Protein AF-A0A061R8S4-F1 (afdb_monomer)

Foldseek 3Di:
DAWLAWKKKKKKKAFDDPVDLWFWWKWFADPQRDTQKIDGQQKIKWAFPPDDNDPPDDDPPDPDPDDDPPDPPDDPRIDMFGDDVVSSVVDDHGDMKMWMWTQDSPQQWIWIDIQQDITIDGHDDHTIGHRDGDDMDTPTHDMDMDPMDMGSHGDDSVRVNVCSVVCVQVVVCVVVNHPDDPVSVVPDDDDPDPPPPFDKFFLAFKKKWWFFADQDPDDQRDLDFPQSVVVVVVVVVVVVVPDDPPDDPPDDDRDPCNPPPPPVQDDPQFGWDDLDVPTTIGMDGPVVLVDQWDAHPNDIDGSVPPVDDSRTAKMKMWTWMATVVQQKTWIKIWMWGPRHNDIDIDIDILIDHQDDPVRLCVLLVVLVVLLVVLVVQLVVLVVVLVVVVVVVVVVVVVVVVVVVCVVDDDDDDDDDDDDDDDPDPPLPDNSNVSNVLSVVSNVLSVVVNVLVVVLNVQVVVLSVQSSPQPPVDPDDPVVSVVSNSVSVVSSCVSSVVVVVSVVVVVVSVVVVVVVVLSVLCPALVSCLLVQLCVVLVVVLVVLVVVLVVVLLVLLVVCLVPCLVPDVCSVDSVSSSVQLVCLLVVNDDDPCPPPVVSVCSSVVSCCCCVVPSVVVVVVSSVVSSVVSVVVVVVVQQHDDPVVVVVLVVVVVVVVVVDPLFFDPVLLVVLCCVVCVPCVDPPDNDLDAQELVNQLVSRCNSSVNSDDSVNSVVVCVSCVVRVSNDDDDDDPDDDDDDDDDDDDDD

Secondary structure (DSSP, 8-state):
--TT--EEEEEEEEE--SS--PPPEEEEE-TT--EEEEEETTEEEEEBTT-----PPPPTT--S--PPP--TT---SEEEEE--HHHHTT--TTS-EEEEEEEETTTTEEEEEETTEEEEEEPPSS-BS-S---EEEE-SSSEEEPPPEEESSPPPHHHHHHHHHHHHHHHHHHHH-----HHHHHS---------SS--EESS--EEEEEE----TTS-----SHHHHHHHHHHHHHHHTT--TT---------TTSSS---TTEETTEE-EEEETTEEEEEEEGGGGSSS-EEETTEEE-HHHHSS-TTEEEEEEEEEEEETTTTEEEEEEEEEE-SSSS-EEEEEEEEEE---HHHHHHHHHHHHHHHHHHHHHHHHHHHHHHHHHHHHHHHHHHHHHHHHTTSS----------------TT--S-HHHHHHHHHHHHHHHHHHHHHHHHHHHHHHHHHHHHHT--TTSSS-HHHHHHHHHHHHHHHHHHHHHHHHHHHHHHHHHHHHHHHHHHHGGGSHHHHHHHHHHHHHHHHHHHHHHHHHHHHHHHHHHHHHHHTTT-GGGSSHHHHHHHHHHHHHTS-----SS-HHHHHHHHHHIIIIIIIIHHHHHHHHHHHHHHHHHHHHH-TT---HHHHHHHHHHHHHHHHH-TTSPPHHHHHHHHHHH-GGGGSSS----PPPPHHHHHHHHHHHTTT-S-HHHHHHHHHHHTTSGGG---------------------

InterPro domains:
  IPR005821 Ion transport domain [PF00520] (507-630)
  IPR051223 Polycystin [PTHR10877] (431-630)

Solvent-accessible surface area (backbone atoms only — not comparable to full-atom values): 43097 Å² total; per-residue (Å²): 96,48,51,61,56,37,25,22,38,36,35,39,39,31,43,71,52,85,88,52,96,66,52,58,32,44,35,36,23,24,87,82,68,32,68,24,35,37,40,44,61,48,33,35,38,41,25,49,52,97,75,60,92,68,88,76,75,80,69,98,81,68,97,64,77,87,73,82,79,87,66,95,77,72,86,71,71,57,50,76,48,68,48,61,75,73,57,48,73,69,61,54,78,65,40,83,42,41,40,35,46,21,36,29,55,90,79,35,33,36,35,44,31,52,50,72,50,67,38,78,44,82,49,74,95,75,49,47,30,32,72,43,74,70,44,76,46,72,85,46,64,69,56,53,68,50,83,74,44,77,40,80,56,48,61,49,66,68,53,46,32,48,48,38,64,58,46,53,57,61,57,48,27,76,79,73,42,78,84,67,50,74,65,65,72,64,54,85,77,86,70,85,70,76,74,65,92,61,67,70,42,73,43,46,82,42,38,30,31,37,30,58,64,81,60,64,88,93,51,79,66,69,71,70,46,68,45,49,44,51,49,50,52,53,49,54,55,55,47,62,77,68,59,57,88,90,60,79,91,78,77,80,84,71,56,96,63,81,78,62,78,82,52,85,62,48,56,94,80,24,55,61,43,77,82,49,98,95,41,60,23,34,62,42,52,52,75,65,44,72,35,80,62,44,79,43,93,91,40,83,42,39,34,76,70,63,67,72,48,93,52,45,32,35,42,38,35,44,40,40,32,34,29,73,85,77,35,34,40,33,38,37,38,42,36,40,38,47,60,47,80,67,67,45,78,48,76,47,78,49,62,45,73,56,68,50,78,67,55,46,51,51,55,46,49,52,42,52,52,49,36,52,55,26,50,50,51,29,65,70,31,45,71,53,20,55,51,53,53,50,51,51,50,52,50,50,49,49,51,50,50,53,61,57,49,72,76,52,91,79,90,79,84,91,78,90,78,91,76,92,77,78,76,67,92,75,62,94,62,64,41,52,54,54,31,50,50,27,49,48,49,33,53,51,42,52,51,46,50,56,50,52,60,52,44,42,58,50,48,52,55,38,56,50,54,47,46,64,58,65,86,87,49,92,68,59,68,64,64,52,50,52,57,46,48,58,36,47,54,54,50,50,52,52,41,51,54,50,52,54,48,51,54,54,49,49,55,53,51,51,52,51,49,54,50,51,58,61,60,43,52,80,42,76,82,57,19,40,60,58,51,19,50,63,72,31,42,67,62,50,52,56,48,49,54,56,49,48,53,54,51,52,52,52,22,50,53,44,23,75,73,36,22,90,80,37,80,59,19,53,40,64,67,44,16,45,53,43,49,51,32,48,67,75,64,76,57,75,78,89,36,88,83,38,70,69,48,35,52,48,53,53,50,46,46,49,51,52,51,64,47,49,47,50,52,54,48,51,53,52,51,57,25,39,52,60,41,49,53,55,49,63,69,47,70,76,75,72,57,69,71,59,49,52,52,48,51,51,52,49,50,53,54,55,72,71,40,87,55,60,53,53,74,68,34,44,57,46,44,49,44,75,76,39,55,69,63,75,43,100,65,71,86,66,86,72,59,54,45,72,70,59,51,41,51,46,44,27,60,28,30,74,66,63,33,49,76,66,53,38,49,53,52,46,64,62,51,52,75,40,69,68,44,66,58,83,81,80,89,78,85,82,85,88,80,88,82,85,89,85,85,79,87,134

Mean predicted aligned error: 20.18 Å

Organism: NCBI:txid582737

Nearest PDB structures (foldseek):
  8eks-assembly1_A  TM=4.936E-01  e=4.059E-01  Rattus norvegicus
  8ijk-assembly1_A  TM=3.798E-01  e=2.255E-01  Homo sapiens
  8x43-assembly1_G  TM=3.734E-01  e=6.624E-01  Homo sapiens
  8j03-assembly1_A  TM=3.815E-01  e=1.946E+00  Homo sapiens

Radius of gyration: 49.33 Å; Cα contacts (8 Å, |Δi|>4): 855; chains: 1; bounding box: 126×76×142 Å

Structure (mmCIF, N/CA/C/O backbone):
data_AF-A0A061R8S4-F1
#
_entry.id   AF-A0A061R8S4-F1
#
loop_
_atom_site.group_PDB
_atom_site.id
_atom_site.type_symbol
_atom_site.label_atom_id
_atom_site.label_alt_id
_atom_site.label_comp_id
_atom_site.label_asym_id
_atom_site.label_entity_id
_atom_site.label_seq_id
_atom_site.pdbx_PDB_ins_code
_atom_site.Cartn_x
_atom_site.Cartn_y
_atom_site.Cartn_z
_atom_site.occupancy
_atom_site.B_iso_or_equiv
_atom_site.auth_seq_id
_atom_site.auth_comp_id
_atom_site.auth_asym_id
_atom_site.auth_atom_id
_atom_site.pdbx_PDB_model_num
ATOM 1 N N . MET A 1 1 ? 46.663 24.455 -40.176 1.00 59.50 1 MET A N 1
ATOM 2 C CA . MET A 1 1 ? 47.808 24.219 -41.078 1.00 59.50 1 MET A CA 1
ATOM 3 C C . MET A 1 1 ? 47.887 25.374 -42.055 1.00 59.50 1 MET A C 1
ATOM 5 O O . MET A 1 1 ? 47.263 25.279 -43.098 1.00 59.50 1 MET A O 1
ATOM 9 N N . PRO A 1 2 ? 48.523 26.492 -41.698 1.00 60.69 2 PRO A N 1
ATOM 10 C CA . PRO A 1 2 ? 48.803 27.538 -42.670 1.00 60.69 2 PRO A CA 1
ATOM 11 C C . PRO A 1 2 ? 49.857 27.067 -43.682 1.00 60.69 2 PRO A C 1
ATOM 13 O O . PRO A 1 2 ? 50.802 26.359 -43.330 1.00 60.69 2 PRO A O 1
ATOM 16 N N . ALA A 1 3 ? 49.705 27.448 -44.948 1.00 63.44 3 ALA A N 1
ATOM 17 C CA . ALA A 1 3 ? 50.669 27.083 -45.975 1.00 63.44 3 ALA A CA 1
ATOM 18 C C . ALA A 1 3 ? 52.056 27.649 -45.627 1.00 63.44 3 ALA A C 1
ATOM 20 O O . ALA A 1 3 ? 52.179 28.795 -45.195 1.00 63.44 3 ALA A O 1
ATOM 21 N N . GLY A 1 4 ? 53.098 26.828 -45.776 1.00 68.12 4 GLY A N 1
ATOM 22 C CA . GLY A 1 4 ? 54.462 27.215 -45.401 1.00 68.12 4 GLY A CA 1
ATOM 23 C C . GLY A 1 4 ? 54.773 27.147 -43.898 1.00 68.12 4 GLY A C 1
ATOM 24 O O . GLY A 1 4 ? 55.877 27.525 -43.506 1.00 68.12 4 GLY A O 1
ATOM 25 N N . SER A 1 5 ? 53.870 26.633 -43.054 1.00 78.56 5 SER A N 1
ATOM 26 C CA . SER A 1 5 ? 54.179 26.335 -41.652 1.00 78.56 5 SER A CA 1
ATOM 27 C C . SER A 1 5 ? 54.638 24.893 -41.456 1.00 78.56 5 SER A C 1
ATOM 29 O O . SER A 1 5 ? 54.180 23.974 -42.135 1.00 78.56 5 SER A O 1
ATOM 31 N N . SER A 1 6 ? 55.505 24.677 -40.470 1.00 86.38 6 SER A N 1
ATOM 32 C CA . SER A 1 6 ? 55.801 23.329 -39.993 1.00 86.38 6 SER A CA 1
ATOM 33 C C . SER A 1 6 ? 54.660 22.819 -39.111 1.00 86.38 6 SER A C 1
ATOM 35 O O . SER A 1 6 ? 54.082 23.594 -38.357 1.00 86.38 6 SER A O 1
ATOM 37 N N . PHE A 1 7 ? 54.313 21.538 -39.212 1.00 87.94 7 PHE A N 1
ATOM 38 C CA . PHE A 1 7 ? 53.283 20.918 -38.374 1.00 87.94 7 PHE A CA 1
ATOM 39 C C . PHE A 1 7 ? 53.450 19.400 -38.331 1.00 87.94 7 PHE A C 1
ATOM 41 O O . PHE A 1 7 ? 54.092 18.806 -39.199 1.00 87.94 7 PHE A O 1
ATOM 48 N N . THR A 1 8 ? 52.810 18.758 -37.357 1.00 90.00 8 THR A N 1
ATOM 49 C CA . THR A 1 8 ? 52.658 17.300 -37.315 1.00 90.00 8 THR A CA 1
ATOM 50 C C . THR A 1 8 ? 51.205 16.922 -37.100 1.00 90.00 8 THR A C 1
ATOM 52 O O . THR A 1 8 ? 50.572 17.423 -36.180 1.00 90.00 8 THR A O 1
ATOM 55 N N . VAL A 1 9 ? 50.676 16.004 -37.905 1.00 89.25 9 VAL A N 1
ATOM 56 C CA . VAL A 1 9 ? 49.363 15.392 -37.676 1.00 89.25 9 VAL A CA 1
ATOM 57 C C . VAL A 1 9 ? 49.487 13.920 -37.452 1.00 89.25 9 VAL A C 1
ATOM 59 O O . VAL A 1 9 ? 50.201 13.250 -38.185 1.00 89.25 9 VAL A O 1
ATOM 62 N N . TYR A 1 10 ? 48.749 13.411 -36.476 1.00 90.88 10 TYR A N 1
ATOM 63 C CA . TYR A 1 10 ? 48.654 11.982 -36.258 1.00 90.88 10 TYR A CA 1
ATOM 64 C C . TYR A 1 10 ? 47.262 11.552 -35.804 1.00 90.88 10 TYR A C 1
ATOM 66 O O . TYR A 1 10 ? 46.499 12.329 -35.225 1.00 90.88 10 TYR A O 1
ATOM 74 N N . PHE A 1 11 ? 46.933 10.296 -36.079 1.00 89.25 11 PHE A N 1
ATOM 75 C CA . PHE A 1 11 ? 45.685 9.651 -35.687 1.00 89.25 11 PHE A CA 1
ATOM 76 C C . PHE A 1 11 ? 45.850 8.129 -35.692 1.00 89.25 11 PHE A C 1
ATOM 78 O O . PHE A 1 11 ? 46.819 7.581 -36.216 1.00 89.25 11 PHE A O 1
ATOM 85 N N . TRP A 1 12 ? 44.871 7.447 -35.113 1.00 88.44 12 TRP A N 1
ATOM 86 C CA . TRP A 1 12 ? 44.735 6.000 -35.126 1.00 88.44 12 TRP A CA 1
ATOM 87 C C . TRP A 1 12 ? 43.573 5.609 -36.026 1.00 88.44 12 TRP A C 1
ATOM 89 O O . TRP A 1 12 ? 42.538 6.274 -36.008 1.00 88.44 12 TRP A O 1
ATOM 99 N N . ALA A 1 13 ? 43.714 4.529 -36.790 1.00 86.94 13 ALA A N 1
ATOM 100 C CA . ALA A 1 13 ? 42.621 4.007 -37.602 1.00 86.94 13 ALA A CA 1
ATOM 101 C C . ALA A 1 13 ? 42.528 2.478 -37.562 1.00 86.94 13 ALA A C 1
ATOM 103 O O . ALA A 1 13 ? 43.544 1.793 -37.435 1.00 86.94 13 ALA A O 1
ATOM 104 N N . LYS A 1 14 ? 41.300 1.960 -37.683 1.00 84.56 14 LYS A N 1
ATOM 105 C CA . LYS A 1 14 ? 40.962 0.528 -37.702 1.00 84.56 14 LYS A CA 1
ATOM 106 C C . LYS A 1 14 ? 39.906 0.250 -38.775 1.00 84.56 14 LYS A C 1
ATOM 108 O O . LYS A 1 14 ? 38.859 0.887 -38.768 1.00 84.56 14 LYS A O 1
ATOM 113 N N . THR A 1 15 ? 40.149 -0.706 -39.668 1.00 78.75 15 THR A N 1
ATOM 114 C CA . THR A 1 15 ? 39.215 -1.102 -40.743 1.00 78.75 15 THR A CA 1
ATOM 115 C C . THR A 1 15 ? 38.263 -2.224 -40.297 1.00 78.75 15 THR A C 1
ATOM 117 O O . THR A 1 15 ? 38.648 -3.071 -39.490 1.00 78.75 15 THR A O 1
ATOM 120 N N . PHE A 1 16 ? 37.019 -2.238 -40.803 1.00 67.19 16 PHE A N 1
ATOM 121 C CA . PHE A 1 16 ? 35.984 -3.221 -40.419 1.00 67.19 16 PHE A CA 1
ATOM 122 C C . PHE A 1 16 ? 36.041 -4.550 -41.189 1.00 67.19 16 PHE A C 1
ATOM 124 O O . PHE A 1 16 ? 35.738 -5.603 -40.631 1.00 67.19 16 PHE A O 1
ATOM 131 N N . SER A 1 17 ? 36.382 -4.516 -42.479 1.00 58.91 17 SER A N 1
ATOM 132 C CA . SER A 1 17 ? 36.256 -5.688 -43.351 1.00 58.91 17 SER A CA 1
ATOM 133 C C . SER A 1 17 ? 37.506 -6.574 -43.327 1.00 58.91 17 SER A C 1
ATOM 135 O O . SER A 1 17 ? 38.587 -6.148 -43.728 1.00 58.91 17 SER A O 1
ATOM 137 N N . LEU A 1 18 ? 37.338 -7.839 -42.925 1.00 51.88 18 LEU A N 1
ATOM 138 C CA . LEU A 1 18 ? 38.356 -8.896 -43.031 1.00 51.88 18 LEU A CA 1
ATOM 139 C C . LEU A 1 18 ? 38.639 -9.312 -44.489 1.00 51.88 18 LEU A C 1
ATOM 141 O O . LEU A 1 18 ? 39.678 -9.912 -44.757 1.00 51.88 18 LEU A O 1
ATOM 145 N N . SER A 1 19 ? 37.731 -9.017 -45.431 1.00 47.84 19 SER A N 1
ATOM 146 C CA . SER A 1 19 ? 37.830 -9.463 -46.830 1.00 47.84 19 SER A CA 1
ATOM 147 C C . SER A 1 19 ? 38.530 -8.466 -47.757 1.00 47.84 19 SER A C 1
ATOM 149 O O . SER A 1 19 ? 38.968 -8.848 -48.841 1.00 47.84 19 SER A O 1
ATOM 151 N N . ALA A 1 20 ? 38.705 -7.211 -47.334 1.00 47.50 20 ALA A N 1
ATOM 152 C CA . ALA A 1 20 ? 39.405 -6.196 -48.107 1.00 47.50 20 ALA A CA 1
ATOM 153 C C . ALA A 1 20 ? 40.691 -5.773 -47.382 1.00 47.50 20 ALA A C 1
ATOM 155 O O . ALA A 1 20 ? 40.650 -5.028 -46.407 1.00 47.50 20 ALA A O 1
ATOM 156 N N . ARG A 1 21 ? 41.861 -6.168 -47.910 1.00 53.97 21 ARG A N 1
ATOM 157 C CA . ARG A 1 21 ? 43.180 -5.583 -47.565 1.00 53.97 21 ARG A CA 1
ATOM 158 C C . ARG A 1 21 ? 43.303 -4.114 -48.024 1.00 53.97 21 ARG A C 1
ATOM 160 O O . ARG A 1 21 ? 44.363 -3.672 -48.459 1.00 53.97 21 ARG A O 1
ATOM 167 N N . SER A 1 22 ? 42.211 -3.357 -48.028 1.00 63.28 22 SER A N 1
ATOM 168 C CA . SER A 1 22 ? 42.211 -1.946 -48.391 1.00 63.28 22 SER A CA 1
ATOM 169 C C . SER A 1 22 ? 42.606 -1.127 -47.160 1.00 63.28 22 SER A C 1
ATOM 171 O O . SER A 1 22 ? 41.880 -1.166 -46.165 1.00 63.28 22 SER A O 1
ATOM 173 N N . PRO A 1 23 ? 43.735 -0.400 -47.188 1.00 70.75 23 PRO A N 1
ATOM 174 C CA . PRO A 1 23 ? 44.135 0.443 -46.070 1.00 70.75 23 PRO A CA 1
ATOM 175 C C . PRO A 1 23 ? 43.183 1.643 -45.914 1.00 70.75 23 PRO A C 1
ATOM 177 O O . PRO A 1 23 ? 42.560 2.049 -46.902 1.00 70.75 23 PRO A O 1
ATOM 180 N N . PRO A 1 24 ? 43.088 2.238 -44.708 1.00 75.56 24 PRO A N 1
ATOM 181 C CA . PRO A 1 24 ? 42.283 3.436 -44.489 1.00 75.56 24 PRO A CA 1
ATOM 182 C C . PRO A 1 24 ? 42.768 4.579 -45.389 1.00 75.56 24 PRO A C 1
ATOM 184 O O . PRO A 1 24 ? 43.968 4.715 -45.647 1.00 75.56 24 PRO A O 1
ATOM 187 N N . TYR A 1 25 ? 41.821 5.385 -45.869 1.00 83.75 25 TYR A N 1
ATOM 188 C CA . TYR A 1 25 ? 42.077 6.520 -46.748 1.00 83.75 25 TYR A CA 1
ATOM 189 C C . TYR A 1 25 ? 41.549 7.791 -46.093 1.00 83.75 25 TYR A C 1
ATOM 191 O O . TYR A 1 25 ? 40.350 7.915 -45.877 1.00 83.75 25 TYR A O 1
ATOM 199 N N . LEU A 1 26 ? 42.422 8.750 -45.801 1.00 85.19 26 LEU A N 1
ATOM 200 C CA . LEU A 1 26 ? 42.027 10.024 -45.205 1.00 85.19 26 LEU A CA 1
ATOM 201 C C . LEU A 1 26 ? 42.567 11.181 -46.041 1.00 85.19 26 LEU A C 1
ATOM 203 O O . LEU A 1 26 ? 43.775 11.272 -46.261 1.00 85.19 26 LEU A O 1
ATOM 207 N N . SER A 1 27 ? 41.680 12.073 -46.475 1.00 85.50 27 SER A N 1
ATOM 208 C CA . SER A 1 27 ? 42.037 13.301 -47.190 1.00 85.50 27 SER A CA 1
ATOM 209 C C . SER A 1 27 ? 41.640 14.538 -46.395 1.00 85.50 27 SER A C 1
ATOM 211 O O . SER A 1 27 ? 40.499 14.633 -45.941 1.00 85.50 27 SER A O 1
ATOM 213 N N . GLY A 1 28 ? 42.572 15.480 -46.257 1.00 84.56 28 GLY A N 1
ATOM 214 C CA . GLY A 1 28 ? 42.321 16.808 -45.700 1.00 84.56 28 GLY A CA 1
ATOM 215 C C . GLY A 1 28 ? 42.016 17.820 -46.794 1.00 84.56 28 GLY A C 1
ATOM 216 O O . GLY A 1 28 ? 42.724 17.853 -47.801 1.00 84.56 28 GLY A O 1
ATOM 217 N N . ILE A 1 29 ? 40.969 18.617 -46.593 1.00 82.25 29 ILE A N 1
ATOM 218 C CA . ILE A 1 29 ? 40.449 19.586 -47.561 1.00 82.25 29 ILE A CA 1
ATOM 219 C C . ILE A 1 29 ? 40.283 20.956 -46.886 1.00 82.25 29 ILE A C 1
ATOM 221 O O . ILE A 1 29 ? 39.916 21.033 -45.709 1.00 82.25 29 ILE A O 1
ATOM 225 N N . ASP A 1 30 ? 40.570 22.027 -47.623 1.00 79.19 30 ASP A N 1
ATOM 226 C CA . ASP A 1 30 ? 40.411 23.412 -47.162 1.00 79.19 30 ASP A CA 1
ATOM 227 C C . ASP A 1 30 ? 39.018 24.009 -47.449 1.00 79.19 30 ASP A C 1
ATOM 229 O O . ASP A 1 30 ? 38.145 23.369 -48.041 1.00 79.19 30 ASP A O 1
ATOM 233 N N . SER A 1 31 ? 38.813 25.260 -47.026 1.00 77.25 31 SER A N 1
ATOM 234 C CA . SER A 1 31 ? 37.600 26.056 -47.305 1.00 77.25 31 SER A CA 1
ATOM 235 C C . SER A 1 31 ? 37.309 26.242 -48.800 1.00 77.25 31 SER A C 1
ATOM 237 O O . SER A 1 31 ? 36.158 26.445 -49.185 1.00 77.25 31 SER A O 1
ATOM 239 N N . GLU A 1 32 ? 38.334 26.169 -49.648 1.00 73.38 32 GLU A N 1
ATOM 240 C CA . GLU A 1 32 ? 38.263 26.342 -51.101 1.00 73.38 32 GLU A CA 1
ATOM 241 C C . GLU A 1 32 ? 38.161 25.002 -51.857 1.00 73.38 32 GLU A C 1
ATOM 243 O O . GLU A 1 32 ? 38.218 24.980 -53.086 1.00 73.38 32 GLU A O 1
ATOM 248 N N . GLN A 1 33 ? 37.953 23.891 -51.138 1.00 71.12 33 GLN A N 1
ATOM 249 C CA . GLN A 1 33 ? 37.861 22.523 -51.663 1.00 71.12 33 GLN A CA 1
ATOM 250 C C . GLN A 1 33 ? 39.160 21.967 -52.281 1.00 71.12 33 GLN A C 1
ATOM 252 O O . GLN A 1 33 ? 39.124 20.982 -53.025 1.00 71.12 33 GLN A O 1
ATOM 257 N N . ASN A 1 34 ? 40.320 22.530 -51.943 1.00 75.56 34 ASN A N 1
ATOM 258 C CA . ASN A 1 34 ? 41.619 22.000 -52.349 1.00 75.56 34 ASN A CA 1
ATOM 259 C C . ASN A 1 34 ? 42.056 20.860 -51.419 1.00 75.56 34 ASN A C 1
ATOM 261 O O . ASN A 1 34 ? 41.900 20.932 -50.199 1.00 75.56 34 ASN A O 1
ATOM 265 N N . ILE A 1 35 ? 42.660 19.811 -51.98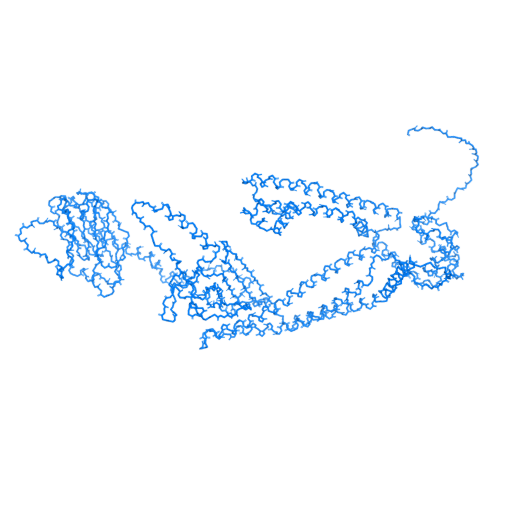4 1.00 76.25 35 ILE A N 1
ATOM 266 C CA . ILE A 1 35 ? 43.222 18.699 -51.206 1.00 76.25 35 ILE A CA 1
ATOM 267 C C . ILE A 1 35 ? 44.597 19.103 -50.661 1.00 76.25 35 ILE A C 1
ATOM 269 O O . ILE A 1 35 ? 45.529 19.354 -51.422 1.00 76.25 35 ILE A O 1
ATOM 273 N N . CYS A 1 36 ? 44.741 19.102 -49.339 1.00 78.94 36 CYS A N 1
ATOM 274 C CA . CYS A 1 36 ? 45.967 19.503 -48.647 1.00 78.94 36 CYS A CA 1
ATOM 275 C C . CYS A 1 36 ? 46.957 18.344 -48.537 1.00 78.94 36 CYS A C 1
ATOM 277 O O . CYS A 1 36 ? 48.145 18.462 -48.849 1.00 78.94 36 CYS A O 1
ATOM 279 N N . PHE A 1 37 ? 46.445 17.206 -48.081 1.00 85.75 37 PHE A N 1
ATOM 280 C CA . PHE A 1 37 ? 47.184 15.963 -47.951 1.00 85.75 37 PHE A CA 1
ATOM 281 C C . PHE A 1 37 ? 46.233 14.782 -48.101 1.00 85.75 37 PHE A C 1
ATOM 283 O O . PHE A 1 37 ? 45.033 14.877 -47.829 1.00 85.75 37 PHE A O 1
ATOM 290 N N . VAL A 1 38 ? 46.797 13.642 -48.479 1.00 86.19 38 VAL A N 1
ATOM 291 C CA . VAL A 1 38 ? 46.093 12.363 -48.503 1.00 86.19 38 VAL A CA 1
ATOM 292 C C . VAL A 1 38 ? 46.986 11.310 -47.872 1.00 86.19 38 VAL A C 1
ATOM 294 O O . VAL A 1 38 ? 48.154 11.198 -48.223 1.00 86.19 38 VAL A O 1
ATOM 297 N N . MET A 1 39 ? 46.437 10.518 -46.960 1.00 86.06 39 MET A N 1
ATOM 298 C CA . MET A 1 39 ? 47.115 9.376 -46.353 1.00 86.06 39 MET A CA 1
ATOM 299 C C . MET A 1 39 ? 46.364 8.100 -46.712 1.00 86.06 39 MET A C 1
ATOM 301 O O . MET A 1 39 ? 45.161 7.995 -46.474 1.00 86.06 39 MET A O 1
ATOM 305 N N . ARG A 1 40 ? 47.079 7.137 -47.294 1.00 84.19 40 ARG A N 1
ATOM 306 C CA . ARG A 1 40 ? 46.554 5.841 -47.721 1.00 84.19 40 ARG A CA 1
ATOM 307 C C . ARG A 1 40 ? 47.553 4.737 -47.388 1.00 84.19 40 ARG A C 1
ATOM 309 O O . ARG A 1 40 ? 48.478 4.465 -48.155 1.00 84.19 40 ARG A O 1
ATOM 316 N N . GLY A 1 41 ? 47.319 4.039 -46.281 1.00 80.19 41 GLY A N 1
ATOM 317 C CA . GLY A 1 41 ? 48.176 2.930 -45.845 1.00 80.19 41 GLY A CA 1
ATOM 318 C C . GLY A 1 41 ? 49.635 3.354 -45.694 1.00 80.19 41 GLY A C 1
ATOM 319 O O . GLY A 1 41 ? 49.916 4.338 -45.034 1.00 80.19 41 GLY A O 1
ATOM 320 N N . GLY A 1 42 ? 50.568 2.649 -46.337 1.00 81.06 42 GLY A N 1
ATOM 321 C CA . GLY A 1 42 ? 51.997 2.997 -46.321 1.00 81.06 42 GLY A CA 1
ATOM 322 C C . GLY A 1 42 ? 52.395 4.201 -47.188 1.00 81.06 42 GLY A C 1
ATOM 323 O O . GLY A 1 42 ? 53.585 4.402 -47.423 1.00 81.06 42 GLY A O 1
ATOM 324 N N . ARG A 1 43 ? 51.438 4.979 -47.711 1.00 84.69 43 ARG A N 1
ATOM 325 C CA . ARG A 1 43 ? 51.705 6.097 -48.625 1.00 84.69 43 ARG A CA 1
ATOM 326 C C . ARG A 1 43 ? 50.997 7.371 -48.192 1.00 84.69 43 ARG A C 1
ATOM 328 O O . ARG A 1 43 ? 49.812 7.343 -47.866 1.00 84.69 43 ARG A O 1
ATOM 335 N N . ALA A 1 44 ? 51.703 8.491 -48.268 1.00 86.38 44 ALA A N 1
ATOM 336 C CA . ALA A 1 44 ? 51.133 9.818 -48.086 1.00 86.38 44 ALA A CA 1
ATOM 337 C C . ALA A 1 44 ? 51.467 10.727 -49.266 1.00 86.38 44 ALA A C 1
ATOM 339 O O . ALA A 1 44 ? 52.568 10.679 -49.809 1.00 86.38 44 ALA A O 1
ATOM 340 N N . TRP A 1 45 ? 50.520 11.581 -49.636 1.00 85.94 45 TRP A N 1
ATOM 341 C CA . TRP A 1 45 ? 50.688 12.611 -50.647 1.00 85.94 45 TRP A CA 1
ATOM 342 C C . TRP A 1 45 ? 50.530 13.984 -50.011 1.00 85.94 45 TRP A C 1
ATOM 344 O O . TRP A 1 45 ? 49.546 14.236 -49.313 1.00 85.94 45 TRP A O 1
ATOM 354 N N . LEU A 1 46 ? 51.481 14.869 -50.294 1.00 84.25 46 LEU A N 1
ATOM 355 C CA . LEU A 1 46 ? 51.396 16.290 -49.977 1.00 84.25 46 LEU A CA 1
ATOM 356 C C . LEU A 1 46 ? 51.290 17.084 -51.278 1.00 84.25 46 LEU A C 1
ATOM 358 O O . LEU A 1 46 ? 52.001 16.798 -52.247 1.00 84.25 46 LEU A O 1
ATOM 362 N N . GLN A 1 47 ? 50.401 18.072 -51.304 1.00 81.06 47 GLN A N 1
ATOM 363 C CA . GLN A 1 47 ? 50.137 18.868 -52.496 1.00 81.06 47 GLN A CA 1
ATOM 364 C C . GLN A 1 47 ? 50.681 20.296 -52.359 1.00 81.06 47 GLN A C 1
ATOM 366 O O . GLN A 1 47 ? 50.703 20.865 -51.266 1.00 81.06 47 GLN A O 1
ATOM 371 N N . LYS A 1 48 ? 51.160 20.860 -53.473 1.00 76.81 48 LYS A N 1
ATOM 372 C CA . LYS A 1 48 ? 51.619 22.252 -53.558 1.00 76.81 48 LYS A CA 1
ATOM 373 C C . LYS A 1 48 ? 50.415 23.204 -53.631 1.00 76.81 48 LYS A C 1
ATOM 375 O O . LYS A 1 48 ? 49.423 22.883 -54.288 1.00 76.81 48 LYS A O 1
ATOM 380 N N . LYS A 1 49 ? 50.510 24.352 -52.958 1.00 68.06 49 LYS A N 1
ATOM 381 C CA . LYS A 1 49 ? 49.453 25.370 -52.854 1.00 68.06 49 LYS A CA 1
ATOM 382 C C . LYS A 1 49 ? 49.048 25.926 -54.238 1.00 68.06 49 LYS A C 1
ATOM 384 O O . LYS A 1 49 ? 49.896 26.035 -55.122 1.00 68.06 49 LYS A O 1
ATOM 389 N N . ASP A 1 50 ? 47.762 26.264 -54.401 1.00 60.19 50 ASP A N 1
ATOM 390 C CA . ASP A 1 50 ? 47.134 26.978 -55.539 1.00 60.19 50 ASP A CA 1
ATOM 391 C C . ASP A 1 50 ? 46.944 26.232 -56.883 1.00 60.19 50 ASP A C 1
ATOM 393 O O . ASP A 1 50 ? 46.584 26.858 -57.880 1.00 60.19 50 ASP A O 1
ATOM 397 N N . MET A 1 51 ? 47.127 24.906 -56.954 1.00 58.81 51 MET A N 1
ATOM 398 C CA . MET A 1 51 ? 47.237 24.220 -58.260 1.00 58.81 51 MET A CA 1
ATOM 399 C C . MET A 1 51 ? 46.131 23.218 -58.657 1.00 58.81 51 MET A C 1
ATOM 401 O O . MET A 1 51 ? 46.157 22.756 -59.796 1.00 58.81 51 MET A O 1
ATOM 405 N N . VAL A 1 52 ? 45.144 22.872 -57.814 1.00 52.50 52 VAL A N 1
ATOM 406 C CA . VAL A 1 52 ? 44.020 21.992 -58.231 1.00 52.50 52 VAL A CA 1
ATOM 407 C C . VAL A 1 52 ? 42.681 22.497 -57.706 1.00 52.50 52 VAL A C 1
ATOM 409 O O . VAL A 1 52 ? 42.349 22.269 -56.553 1.00 52.50 52 VAL A O 1
ATOM 412 N N . ARG A 1 53 ? 41.884 23.098 -58.598 1.00 46.34 53 ARG A N 1
ATOM 413 C CA . ARG A 1 53 ? 40.513 23.573 -58.333 1.00 46.34 53 ARG A CA 1
ATOM 414 C C . ARG A 1 53 ? 39.394 22.561 -58.626 1.00 46.34 53 ARG A C 1
ATOM 416 O O . ARG A 1 53 ? 38.232 22.949 -58.598 1.00 46.34 53 ARG A O 1
ATOM 423 N N . GLN A 1 54 ? 39.674 21.299 -58.968 1.00 41.97 54 GLN A N 1
ATOM 424 C CA . GLN A 1 54 ? 38.602 20.366 -59.354 1.00 41.97 54 GLN A CA 1
ATOM 425 C C . GLN A 1 54 ? 38.853 18.922 -58.903 1.00 41.97 54 GLN A C 1
ATOM 427 O O . GLN A 1 54 ? 39.714 18.228 -59.441 1.00 41.97 54 GLN A O 1
ATOM 432 N N . LEU A 1 55 ? 38.007 18.437 -57.990 1.00 39.66 55 LEU A N 1
ATOM 433 C CA . LEU A 1 55 ? 37.510 17.063 -58.051 1.00 39.66 55 LEU A CA 1
ATOM 434 C C . LEU A 1 55 ? 36.561 17.013 -59.264 1.00 39.66 55 LEU A C 1
ATOM 436 O O . LEU A 1 55 ? 35.394 17.382 -59.152 1.00 39.66 55 LEU A O 1
ATOM 440 N N . GLN A 1 56 ? 37.047 16.638 -60.451 1.00 33.62 56 GLN A N 1
ATOM 441 C CA . GLN A 1 56 ? 36.121 16.252 -61.519 1.00 33.62 56 GLN A CA 1
ATOM 442 C C . GLN A 1 56 ? 35.441 14.950 -61.090 1.00 33.62 56 GLN A C 1
ATOM 444 O O . GLN A 1 56 ? 36.100 13.950 -60.800 1.00 33.62 56 GLN A O 1
ATOM 449 N N . SER A 1 57 ? 34.115 15.004 -60.983 1.00 28.92 57 SER A N 1
ATOM 450 C CA . SER A 1 57 ? 33.252 13.850 -60.760 1.00 28.92 57 SER A CA 1
ATOM 451 C C . SER A 1 57 ? 33.513 12.788 -61.833 1.00 28.92 57 SER A C 1
ATOM 453 O O . SER A 1 57 ? 33.575 13.151 -63.009 1.00 28.92 57 SER A O 1
ATOM 455 N N . PRO A 1 58 ? 33.630 11.496 -61.485 1.00 32.66 58 PRO A N 1
ATOM 456 C CA . PRO A 1 58 ? 33.689 10.454 -62.496 1.00 32.66 58 PRO A CA 1
ATOM 457 C C . PRO A 1 58 ? 32.358 10.400 -63.254 1.00 32.66 58 PRO A C 1
ATOM 459 O O . PRO A 1 58 ? 31.292 10.327 -62.640 1.00 32.66 58 PRO A O 1
ATOM 462 N N . ASP A 1 59 ? 32.429 10.411 -64.586 1.00 32.72 59 ASP A N 1
ATOM 463 C CA . ASP A 1 59 ? 31.301 10.047 -65.440 1.00 32.72 59 ASP A CA 1
ATOM 464 C C . ASP A 1 59 ? 30.817 8.632 -65.061 1.00 32.72 59 ASP A C 1
ATOM 466 O O . ASP A 1 59 ? 31.636 7.711 -64.954 1.00 32.72 59 ASP A O 1
ATOM 470 N N . PRO A 1 60 ? 29.501 8.406 -64.891 1.00 33.47 60 PRO A N 1
ATOM 471 C CA . PRO A 1 60 ? 28.938 7.151 -64.380 1.00 33.47 60 PRO A CA 1
ATOM 472 C C . PRO A 1 60 ? 28.975 5.983 -65.391 1.00 33.47 60 PRO A C 1
ATOM 474 O O . PRO A 1 60 ? 28.156 5.071 -65.316 1.00 33.47 60 PRO A O 1
ATOM 477 N N . GLY A 1 61 ? 29.909 5.995 -66.350 1.00 37.25 61 GLY A N 1
ATOM 478 C CA . GLY A 1 61 ? 29.920 5.088 -67.502 1.00 37.25 61 GLY A CA 1
ATOM 479 C C . GLY A 1 61 ? 31.238 4.382 -67.832 1.00 37.25 61 GLY A C 1
ATOM 480 O O . GLY A 1 61 ? 31.239 3.588 -68.770 1.00 37.25 61 GLY A O 1
ATOM 481 N N . SER A 1 62 ? 32.348 4.604 -67.114 1.00 31.30 62 SER A N 1
ATOM 482 C CA . SER A 1 62 ? 33.618 3.913 -67.417 1.00 31.30 62 SER A CA 1
ATOM 483 C C . SER A 1 62 ? 34.075 3.008 -66.267 1.00 31.30 62 SER A C 1
ATOM 485 O O . SER A 1 62 ? 34.361 3.457 -65.161 1.00 31.30 62 SER A O 1
ATOM 487 N N . ALA A 1 63 ? 34.121 1.698 -66.525 1.00 34.84 63 ALA A N 1
ATOM 488 C CA . ALA A 1 63 ? 34.511 0.657 -65.568 1.00 34.84 63 ALA A CA 1
ATOM 489 C C . ALA A 1 63 ? 36.037 0.449 -65.477 1.00 34.84 63 ALA A C 1
ATOM 491 O O . ALA A 1 63 ? 36.512 -0.620 -65.097 1.00 34.84 63 ALA A O 1
ATOM 492 N N . THR A 1 64 ? 36.822 1.465 -65.819 1.00 32.97 64 THR A N 1
ATOM 493 C CA . THR A 1 64 ? 38.281 1.449 -65.707 1.00 32.97 64 THR A CA 1
ATOM 494 C C . THR A 1 64 ? 38.689 2.670 -64.905 1.00 32.97 64 THR A C 1
ATOM 496 O O . THR A 1 64 ? 38.615 3.793 -65.395 1.00 32.97 64 THR A O 1
ATOM 499 N N . GLY A 1 65 ? 39.062 2.447 -63.641 1.00 31.28 65 GLY A N 1
ATOM 500 C CA . GLY A 1 65 ? 39.591 3.500 -62.777 1.00 31.28 65 GLY A CA 1
ATOM 501 C C . GLY A 1 65 ? 40.803 4.189 -63.419 1.00 31.28 65 GLY A C 1
ATOM 502 O O . GLY A 1 65 ? 41.472 3.576 -64.255 1.00 31.28 65 GLY A O 1
ATOM 503 N N . PRO A 1 66 ? 41.096 5.446 -63.050 1.00 27.31 66 PRO A N 1
ATOM 504 C CA . PRO A 1 66 ? 42.146 6.217 -63.700 1.00 27.31 66 PRO A CA 1
ATOM 505 C C . PRO A 1 66 ? 43.500 5.530 -63.492 1.00 27.31 66 PRO A C 1
ATOM 507 O O . PRO A 1 66 ? 44.021 5.483 -62.374 1.00 27.31 66 PRO A O 1
ATOM 510 N N . GLN A 1 67 ? 44.064 4.980 -64.569 1.00 26.70 67 GLN A N 1
ATOM 511 C CA . GLN A 1 67 ? 45.497 4.728 -64.644 1.00 26.70 67 GLN A CA 1
ATOM 512 C C . GLN A 1 67 ? 46.195 6.088 -64.759 1.00 26.70 67 GLN A C 1
ATOM 514 O O . GLN A 1 67 ? 45.776 6.907 -65.577 1.00 26.70 67 GLN A O 1
ATOM 519 N N . PRO A 1 68 ? 47.228 6.366 -63.949 1.00 32.06 68 PRO A N 1
ATOM 520 C CA . PRO A 1 68 ? 48.061 7.533 -64.171 1.00 32.06 68 PRO A CA 1
ATOM 521 C C . PRO A 1 68 ? 48.893 7.290 -65.435 1.00 32.06 68 PRO A C 1
ATOM 523 O O . PRO A 1 68 ? 49.691 6.355 -65.474 1.00 32.06 68 PRO A O 1
ATOM 526 N N . GLU A 1 69 ? 48.680 8.105 -66.466 1.00 29.52 69 GLU A N 1
ATOM 527 C CA . GLU A 1 69 ? 49.622 8.221 -67.577 1.00 29.52 69 GLU A CA 1
ATOM 528 C C . GLU A 1 69 ? 50.970 8.712 -67.022 1.00 29.52 69 GLU A C 1
ATOM 530 O O . GLU A 1 69 ? 51.043 9.727 -66.323 1.00 29.52 69 GLU A O 1
ATOM 535 N N . GLU A 1 70 ? 52.028 7.943 -67.289 1.00 36.41 70 GLU A N 1
ATOM 536 C CA . GLU A 1 70 ? 53.418 8.389 -67.204 1.00 36.41 70 GLU A CA 1
ATOM 537 C C . GLU A 1 70 ? 53.615 9.488 -68.250 1.00 36.41 70 GLU A C 1
ATOM 539 O O . GLU A 1 70 ? 53.851 9.207 -69.423 1.00 36.41 70 GLU A O 1
ATOM 544 N N . ASP A 1 71 ? 53.476 10.743 -67.826 1.00 29.70 71 ASP A N 1
ATOM 545 C CA . ASP A 1 71 ? 53.887 11.895 -68.620 1.00 29.70 71 ASP A CA 1
ATOM 546 C C . ASP A 1 71 ? 55.260 12.367 -68.113 1.00 29.70 71 ASP A C 1
ATOM 548 O O . ASP A 1 71 ? 55.398 13.032 -67.075 1.00 29.70 71 ASP A O 1
ATOM 552 N N . ASP A 1 72 ? 56.293 11.940 -68.841 1.00 31.42 72 ASP A N 1
ATOM 553 C CA . ASP A 1 72 ? 57.693 12.341 -68.698 1.00 31.42 72 ASP A CA 1
ATOM 554 C C . ASP A 1 72 ? 57.833 13.851 -68.982 1.00 31.42 72 ASP A C 1
ATOM 556 O O . ASP A 1 72 ? 58.188 14.284 -70.079 1.00 31.42 72 ASP A O 1
ATOM 560 N N . GLY A 1 73 ? 57.538 14.692 -67.986 1.00 34.31 73 GLY A N 1
ATOM 561 C CA . GLY A 1 73 ? 57.733 16.142 -68.113 1.00 34.31 73 GLY A CA 1
ATOM 562 C C . GLY A 1 73 ? 57.198 17.035 -66.990 1.00 34.31 73 GLY A C 1
ATOM 563 O O . GLY A 1 73 ? 57.605 18.195 -66.899 1.00 34.31 73 GLY A O 1
ATOM 564 N N . ALA A 1 74 ? 56.336 16.540 -66.096 1.00 36.56 74 ALA A N 1
ATOM 565 C CA . ALA A 1 74 ? 55.795 17.342 -64.996 1.00 36.56 74 ALA A CA 1
ATOM 566 C C . ALA A 1 74 ? 56.665 17.233 -63.731 1.00 36.56 74 ALA A C 1
ATOM 568 O O . ALA A 1 74 ? 56.505 16.328 -62.911 1.00 36.56 74 ALA A O 1
ATOM 569 N N . ALA A 1 75 ? 57.578 18.184 -63.531 1.00 41.06 75 ALA A N 1
ATOM 570 C CA . ALA A 1 75 ? 58.316 18.327 -62.277 1.00 41.06 75 ALA A CA 1
ATOM 571 C C . ALA A 1 75 ? 57.355 18.534 -61.075 1.00 41.06 75 ALA A C 1
ATOM 573 O O . ALA A 1 75 ? 56.861 19.629 -60.824 1.00 41.06 75 ALA A O 1
ATOM 574 N N . SER A 1 76 ? 57.091 17.439 -60.352 1.00 54.12 76 SER A N 1
ATOM 575 C CA . SER A 1 76 ? 56.584 17.318 -58.972 1.00 54.12 76 SER A CA 1
ATOM 576 C C . SER A 1 76 ? 55.428 18.248 -58.545 1.00 54.12 76 SER A C 1
ATOM 578 O O . SER A 1 76 ? 55.609 19.146 -57.721 1.00 54.12 76 SER A O 1
ATOM 580 N N . LEU A 1 77 ? 54.212 17.981 -59.035 1.00 63.41 77 LEU A N 1
ATOM 581 C CA . LEU A 1 77 ? 52.962 18.608 -58.551 1.00 63.41 77 LEU A CA 1
ATOM 582 C C . LEU A 1 77 ? 52.454 18.013 -57.219 1.00 63.41 77 LEU A C 1
ATOM 584 O O . LEU A 1 77 ? 51.727 18.666 -56.467 1.00 63.41 77 LEU A O 1
ATOM 588 N N . ARG A 1 78 ? 52.830 16.764 -56.924 1.00 69.56 78 ARG A N 1
ATOM 589 C CA . ARG A 1 78 ? 52.517 16.032 -55.690 1.00 69.56 78 ARG A CA 1
ATOM 590 C C . ARG A 1 78 ? 53.793 15.387 -55.172 1.00 69.56 78 ARG A C 1
ATOM 592 O O . ARG A 1 78 ? 54.529 14.783 -55.948 1.00 69.56 78 ARG A O 1
ATOM 599 N N . LEU A 1 79 ? 54.032 15.491 -53.871 1.00 80.00 79 LEU A N 1
ATOM 600 C CA . LEU A 1 79 ? 55.118 14.778 -53.213 1.00 80.00 79 LEU A CA 1
ATOM 601 C C . LEU A 1 79 ? 54.550 13.506 -52.589 1.00 80.00 79 LEU A C 1
ATOM 603 O O . LEU A 1 79 ? 53.768 13.580 -51.642 1.00 80.00 79 LEU A O 1
ATOM 607 N N . ALA A 1 80 ? 54.918 12.353 -53.145 1.00 79.88 80 ALA A N 1
ATOM 608 C CA . ALA A 1 80 ? 54.584 11.054 -52.579 1.00 79.88 80 ALA A CA 1
ATOM 609 C C . ALA A 1 80 ? 55.679 10.623 -51.595 1.00 79.88 80 ALA A C 1
ATOM 611 O O . ALA A 1 80 ? 56.855 10.556 -51.950 1.00 79.88 80 ALA A O 1
ATOM 612 N N . VAL A 1 81 ? 55.283 10.319 -50.363 1.00 84.75 81 VAL A N 1
ATOM 613 C CA . VAL A 1 81 ? 56.130 9.700 -49.345 1.00 84.75 81 VAL A CA 1
ATOM 614 C C . VAL A 1 81 ? 55.656 8.268 -49.183 1.00 84.75 81 VAL A C 1
ATOM 616 O O . VAL A 1 81 ? 54.579 8.017 -48.639 1.00 84.75 81 VAL A O 1
ATOM 619 N N . GLU A 1 82 ? 56.446 7.329 -49.689 1.00 83.50 82 GLU A N 1
ATOM 620 C CA . GLU A 1 82 ? 56.138 5.902 -49.626 1.00 83.50 82 GLU A CA 1
ATOM 621 C C . GLU A 1 82 ? 57.074 5.205 -48.633 1.00 83.50 82 GLU A C 1
ATOM 623 O O . GLU A 1 82 ? 58.303 5.321 -48.706 1.00 83.50 82 GLU A O 1
ATOM 628 N N . LEU A 1 83 ? 56.484 4.487 -47.678 1.00 82.38 83 LEU A N 1
ATOM 629 C CA . LEU A 1 83 ? 57.221 3.594 -46.792 1.00 82.38 83 LEU A CA 1
ATOM 630 C C . LEU A 1 83 ? 57.647 2.322 -47.554 1.00 82.38 83 LEU A C 1
ATOM 632 O O . LEU A 1 83 ? 57.007 1.952 -48.541 1.00 82.38 83 LEU A O 1
ATOM 636 N N . PRO A 1 84 ? 58.714 1.628 -47.109 1.00 77.38 84 PRO A N 1
ATOM 637 C CA . PRO A 1 84 ? 59.116 0.350 -47.693 1.00 77.38 84 PRO A CA 1
ATOM 638 C C . PRO A 1 84 ? 57.952 -0.656 -47.689 1.00 77.38 84 PRO A C 1
ATOM 640 O O . PRO A 1 84 ? 57.140 -0.621 -46.766 1.00 77.38 84 PRO A O 1
ATOM 643 N N . PRO A 1 85 ? 57.887 -1.605 -48.641 1.00 66.25 85 PRO A N 1
ATOM 644 C CA . PRO A 1 85 ? 56.783 -2.568 -48.731 1.00 66.25 85 PRO A CA 1
ATOM 645 C C . PRO A 1 85 ? 56.580 -3.398 -47.449 1.00 66.25 85 PRO A C 1
ATOM 647 O O . PRO A 1 85 ? 55.454 -3.772 -47.146 1.00 66.25 85 PRO A O 1
ATOM 650 N N . VAL A 1 86 ? 57.629 -3.584 -46.637 1.00 62.59 86 VAL A N 1
ATOM 651 C CA . VAL A 1 86 ? 57.567 -4.233 -45.311 1.00 62.59 86 VAL A CA 1
ATOM 652 C C . VAL A 1 86 ? 56.635 -3.493 -44.333 1.00 62.59 86 VAL A C 1
ATOM 654 O O . VAL A 1 86 ? 55.988 -4.120 -43.502 1.00 62.59 86 VAL A O 1
ATOM 657 N N . ALA A 1 87 ? 56.498 -2.169 -44.457 1.00 60.41 87 ALA A N 1
ATOM 658 C CA . ALA A 1 87 ? 55.597 -1.358 -43.634 1.00 60.41 87 ALA A CA 1
ATOM 659 C C . ALA A 1 87 ? 54.114 -1.521 -44.012 1.00 60.41 87 ALA A C 1
ATOM 661 O O . ALA A 1 87 ? 53.237 -1.221 -43.205 1.00 60.41 87 ALA A O 1
ATOM 662 N N . ALA A 1 88 ? 53.812 -2.005 -45.223 1.00 58.12 88 ALA A N 1
ATOM 663 C CA . ALA A 1 88 ? 52.444 -2.338 -45.617 1.00 58.12 88 ALA A CA 1
ATOM 664 C C . ALA A 1 88 ? 51.967 -3.652 -44.969 1.00 58.12 88 ALA A C 1
ATOM 666 O O . ALA A 1 88 ? 50.783 -3.771 -44.660 1.00 58.12 88 ALA A O 1
ATOM 667 N N . ASP A 1 89 ? 52.886 -4.586 -44.690 1.00 63.00 89 ASP A N 1
ATOM 668 C CA . ASP A 1 89 ? 52.605 -5.836 -43.962 1.00 63.00 89 ASP A CA 1
ATOM 669 C C . ASP A 1 89 ? 52.345 -5.605 -42.459 1.00 63.00 89 ASP A C 1
ATOM 671 O O . ASP A 1 89 ? 51.763 -6.454 -41.789 1.00 63.00 89 ASP A O 1
ATOM 675 N N . LEU A 1 90 ? 52.730 -4.438 -41.929 1.00 63.44 90 LEU A N 1
ATOM 676 C CA . LEU A 1 90 ? 52.494 -4.011 -40.542 1.00 63.44 90 LEU A CA 1
ATOM 677 C C . LEU A 1 90 ? 51.062 -3.506 -40.280 1.00 63.44 90 LEU A C 1
ATOM 679 O O . LEU A 1 90 ? 50.715 -3.229 -39.129 1.00 63.44 90 LEU A O 1
ATOM 683 N N . ILE A 1 91 ? 50.236 -3.361 -41.320 1.00 73.56 91 ILE A N 1
ATOM 684 C CA . ILE A 1 91 ? 48.828 -2.965 -41.198 1.00 73.56 91 ILE A CA 1
ATOM 685 C C . ILE A 1 91 ? 47.977 -4.239 -41.150 1.00 73.56 91 ILE A C 1
ATOM 687 O O . ILE A 1 91 ? 47.532 -4.758 -42.174 1.00 73.56 91 ILE A O 1
ATOM 691 N N . GLU A 1 92 ? 47.746 -4.752 -39.943 1.00 71.12 92 GLU A N 1
ATOM 692 C CA . GLU A 1 92 ? 46.867 -5.905 -39.729 1.00 71.12 92 GLU A CA 1
ATOM 693 C C . GLU A 1 92 ? 45.388 -5.512 -39.896 1.00 71.12 92 GLU A C 1
ATOM 695 O O . GLU A 1 92 ? 44.905 -4.534 -39.316 1.00 71.12 92 GLU A O 1
ATOM 700 N N . ALA A 1 93 ? 44.643 -6.292 -40.686 1.00 68.50 93 ALA A N 1
ATOM 701 C CA . ALA A 1 93 ? 43.209 -6.081 -40.871 1.00 68.50 93 ALA A CA 1
ATOM 702 C C . ALA A 1 93 ? 42.467 -6.247 -39.535 1.00 68.50 93 ALA A C 1
ATOM 704 O O . ALA A 1 93 ? 42.642 -7.242 -38.834 1.00 68.50 93 ALA A O 1
ATOM 705 N N . GLY A 1 94 ? 41.631 -5.270 -39.178 1.00 71.38 94 GLY A N 1
ATOM 706 C CA . GLY A 1 94 ? 40.907 -5.288 -37.908 1.00 71.38 94 GLY A CA 1
ATOM 707 C C . GLY A 1 94 ? 41.749 -4.932 -36.675 1.00 71.38 94 GLY A C 1
ATOM 708 O O . GLY A 1 94 ? 41.237 -5.063 -35.564 1.00 71.38 94 GLY A O 1
ATOM 709 N N . ALA A 1 95 ? 42.985 -4.440 -36.828 1.00 79.69 95 ALA A N 1
ATOM 710 C CA . ALA A 1 95 ? 43.792 -3.884 -35.739 1.00 79.69 95 ALA A CA 1
ATOM 711 C C . ALA A 1 95 ? 43.888 -2.348 -35.816 1.00 79.69 95 ALA A C 1
ATOM 713 O O . ALA A 1 95 ? 43.733 -1.745 -36.879 1.00 79.69 95 ALA A O 1
ATOM 714 N N . TRP A 1 96 ? 44.142 -1.699 -34.675 1.00 84.69 96 TRP A N 1
ATOM 715 C CA . TRP A 1 96 ? 44.412 -0.259 -34.629 1.00 84.69 96 TRP A CA 1
ATOM 716 C C . TRP A 1 96 ? 45.836 0.027 -35.107 1.00 84.69 96 TRP A C 1
ATOM 718 O O . TRP A 1 96 ? 46.794 -0.467 -34.517 1.00 84.69 96 TRP A O 1
ATOM 728 N N . SER A 1 97 ? 45.966 0.859 -36.139 1.00 87.31 97 SER A N 1
ATOM 729 C CA . SER A 1 97 ? 47.252 1.320 -36.674 1.00 87.31 97 SER A CA 1
ATOM 730 C C . SER A 1 97 ? 47.418 2.825 -36.468 1.00 87.31 97 SER A C 1
ATOM 732 O O . SER A 1 97 ? 46.453 3.580 -36.604 1.00 87.31 97 SER A O 1
ATOM 734 N N . PHE A 1 98 ? 48.636 3.255 -36.148 1.00 89.94 98 PHE A N 1
ATOM 735 C CA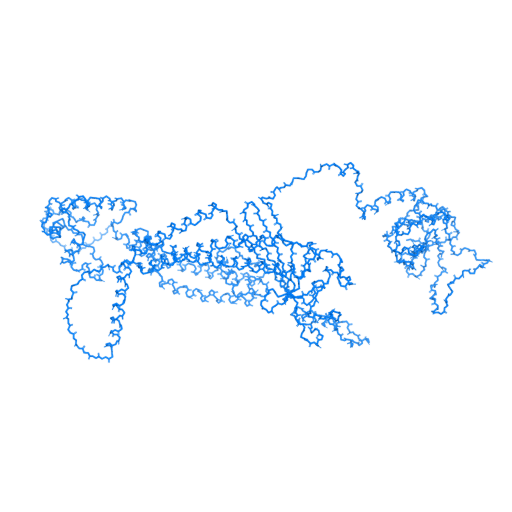 . PHE A 1 98 ? 49.003 4.662 -35.984 1.00 89.94 98 PHE A CA 1
ATOM 736 C C . PHE A 1 98 ? 49.484 5.246 -37.310 1.00 89.94 98 PHE A C 1
ATOM 738 O O . PHE A 1 98 ? 50.284 4.622 -38.002 1.00 89.94 98 PHE A O 1
ATOM 745 N N . TYR A 1 99 ? 49.043 6.459 -37.627 1.00 90.50 99 TYR A N 1
ATOM 746 C CA . TYR A 1 99 ? 49.448 7.213 -38.808 1.00 90.50 99 TYR A CA 1
ATOM 747 C C . TYR A 1 99 ? 49.913 8.600 -38.381 1.00 90.50 99 TYR A C 1
ATOM 749 O O . TYR A 1 99 ? 49.218 9.266 -37.615 1.00 90.50 99 TYR A O 1
ATOM 757 N N . GLY A 1 100 ? 51.062 9.044 -38.888 1.00 90.69 100 GLY A N 1
ATOM 758 C CA . GLY A 1 100 ? 51.638 10.352 -38.591 1.00 90.69 100 GLY A CA 1
ATOM 759 C C . GLY A 1 100 ? 52.256 11.007 -39.823 1.00 90.69 100 GLY A C 1
ATOM 760 O O . GLY A 1 100 ? 53.005 10.372 -40.552 1.00 90.69 100 GLY A O 1
ATOM 761 N N . LEU A 1 101 ? 51.976 12.284 -40.055 1.00 91.25 101 LEU A N 1
ATOM 762 C CA . LEU A 1 101 ? 52.559 13.102 -41.115 1.00 91.25 101 LEU A CA 1
ATOM 763 C C . LEU A 1 101 ? 53.155 14.362 -40.487 1.00 91.25 101 LEU A C 1
ATOM 765 O O . LEU A 1 101 ? 52.421 15.181 -39.940 1.00 91.25 101 LEU A O 1
ATOM 769 N N . ALA A 1 102 ? 54.473 14.525 -40.574 1.00 91.38 102 ALA A N 1
ATOM 770 C CA . ALA A 1 102 ? 55.174 15.717 -40.110 1.00 91.38 102 ALA A CA 1
ATOM 771 C C . ALA A 1 102 ? 55.800 16.457 -41.293 1.00 91.38 102 ALA A C 1
ATOM 773 O O . ALA A 1 102 ? 56.572 15.880 -42.057 1.00 91.38 102 ALA A O 1
ATOM 774 N N . VAL A 1 103 ? 55.487 17.740 -41.433 1.00 89.81 103 VAL A N 1
ATOM 775 C CA . VAL A 1 103 ? 56.048 18.624 -42.456 1.00 89.81 103 VAL A CA 1
ATOM 776 C C . VAL A 1 103 ? 56.953 19.628 -41.757 1.00 89.81 103 VAL A C 1
ATOM 778 O O . VAL A 1 103 ? 56.503 20.375 -40.893 1.00 89.81 103 VAL A O 1
ATOM 781 N N . ASP A 1 104 ? 58.234 19.636 -42.119 1.00 89.25 104 ASP A N 1
ATOM 782 C CA . ASP A 1 104 ? 59.240 20.557 -41.599 1.00 89.25 104 ASP A CA 1
ATOM 783 C C . ASP A 1 104 ? 59.717 21.472 -42.730 1.00 89.25 104 ASP A C 1
ATOM 785 O O . ASP A 1 104 ? 60.553 21.100 -43.559 1.00 89.25 104 ASP A O 1
ATOM 789 N N . VAL A 1 105 ? 59.162 22.682 -42.772 1.00 84.62 105 VAL A N 1
ATOM 790 C CA . VAL A 1 105 ? 59.486 23.672 -43.806 1.00 84.62 105 VAL A CA 1
ATOM 791 C C . VAL A 1 105 ? 60.889 24.242 -43.592 1.00 84.62 105 VAL A C 1
ATOM 793 O O . VAL A 1 105 ? 61.618 24.463 -44.558 1.00 84.62 105 VAL A O 1
ATOM 796 N N . GLY A 1 106 ? 61.310 24.405 -42.332 1.00 82.81 106 GLY A N 1
ATOM 797 C CA . GLY A 1 106 ? 62.625 24.946 -41.978 1.00 82.81 106 GLY A CA 1
ATOM 798 C C . GLY A 1 106 ? 63.777 24.048 -42.428 1.00 82.81 106 GLY A C 1
ATOM 799 O O . GLY A 1 106 ? 64.785 24.542 -42.930 1.00 82.81 106 GLY A O 1
ATOM 800 N N . ARG A 1 107 ? 63.617 22.724 -42.305 1.00 85.81 107 ARG A N 1
ATOM 801 C CA . ARG A 1 107 ? 64.591 21.732 -42.799 1.00 85.81 107 ARG A CA 1
ATOM 802 C C . ARG A 1 107 ? 64.296 21.214 -44.208 1.00 85.81 107 ARG A C 1
ATOM 804 O O . ARG A 1 107 ? 65.076 20.411 -44.712 1.00 85.81 107 ARG A O 1
ATOM 811 N N . ARG A 1 108 ? 63.207 21.669 -44.840 1.00 87.06 108 ARG A N 1
ATOM 812 C CA . ARG A 1 108 ? 62.720 21.210 -46.153 1.00 87.06 108 ARG A CA 1
ATOM 813 C C . ARG A 1 108 ? 62.583 19.684 -46.232 1.00 87.06 108 ARG A C 1
ATOM 815 O O . ARG A 1 108 ? 63.068 19.056 -47.171 1.00 87.06 108 ARG A O 1
ATOM 822 N N . VAL A 1 109 ? 61.914 19.077 -45.254 1.00 89.94 109 VAL A N 1
ATOM 823 C CA . VAL A 1 109 ? 61.667 17.626 -45.223 1.00 89.94 109 VAL A CA 1
ATOM 824 C C . VAL A 1 109 ? 60.235 17.309 -44.817 1.00 89.94 109 VAL A C 1
ATOM 826 O O . VAL A 1 109 ? 59.637 17.989 -43.986 1.00 89.94 109 VAL A O 1
ATOM 829 N N . VAL A 1 110 ? 59.693 16.237 -45.384 1.00 90.56 110 VAL A N 1
ATOM 830 C CA . VAL A 1 110 ? 58.429 15.633 -44.962 1.00 90.56 110 VAL A CA 1
ATOM 831 C C . VAL A 1 110 ? 58.704 14.241 -44.418 1.00 90.56 110 VAL A C 1
ATOM 833 O O . VAL A 1 110 ? 59.539 13.497 -44.940 1.00 90.56 110 VAL A O 1
ATOM 836 N N . ARG A 1 111 ? 58.013 13.891 -43.341 1.00 92.00 111 ARG A N 1
ATOM 837 C CA . ARG A 1 111 ? 58.122 12.597 -42.683 1.00 92.00 111 ARG A CA 1
ATOM 838 C C . ARG A 1 111 ? 56.759 11.952 -42.612 1.00 92.00 111 ARG A C 1
ATOM 840 O O . ARG A 1 111 ? 55.805 12.580 -42.163 1.00 92.00 111 ARG A O 1
ATOM 847 N N . TYR A 1 112 ? 56.694 10.689 -42.999 1.00 92.12 112 TYR A N 1
ATOM 848 C CA . TYR A 1 112 ? 55.492 9.886 -42.869 1.00 92.12 112 TYR A CA 1
ATOM 849 C C . TYR A 1 112 ? 55.772 8.671 -41.995 1.00 92.12 112 TYR A C 1
ATOM 851 O O . TYR A 1 112 ? 56.777 7.984 -42.188 1.00 92.12 112 TYR A O 1
ATOM 859 N N . ALA A 1 113 ? 54.907 8.450 -41.015 1.00 90.56 113 ALA A N 1
ATOM 860 C CA . ALA A 1 113 ? 55.005 7.397 -40.028 1.00 90.56 113 ALA A CA 1
ATOM 861 C C . ALA A 1 113 ? 53.776 6.495 -40.085 1.00 90.56 113 ALA A C 1
ATOM 863 O O . ALA A 1 113 ? 52.643 6.980 -40.065 1.00 90.56 113 ALA A O 1
ATOM 864 N N . VAL A 1 114 ? 54.015 5.188 -40.093 1.00 89.50 114 VAL A N 1
ATOM 865 C CA . VAL A 1 114 ? 52.987 4.176 -39.848 1.00 89.50 114 VAL A CA 1
ATOM 866 C C . VAL A 1 114 ? 53.491 3.286 -38.726 1.00 89.50 114 VAL A C 1
ATOM 868 O O . VAL A 1 114 ? 54.563 2.689 -38.823 1.00 89.50 114 VAL A O 1
ATOM 871 N N . ASN A 1 115 ? 52.732 3.219 -37.634 1.00 88.38 115 ASN A N 1
ATOM 872 C CA . ASN A 1 115 ? 53.153 2.568 -36.398 1.00 88.38 115 ASN A CA 1
ATOM 873 C C . ASN A 1 115 ? 54.514 3.110 -35.921 1.00 88.38 115 ASN A C 1
ATOM 875 O O . ASN A 1 115 ? 54.622 4.283 -35.569 1.00 88.38 115 ASN A O 1
ATOM 879 N N . GLY A 1 116 ? 55.547 2.266 -35.899 1.00 82.56 116 GLY A N 1
ATOM 880 C CA . GLY A 1 116 ? 56.894 2.637 -35.463 1.00 82.56 116 GLY A CA 1
ATOM 881 C C . GLY A 1 116 ? 57.859 3.010 -36.590 1.00 82.56 116 GLY A C 1
ATOM 882 O O . GLY A 1 116 ? 58.964 3.454 -36.281 1.00 82.56 116 GLY A O 1
ATOM 883 N N . ASP A 1 117 ? 57.469 2.835 -37.855 1.00 87.06 117 ASP A N 1
ATOM 884 C CA . ASP A 1 117 ? 58.339 3.073 -39.006 1.00 87.06 117 ASP A CA 1
ATOM 885 C C . ASP A 1 117 ? 58.131 4.474 -39.559 1.00 87.06 117 ASP A C 1
ATOM 887 O O . ASP A 1 117 ? 57.001 4.895 -39.804 1.00 87.06 117 ASP A O 1
ATOM 891 N N . VAL A 1 118 ? 59.234 5.192 -39.781 1.00 89.25 118 VAL A N 1
ATOM 892 C CA . VAL A 1 118 ? 59.224 6.575 -40.261 1.00 89.25 118 VAL A CA 1
ATOM 893 C C . VAL A 1 118 ? 60.078 6.698 -41.516 1.00 89.25 118 VAL A C 1
ATOM 895 O O . VAL A 1 118 ? 61.261 6.358 -41.513 1.00 89.25 118 VAL A O 1
ATOM 898 N N . LYS A 1 119 ? 59.497 7.245 -42.585 1.00 89.19 119 LYS A N 1
ATOM 899 C CA . LYS A 1 119 ? 60.200 7.601 -43.818 1.00 89.19 119 LYS A CA 1
ATOM 900 C C . LYS A 1 119 ? 60.355 9.111 -43.911 1.00 89.19 119 LYS A C 1
ATOM 902 O O . LYS A 1 119 ? 59.375 9.834 -43.776 1.00 89.19 119 LYS A O 1
ATOM 907 N N . GLU A 1 120 ? 61.569 9.574 -44.190 1.00 89.25 120 GLU A N 1
ATOM 908 C CA . GLU A 1 120 ? 61.858 10.974 -44.513 1.00 89.25 120 GLU A CA 1
ATOM 909 C C . GLU A 1 120 ? 62.036 11.142 -46.029 1.00 89.25 120 GLU A C 1
ATOM 911 O O . GLU A 1 120 ? 62.571 10.260 -46.709 1.00 89.25 120 GLU A O 1
ATOM 916 N N . SER A 1 121 ? 61.546 12.251 -46.579 1.00 87.50 121 SER A N 1
ATOM 917 C CA . SER A 1 121 ? 61.703 12.625 -47.987 1.00 87.50 121 SER A CA 1
ATOM 918 C C . SER A 1 121 ? 61.945 14.133 -48.121 1.00 87.50 121 SER A C 1
ATOM 920 O O . SER A 1 121 ? 61.382 14.908 -47.340 1.00 87.50 121 SER A O 1
ATOM 922 N N . PRO A 1 122 ? 62.790 14.569 -49.074 1.00 86.25 122 PRO A N 1
ATOM 923 C CA . PRO A 1 122 ? 63.082 15.985 -49.271 1.00 86.25 122 PRO A CA 1
ATOM 924 C C . PRO A 1 122 ? 61.854 16.726 -49.814 1.00 86.25 122 PRO A C 1
ATOM 926 O O . PRO A 1 122 ? 61.152 16.228 -50.694 1.00 86.25 122 PRO A O 1
ATOM 929 N N . LEU A 1 123 ? 61.609 17.927 -49.296 1.00 83.75 123 LEU A N 1
ATOM 930 C CA . LEU A 1 123 ? 60.540 18.824 -49.730 1.00 83.75 123 LEU A CA 1
ATOM 931 C C . LEU A 1 123 ? 61.089 19.799 -50.784 1.00 83.75 123 LEU A C 1
ATOM 933 O O . LEU A 1 123 ? 62.060 20.513 -50.530 1.00 83.75 123 LEU A O 1
ATOM 937 N N . GLY A 1 124 ? 60.477 19.823 -51.972 1.00 76.06 124 GLY A N 1
ATOM 938 C CA . GLY A 1 124 ? 60.864 20.722 -53.068 1.00 76.06 124 GLY A CA 1
ATOM 939 C C . GLY A 1 124 ? 60.521 22.194 -52.803 1.00 76.06 124 GLY A C 1
ATOM 940 O O . GLY A 1 124 ? 59.794 22.519 -51.865 1.00 76.06 124 GLY A O 1
ATOM 941 N N . GLU A 1 125 ? 61.012 23.107 -53.645 1.00 72.06 125 GLU A N 1
ATOM 942 C CA . GLU A 1 125 ? 60.768 24.547 -53.471 1.00 72.06 125 GLU A CA 1
ATOM 943 C C . GLU A 1 125 ? 59.303 24.948 -53.756 1.00 72.06 125 GLU A C 1
ATOM 945 O O . GLU A 1 125 ? 58.711 24.593 -54.785 1.00 72.06 125 GLU A O 1
ATOM 950 N N . GLY A 1 126 ? 58.710 25.713 -52.834 1.00 73.94 126 GLY A N 1
ATOM 951 C CA . GLY A 1 126 ? 57.343 26.237 -52.915 1.00 73.94 126 GLY A CA 1
ATOM 952 C C . GLY A 1 126 ? 56.562 26.121 -51.603 1.00 73.94 126 GLY A C 1
ATOM 953 O O . GLY A 1 126 ? 57.040 25.527 -50.639 1.00 73.94 126 GLY A O 1
ATOM 954 N N . GLU A 1 127 ? 55.354 26.689 -51.569 1.00 76.06 127 GLU A N 1
ATOM 955 C CA . GLU A 1 127 ? 54.415 26.511 -50.455 1.00 76.06 127 GLU A CA 1
ATOM 956 C C . GLU A 1 127 ? 53.651 25.189 -50.620 1.00 76.06 127 GLU A C 1
ATOM 958 O O . GLU A 1 127 ? 53.004 24.958 -51.642 1.00 76.06 127 GLU A O 1
ATOM 963 N N . TRP A 1 128 ? 53.738 24.314 -49.619 1.00 78.06 128 TRP A N 1
ATOM 964 C CA . TRP A 1 128 ? 53.057 23.017 -49.588 1.00 78.06 128 TRP A CA 1
ATOM 965 C C . TRP A 1 128 ? 51.960 23.020 -48.516 1.00 78.06 128 TRP A C 1
ATOM 967 O O . TRP A 1 128 ? 52.153 23.590 -47.439 1.00 78.06 128 TRP A O 1
ATOM 977 N N . GLY A 1 129 ? 50.826 22.377 -48.804 1.00 74.88 129 GLY A N 1
ATOM 978 C CA . GLY A 1 129 ? 49.625 22.385 -47.962 1.00 74.88 129 GLY A CA 1
ATOM 979 C C . GLY A 1 129 ? 48.608 23.473 -48.338 1.00 74.88 129 GLY A C 1
ATOM 980 O O . GLY A 1 129 ? 48.727 24.118 -49.378 1.00 74.88 129 GLY A O 1
ATOM 981 N N . CYS A 1 130 ? 47.598 23.658 -47.484 1.00 75.69 130 CYS A N 1
ATOM 982 C CA . CYS A 1 130 ? 46.518 24.639 -47.668 1.00 75.69 130 CYS A CA 1
ATOM 983 C C . CYS A 1 130 ? 46.603 25.788 -46.656 1.00 75.69 130 CYS A C 1
ATOM 985 O O . CYS A 1 130 ? 47.445 25.764 -45.767 1.00 75.69 130 CYS A O 1
ATOM 987 N N . ASN A 1 131 ? 45.722 26.788 -46.766 1.00 71.56 131 ASN A N 1
ATOM 988 C CA . ASN A 1 131 ? 45.630 27.894 -45.803 1.00 71.56 131 ASN A CA 1
ATOM 989 C C . ASN A 1 131 ? 44.824 27.527 -44.539 1.00 71.56 131 ASN A C 1
ATOM 991 O O . ASN A 1 131 ? 45.156 27.986 -43.444 1.00 71.56 131 ASN A O 1
ATOM 995 N N . SER A 1 132 ? 43.795 26.683 -44.675 1.00 75.00 132 SER A N 1
ATOM 996 C CA . SER A 1 132 ? 42.997 26.126 -43.574 1.00 75.00 132 SER A CA 1
ATOM 997 C C . SER A 1 132 ? 42.740 24.631 -43.799 1.00 75.00 132 SER A C 1
ATOM 999 O O . SER A 1 132 ? 42.848 24.144 -44.920 1.00 75.00 132 SER A O 1
ATOM 1001 N N . LEU A 1 133 ? 42.467 23.881 -42.729 1.00 78.00 133 LEU A N 1
ATOM 1002 C CA . LEU A 1 133 ? 42.003 22.493 -42.814 1.00 78.00 133 LEU A CA 1
ATOM 1003 C C . LEU A 1 133 ? 40.585 22.476 -42.246 1.00 78.00 133 LEU A C 1
ATOM 1005 O O . LEU A 1 133 ? 40.430 22.535 -41.027 1.00 78.00 133 LEU A O 1
ATOM 1009 N N . ASP A 1 134 ? 39.588 22.421 -43.124 1.00 78.94 134 ASP A N 1
ATOM 1010 C CA . ASP A 1 134 ? 38.178 22.585 -42.753 1.00 78.94 134 ASP A CA 1
ATOM 1011 C C . ASP A 1 134 ? 37.452 21.241 -42.719 1.00 78.94 134 ASP A C 1
ATOM 1013 O O . ASP A 1 134 ? 36.634 20.992 -41.833 1.00 78.94 134 ASP A O 1
ATOM 1017 N N . PHE A 1 135 ? 37.788 20.343 -43.650 1.00 80.81 135 PHE A N 1
ATOM 1018 C CA . PHE A 1 135 ? 37.145 19.041 -43.766 1.00 80.81 135 PHE A CA 1
ATOM 1019 C C . PHE A 1 135 ? 38.163 17.907 -43.806 1.00 80.81 135 PHE A C 1
ATOM 1021 O O . PHE A 1 135 ? 39.230 17.994 -44.416 1.00 80.81 135 PHE A O 1
ATOM 1028 N N . LEU A 1 136 ? 37.786 16.799 -43.178 1.00 83.38 136 LEU A N 1
ATOM 1029 C CA . LEU A 1 136 ? 38.465 15.520 -43.298 1.00 83.38 136 LEU A CA 1
ATOM 1030 C C . LEU A 1 136 ? 37.473 14.516 -43.858 1.00 83.38 136 LEU A C 1
ATOM 1032 O O . LEU A 1 136 ? 36.424 14.279 -43.264 1.00 83.38 136 LEU A O 1
ATOM 1036 N N . ILE A 1 137 ? 37.809 13.940 -45.007 1.00 82.38 137 ILE A N 1
ATOM 1037 C CA . ILE A 1 137 ? 36.940 12.998 -45.708 1.00 82.38 137 ILE A CA 1
ATOM 1038 C C . ILE A 1 137 ? 37.627 11.637 -45.756 1.00 82.38 137 ILE A C 1
ATOM 1040 O O . ILE A 1 137 ? 38.778 11.520 -46.185 1.00 82.38 137 ILE A O 1
ATOM 1044 N N . ASN A 1 138 ? 36.905 10.602 -45.326 1.00 80.69 138 ASN A N 1
ATOM 1045 C CA . ASN A 1 138 ? 37.242 9.217 -45.628 1.00 80.69 138 ASN A CA 1
ATOM 1046 C C . ASN A 1 138 ? 36.538 8.826 -46.933 1.00 80.69 138 ASN A C 1
ATOM 1048 O O . ASN A 1 138 ? 35.312 8.819 -46.986 1.00 80.69 138 ASN A O 1
ATOM 1052 N N . THR A 1 139 ? 37.304 8.514 -47.977 1.00 73.12 139 THR A N 1
ATOM 1053 C CA . THR A 1 139 ? 36.777 7.986 -49.256 1.00 73.12 139 THR A CA 1
ATOM 1054 C C . THR A 1 139 ? 37.141 6.512 -49.466 1.00 73.12 139 THR A C 1
ATOM 1056 O O . THR A 1 139 ? 36.955 5.963 -50.550 1.00 73.12 139 THR A O 1
ATOM 1059 N N . GLY A 1 140 ? 37.700 5.874 -48.434 1.00 70.44 140 GLY A N 1
ATOM 1060 C CA . GLY A 1 140 ? 38.115 4.477 -48.426 1.00 70.44 140 GLY A CA 1
ATOM 1061 C C . GLY A 1 140 ? 37.081 3.544 -47.784 1.00 70.44 140 GLY A C 1
ATOM 1062 O O . GLY A 1 140 ? 35.913 3.905 -47.661 1.00 70.44 140 GLY A O 1
ATOM 1063 N N . PRO A 1 141 ? 37.493 2.327 -47.379 1.00 70.12 141 PRO A N 1
ATOM 1064 C CA . PRO A 1 141 ? 36.606 1.369 -46.715 1.00 70.12 141 PRO A CA 1
ATOM 1065 C C . PRO A 1 141 ? 36.099 1.897 -45.364 1.00 70.12 141 PRO A C 1
ATOM 1067 O O . PRO A 1 141 ? 36.727 2.771 -44.754 1.00 70.12 141 PRO A O 1
ATOM 1070 N N . ASP A 1 142 ? 35.011 1.300 -44.865 1.00 71.06 142 ASP A N 1
ATOM 1071 C CA . ASP A 1 142 ? 34.486 1.576 -43.526 1.00 71.06 142 ASP A CA 1
ATOM 1072 C C . ASP A 1 142 ? 35.583 1.365 -42.473 1.00 71.06 142 ASP A C 1
ATOM 1074 O O . ASP A 1 142 ? 36.104 0.258 -42.264 1.00 71.06 142 ASP A O 1
ATOM 1078 N N . ALA A 1 143 ? 35.972 2.468 -41.837 1.00 77.81 143 ALA A N 1
ATOM 1079 C CA . ALA A 1 143 ? 37.060 2.525 -40.880 1.00 77.81 143 ALA A CA 1
ATOM 1080 C C . ALA A 1 143 ? 36.707 3.465 -39.727 1.00 77.81 143 ALA A C 1
ATOM 1082 O O . ALA A 1 143 ? 36.141 4.541 -39.920 1.00 77.81 143 ALA A O 1
ATOM 1083 N N . HIS A 1 144 ? 37.085 3.060 -38.519 1.00 82.62 144 HIS A N 1
ATOM 1084 C CA . HIS A 1 144 ? 37.066 3.920 -37.349 1.00 82.62 144 HIS A CA 1
ATOM 1085 C C . HIS A 1 144 ? 38.352 4.733 -37.287 1.00 82.62 144 HIS A C 1
ATOM 1087 O O . HIS A 1 144 ? 39.439 4.176 -37.432 1.00 82.62 144 HIS A O 1
ATOM 1093 N N . PHE A 1 145 ? 38.223 6.028 -37.008 1.00 82.56 145 PHE A N 1
ATOM 1094 C CA . PHE A 1 145 ? 39.339 6.947 -36.817 1.00 82.56 145 PHE A CA 1
ATOM 1095 C C . PHE A 1 145 ? 39.297 7.517 -35.401 1.00 82.56 145 PHE A C 1
ATOM 1097 O O . PHE A 1 145 ? 38.228 7.862 -34.896 1.00 82.56 145 PHE A O 1
ATOM 1104 N N . SER A 1 146 ? 40.455 7.654 -34.758 1.00 84.75 146 SER A N 1
ATOM 1105 C CA . SER A 1 146 ? 40.573 8.531 -33.598 1.00 84.75 146 SER A CA 1
ATOM 1106 C C . SER A 1 146 ? 40.494 9.990 -34.047 1.00 84.75 146 SER A C 1
ATOM 1108 O O . SER A 1 146 ? 40.903 10.296 -35.171 1.00 84.75 146 SER A O 1
ATOM 1110 N N . PRO A 1 147 ? 40.092 10.917 -33.161 1.00 83.06 147 PRO A N 1
ATOM 1111 C CA . PRO A 1 147 ? 40.229 12.339 -33.434 1.00 83.06 147 PRO A CA 1
ATOM 1112 C C . PRO A 1 147 ? 41.670 12.662 -33.866 1.00 83.06 147 PRO A C 1
ATOM 1114 O O . PRO A 1 147 ? 42.607 12.295 -33.143 1.00 83.06 147 PRO A O 1
ATOM 1117 N N . PRO A 1 148 ? 41.874 13.292 -35.034 1.00 82.38 148 PRO A N 1
ATOM 1118 C CA . PRO A 1 148 ? 43.202 13.654 -35.496 1.00 82.38 148 PRO A CA 1
ATOM 1119 C C . PRO A 1 148 ? 43.759 14.765 -34.620 1.00 82.38 148 PRO A C 1
ATOM 1121 O O . PRO A 1 148 ? 43.076 15.731 -34.279 1.00 82.38 148 PRO A O 1
ATOM 1124 N N . ARG A 1 149 ? 45.019 14.608 -34.231 1.00 86.25 149 ARG A N 1
ATOM 1125 C CA . ARG A 1 149 ? 45.743 15.567 -33.404 1.00 86.25 149 ARG A CA 1
ATOM 1126 C C . ARG A 1 149 ? 46.718 16.317 -34.289 1.00 86.25 149 ARG A C 1
ATOM 1128 O O . ARG A 1 149 ? 47.474 15.692 -35.025 1.00 86.25 149 ARG A O 1
ATOM 1135 N N . VAL A 1 150 ? 46.691 17.642 -34.199 1.00 85.38 150 VAL A N 1
ATOM 1136 C CA . VAL A 1 150 ? 47.607 18.536 -34.907 1.00 85.38 150 VAL A CA 1
ATOM 1137 C C . VAL A 1 150 ? 48.528 19.176 -33.876 1.00 85.38 150 VAL A C 1
ATOM 1139 O O . VAL A 1 150 ? 48.059 19.701 -32.870 1.00 85.38 150 VAL A O 1
ATOM 1142 N N . LEU A 1 151 ? 49.828 19.083 -34.112 1.00 86.62 151 LEU A N 1
ATOM 1143 C CA . LEU A 1 151 ? 50.880 19.751 -33.362 1.00 86.62 151 LEU A CA 1
ATOM 1144 C C . LEU A 1 151 ? 51.462 20.844 -34.254 1.00 86.62 151 LEU A C 1
ATOM 1146 O O . LEU A 1 151 ? 51.751 20.593 -35.426 1.00 86.62 151 LEU A O 1
ATOM 1150 N N . ASP A 1 152 ? 51.689 22.022 -33.684 1.00 81.69 152 ASP A N 1
ATOM 1151 C CA . ASP A 1 152 ? 52.272 23.162 -34.402 1.00 81.69 152 ASP A CA 1
ATOM 1152 C C . ASP A 1 152 ? 53.797 23.026 -34.601 1.00 81.69 152 ASP A C 1
ATOM 1154 O O . ASP A 1 152 ? 54.420 23.850 -35.264 1.00 81.69 152 ASP A O 1
ATOM 1158 N N . GLU A 1 153 ? 54.410 21.962 -34.066 1.00 85.00 153 GLU A N 1
ATOM 1159 C CA . GLU A 1 153 ? 55.836 21.664 -34.220 1.00 85.00 153 GLU A CA 1
ATOM 1160 C C . GLU A 1 153 ? 56.080 20.404 -35.076 1.00 85.00 153 GLU A C 1
ATOM 1162 O O . GLU A 1 153 ? 55.363 19.400 -34.947 1.00 85.00 153 GLU A O 1
ATOM 1167 N N . PRO A 1 154 ? 57.109 20.407 -35.949 1.00 89.00 154 PRO A N 1
ATOM 1168 C CA . PRO A 1 154 ? 57.483 19.238 -36.733 1.00 89.00 154 PRO A CA 1
ATOM 1169 C C . PRO A 1 154 ? 58.246 18.229 -35.870 1.00 89.00 154 PRO A C 1
ATOM 1171 O O . PRO A 1 154 ? 59.339 18.503 -35.371 1.00 89.00 154 PRO A O 1
ATOM 1174 N N . LEU A 1 155 ? 57.712 17.017 -35.729 1.00 91.88 155 LEU A N 1
ATOM 1175 C CA . LEU A 1 155 ? 58.387 15.963 -34.980 1.00 91.88 155 LEU A CA 1
ATOM 1176 C C . LEU A 1 155 ? 59.562 15.371 -35.773 1.00 91.88 155 LEU A C 1
ATOM 1178 O O . LEU A 1 155 ? 59.502 15.152 -36.989 1.00 91.88 155 LEU A O 1
ATOM 1182 N N . SER A 1 156 ? 60.650 15.081 -35.056 1.00 90.62 156 SER A N 1
ATOM 1183 C CA . SER A 1 156 ? 61.769 14.293 -35.582 1.00 90.62 156 SER A CA 1
ATOM 1184 C C . SER A 1 156 ? 61.373 12.813 -35.741 1.00 90.62 156 SER A C 1
ATOM 1186 O O . SER A 1 156 ? 60.408 12.378 -35.104 1.00 90.62 156 SER A O 1
ATOM 1188 N N . PRO A 1 157 ? 62.112 11.996 -36.518 1.00 89.31 157 PRO A N 1
ATOM 1189 C CA . PRO A 1 157 ? 61.793 10.575 -36.676 1.00 89.31 157 PRO A CA 1
ATOM 1190 C C . PRO A 1 157 ? 61.751 9.817 -35.339 1.00 89.31 157 PRO A C 1
ATOM 1192 O O . PRO A 1 157 ? 60.801 9.087 -35.072 1.00 89.31 157 PRO A O 1
ATOM 1195 N N . GLY A 1 158 ? 62.723 10.064 -34.452 1.00 88.50 158 GLY A N 1
ATOM 1196 C CA . GLY A 1 158 ? 62.750 9.459 -33.115 1.00 88.50 158 GLY A CA 1
ATOM 1197 C C . GLY A 1 158 ? 61.611 9.945 -32.215 1.00 88.50 158 GLY A C 1
ATOM 1198 O O . GLY A 1 158 ? 61.050 9.165 -31.449 1.00 88.50 158 GLY A O 1
ATOM 1199 N N . SER A 1 159 ? 61.213 11.215 -32.341 1.00 90.50 159 SER A N 1
ATOM 1200 C CA . SER A 1 159 ? 60.062 11.766 -31.615 1.00 90.50 159 SER A CA 1
ATOM 1201 C C . SER A 1 159 ? 58.742 11.150 -32.084 1.00 90.50 159 SER A C 1
ATOM 1203 O O . SER A 1 159 ? 57.894 10.858 -31.249 1.00 90.50 159 SER A O 1
ATOM 1205 N N . MET A 1 160 ? 58.575 10.903 -33.389 1.00 88.94 160 MET A N 1
ATOM 1206 C CA . MET A 1 160 ? 57.395 10.205 -33.918 1.00 88.94 160 MET A CA 1
ATOM 1207 C C . MET A 1 160 ? 57.344 8.743 -33.470 1.00 88.94 160 MET A C 1
ATOM 1209 O O . MET A 1 160 ? 56.288 8.266 -33.062 1.00 88.94 160 MET A O 1
ATOM 1213 N N . GLN A 1 161 ? 58.484 8.049 -33.461 1.00 89.19 161 GLN A N 1
ATOM 1214 C CA . GLN A 1 161 ? 58.550 6.675 -32.966 1.00 89.19 161 GLN A CA 1
ATOM 1215 C C . GLN A 1 161 ? 58.233 6.594 -31.465 1.00 89.19 161 GLN A C 1
ATOM 1217 O O . GLN A 1 161 ? 57.487 5.719 -31.026 1.00 89.19 161 GLN A O 1
ATOM 1222 N N . ARG A 1 162 ? 58.749 7.541 -30.673 1.00 89.06 162 ARG A N 1
ATOM 1223 C CA . ARG A 1 162 ? 58.424 7.663 -29.248 1.00 89.06 162 ARG A CA 1
ATOM 1224 C C . ARG A 1 162 ? 56.943 7.969 -29.024 1.00 89.06 162 ARG A C 1
ATOM 1226 O O . ARG A 1 162 ? 56.330 7.335 -28.171 1.00 89.06 162 ARG A O 1
ATOM 1233 N N . LEU A 1 163 ? 56.371 8.886 -29.807 1.00 89.19 163 LEU A N 1
ATOM 1234 C CA . LEU A 1 163 ? 54.950 9.226 -29.750 1.00 89.19 163 LEU A CA 1
ATOM 1235 C C . LEU A 1 163 ? 54.077 7.992 -29.993 1.00 89.19 163 LEU A C 1
ATOM 1237 O O . LEU A 1 163 ? 53.144 7.765 -29.232 1.00 89.19 163 LEU A O 1
ATOM 1241 N N . TYR A 1 164 ? 54.399 7.166 -30.991 1.00 89.00 164 TYR A N 1
ATOM 1242 C CA . TYR A 1 164 ? 53.700 5.900 -31.212 1.00 89.00 164 TYR A CA 1
ATOM 1243 C C . TYR A 1 164 ? 53.793 4.968 -29.995 1.00 89.00 164 TYR A C 1
ATOM 1245 O O . TYR A 1 164 ? 52.772 4.450 -29.546 1.00 89.00 164 TYR A O 1
ATOM 1253 N N . LEU A 1 165 ? 54.990 4.769 -29.433 1.00 86.56 165 LEU A N 1
ATOM 1254 C CA . LEU A 1 165 ? 55.194 3.860 -28.298 1.00 86.56 165 LEU A CA 1
ATOM 1255 C C . LEU A 1 165 ? 54.458 4.314 -27.028 1.00 86.56 165 LEU A C 1
ATOM 1257 O O . LEU A 1 165 ? 53.873 3.477 -26.343 1.00 86.56 165 LEU A O 1
ATOM 1261 N N . GLU A 1 166 ? 54.445 5.614 -26.728 1.00 83.75 166 GLU A N 1
ATOM 1262 C CA . GLU A 1 166 ? 53.716 6.177 -25.582 1.00 83.75 166 GLU A CA 1
ATOM 1263 C C . GLU A 1 166 ? 52.195 6.196 -25.825 1.00 83.75 166 GLU A C 1
ATOM 1265 O O . GLU A 1 166 ? 51.409 5.818 -24.951 1.00 83.75 166 GLU A O 1
ATOM 1270 N N . ALA A 1 167 ? 51.762 6.588 -27.028 1.00 80.31 167 ALA A N 1
ATOM 1271 C CA . ALA A 1 167 ? 50.346 6.679 -27.372 1.00 80.31 167 ALA A CA 1
ATOM 1272 C C . ALA A 1 167 ? 49.684 5.306 -27.541 1.00 80.31 167 ALA A C 1
ATOM 1274 O O . ALA A 1 167 ? 48.495 5.177 -27.271 1.00 80.31 167 ALA A O 1
ATOM 1275 N N . ARG A 1 168 ? 50.419 4.262 -27.947 1.00 79.88 168 ARG A N 1
ATOM 1276 C CA . ARG A 1 168 ? 49.853 2.919 -28.155 1.00 79.88 168 ARG A CA 1
ATOM 1277 C C . ARG A 1 168 ? 49.211 2.367 -26.889 1.00 79.88 168 ARG A C 1
ATOM 1279 O O . ARG A 1 168 ? 48.114 1.824 -26.957 1.00 79.88 168 ARG A O 1
ATOM 1286 N N . TYR A 1 169 ? 49.875 2.502 -25.743 1.00 71.44 169 TYR A N 1
ATOM 1287 C CA . TYR A 1 169 ? 49.360 1.963 -24.484 1.00 71.44 169 TYR A CA 1
ATOM 1288 C C . TYR A 1 169 ? 48.238 2.823 -23.898 1.00 71.44 169 TYR A C 1
ATOM 1290 O O . TYR A 1 169 ? 47.239 2.269 -23.448 1.00 71.44 169 TYR A O 1
ATOM 1298 N N . SER A 1 170 ? 48.365 4.154 -23.950 1.00 70.06 170 SER A N 1
ATOM 1299 C CA . SER A 1 170 ? 47.343 5.077 -23.433 1.00 70.06 170 SER A CA 1
ATOM 1300 C C . SER A 1 170 ? 46.077 5.124 -24.292 1.00 70.06 170 SER A C 1
ATOM 1302 O O . SER A 1 170 ? 44.979 5.272 -23.768 1.00 70.06 170 SER A O 1
ATOM 1304 N N . PHE A 1 171 ? 46.197 4.965 -25.611 1.00 70.62 171 PHE A N 1
ATOM 1305 C CA . PHE A 1 171 ? 45.045 4.898 -26.507 1.00 70.62 171 PHE A CA 1
ATOM 1306 C C . PHE A 1 171 ? 44.315 3.555 -26.387 1.00 70.62 171 PHE A C 1
ATOM 1308 O O . PHE A 1 171 ? 43.088 3.528 -26.314 1.00 70.62 171 PHE A O 1
ATOM 1315 N N . LEU A 1 172 ? 45.046 2.434 -26.323 1.00 63.00 172 LEU A N 1
ATOM 1316 C CA . LEU A 1 172 ? 44.433 1.111 -26.162 1.00 63.00 172 LEU A CA 1
ATOM 1317 C C . LEU A 1 172 ? 43.788 0.924 -24.779 1.00 63.00 172 LEU A C 1
ATOM 1319 O O . LEU A 1 172 ? 42.769 0.240 -24.691 1.00 63.00 172 LEU A O 1
ATOM 1323 N N . SER A 1 173 ? 44.312 1.550 -23.717 1.00 61.12 173 SER A N 1
ATOM 1324 C CA . SER A 1 173 ? 43.730 1.448 -22.370 1.00 61.12 173 SER A CA 1
ATOM 1325 C C . SER A 1 173 ? 42.352 2.107 -22.245 1.00 61.12 173 SER A C 1
ATOM 1327 O O . SER A 1 173 ? 41.545 1.652 -21.440 1.00 61.12 173 SER A O 1
ATOM 1329 N N . ILE A 1 174 ? 42.031 3.109 -23.074 1.00 60.25 174 ILE A N 1
ATOM 1330 C CA . ILE A 1 174 ? 40.690 3.722 -23.115 1.00 60.25 174 ILE A CA 1
ATOM 1331 C C . ILE A 1 174 ? 39.627 2.707 -23.571 1.00 60.25 174 ILE A C 1
ATOM 1333 O O . ILE A 1 174 ? 38.499 2.747 -23.090 1.00 60.25 174 ILE A O 1
ATOM 1337 N N . TYR A 1 175 ? 39.978 1.781 -24.470 1.00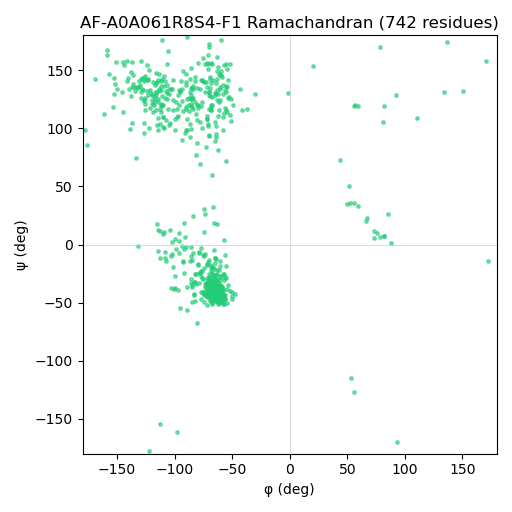 53.50 175 TYR A N 1
ATOM 1338 C CA . TYR A 1 175 ? 39.031 0.815 -25.045 1.00 53.50 175 TYR A CA 1
ATOM 1339 C C . TYR A 1 175 ? 39.078 -0.571 -24.392 1.00 53.50 175 TYR A C 1
ATOM 1341 O O . TYR A 1 175 ? 38.086 -1.293 -24.430 1.00 53.50 175 TYR A O 1
ATOM 1349 N N . VAL A 1 176 ? 40.221 -0.964 -23.822 1.00 50.69 176 VAL A N 1
ATOM 1350 C CA . VAL A 1 176 ? 40.439 -2.304 -23.238 1.00 50.69 176 VAL A CA 1
ATOM 1351 C C . VAL A 1 176 ? 40.493 -2.256 -21.700 1.00 50.69 176 VAL A C 1
ATOM 1353 O O . VAL A 1 176 ? 40.499 -3.297 -21.044 1.00 50.69 176 VAL A O 1
ATOM 1356 N N . GLY A 1 177 ? 40.483 -1.056 -21.111 1.00 49.56 177 GLY A N 1
ATOM 1357 C CA . GLY A 1 177 ? 40.737 -0.830 -19.689 1.00 49.56 177 GLY A CA 1
ATOM 1358 C C . GLY A 1 177 ? 42.232 -0.869 -19.350 1.00 49.56 177 GLY A C 1
ATOM 1359 O O . GLY A 1 177 ? 43.077 -1.240 -20.169 1.00 49.56 177 GLY A O 1
ATOM 1360 N N . GLU A 1 178 ? 42.584 -0.475 -18.124 1.00 52.59 178 GLU A N 1
ATOM 1361 C CA . GLU A 1 178 ? 43.959 -0.597 -17.632 1.00 52.59 178 GLU A CA 1
ATOM 1362 C C . GLU A 1 178 ? 44.373 -2.072 -17.562 1.00 52.59 178 GLU A C 1
ATOM 1364 O O . GLU A 1 178 ? 43.735 -2.894 -16.897 1.00 52.59 178 GLU A O 1
ATOM 1369 N N . ILE A 1 179 ? 45.478 -2.416 -18.227 1.00 53.06 179 ILE A N 1
ATOM 1370 C CA . ILE A 1 179 ? 46.066 -3.753 -18.151 1.00 53.06 179 ILE A CA 1
ATOM 1371 C C . ILE A 1 179 ? 46.725 -3.890 -16.775 1.00 53.06 179 ILE A C 1
ATOM 1373 O O . ILE A 1 179 ? 47.927 -3.687 -16.621 1.00 53.06 179 ILE A O 1
ATOM 1377 N N . LYS A 1 180 ? 45.929 -4.239 -15.761 1.00 55.75 180 LYS A N 1
ATOM 1378 C CA . LYS A 1 180 ? 46.446 -4.547 -14.426 1.00 55.75 180 LYS A CA 1
ATOM 1379 C C . LYS A 1 180 ? 47.392 -5.740 -14.505 1.00 55.75 180 LYS A C 1
ATOM 1381 O O . LYS A 1 180 ? 47.093 -6.774 -15.135 1.00 55.75 180 LYS A O 1
ATOM 1386 N N . SER A 1 181 ? 48.538 -5.610 -13.845 1.00 65.50 181 SER A N 1
ATOM 1387 C CA . SER A 1 181 ? 49.510 -6.693 -13.740 1.00 65.50 181 SER A CA 1
ATOM 1388 C C . SER A 1 181 ? 48.854 -7.931 -13.111 1.00 65.50 181 SER A C 1
ATOM 1390 O O . SER A 1 181 ? 47.865 -7.839 -12.380 1.00 65.50 181 SER A O 1
ATOM 1392 N N . ARG A 1 182 ? 49.377 -9.133 -13.391 1.00 58.94 182 ARG A N 1
ATOM 1393 C CA . ARG A 1 182 ? 48.860 -10.362 -12.757 1.00 58.94 182 ARG A CA 1
ATOM 1394 C C . ARG A 1 182 ? 48.927 -10.270 -11.225 1.00 58.94 182 ARG A C 1
ATOM 1396 O O . ARG A 1 182 ? 48.070 -10.835 -10.567 1.00 58.94 182 ARG A O 1
ATOM 1403 N N . LEU A 1 183 ? 49.904 -9.539 -10.685 1.00 69.25 183 LEU A N 1
ATOM 1404 C CA . LEU A 1 183 ? 50.059 -9.285 -9.251 1.00 69.25 183 LEU A CA 1
ATOM 1405 C C . LEU A 1 183 ? 48.955 -8.378 -8.695 1.00 69.25 183 LEU A C 1
ATOM 1407 O O . LEU A 1 183 ? 48.362 -8.733 -7.687 1.00 69.25 183 LEU A O 1
ATOM 1411 N N . GLU A 1 184 ? 48.607 -7.281 -9.371 1.00 65.56 184 GLU A N 1
ATOM 1412 C CA . GLU A 1 184 ? 47.478 -6.424 -8.962 1.00 65.56 184 GLU A CA 1
ATOM 1413 C C . GLU A 1 184 ? 46.129 -7.128 -9.098 1.00 65.56 184 GLU A C 1
ATOM 1415 O O . GLU A 1 184 ? 45.238 -6.910 -8.288 1.00 65.56 184 GLU A O 1
ATOM 1420 N N . ARG A 1 185 ? 45.976 -8.012 -10.092 1.00 60.38 185 ARG A N 1
ATOM 1421 C CA . ARG A 1 185 ? 44.784 -8.870 -10.214 1.00 60.38 185 ARG A CA 1
ATOM 1422 C C . ARG A 1 185 ? 44.678 -9.923 -9.112 1.00 60.38 185 ARG A C 1
ATOM 1424 O O . ARG A 1 185 ? 43.590 -10.433 -8.876 1.00 60.38 185 ARG A O 1
ATOM 1431 N N . LEU A 1 186 ? 45.799 -10.280 -8.491 1.00 65.88 186 LEU A N 1
ATOM 1432 C CA . LEU A 1 186 ? 45.867 -11.254 -7.403 1.00 65.88 186 LEU A CA 1
ATOM 1433 C C . LEU A 1 186 ? 45.920 -10.589 -6.023 1.00 65.88 186 LEU A C 1
ATOM 1435 O O . LEU A 1 186 ? 45.912 -11.306 -5.025 1.00 65.88 186 LEU A O 1
ATOM 1439 N N . ALA A 1 187 ? 45.978 -9.256 -5.955 1.00 74.75 187 ALA A N 1
ATOM 1440 C CA . ALA A 1 187 ? 45.921 -8.535 -4.697 1.00 74.75 187 ALA A CA 1
ATOM 1441 C C . ALA A 1 187 ? 44.507 -8.697 -4.105 1.00 74.75 187 ALA A C 1
ATOM 1443 O O . ALA A 1 187 ? 43.534 -8.301 -4.751 1.00 74.75 187 ALA A O 1
ATOM 1444 N N . PRO A 1 188 ? 44.362 -9.311 -2.918 1.00 58.19 188 PRO A N 1
ATOM 1445 C CA . PRO A 1 188 ? 43.065 -9.436 -2.275 1.00 58.19 188 PRO A CA 1
ATOM 1446 C C . PRO A 1 188 ? 42.603 -8.047 -1.833 1.00 58.19 188 PRO A C 1
ATOM 1448 O O . PRO A 1 188 ? 43.231 -7.404 -0.996 1.00 58.19 188 PRO A O 1
ATOM 1451 N N . GLU A 1 189 ? 41.513 -7.575 -2.425 1.00 63.28 189 GLU A N 1
ATOM 1452 C CA . GLU A 1 189 ? 40.853 -6.340 -2.022 1.00 63.28 189 GLU A CA 1
ATOM 1453 C C . GLU A 1 189 ? 39.821 -6.689 -0.943 1.00 63.28 189 GLU A C 1
ATOM 1455 O O . GLU A 1 189 ? 38.810 -7.340 -1.223 1.00 63.28 189 GLU A O 1
ATOM 1460 N N . GLU A 1 190 ? 40.093 -6.311 0.309 1.00 58.44 190 GLU A N 1
ATOM 1461 C CA . GLU A 1 190 ? 39.121 -6.436 1.397 1.00 58.44 190 GLU A CA 1
ATOM 1462 C C . GLU A 1 190 ? 38.002 -5.419 1.176 1.00 58.44 190 GLU A C 1
ATOM 1464 O O . GLU A 1 190 ? 38.086 -4.251 1.547 1.00 58.44 190 GLU A O 1
ATOM 1469 N N . ARG A 1 191 ? 36.934 -5.872 0.522 1.00 51.97 191 ARG A N 1
ATOM 1470 C CA . ARG A 1 191 ? 35.671 -5.143 0.496 1.00 51.97 191 ARG A CA 1
ATOM 1471 C C . ARG A 1 191 ? 34.945 -5.425 1.800 1.00 51.97 191 ARG A C 1
ATOM 1473 O O . ARG A 1 191 ? 34.564 -6.570 2.050 1.00 51.97 191 ARG A O 1
ATOM 1480 N N . GLU A 1 192 ? 34.713 -4.393 2.605 1.00 50.22 192 GLU A N 1
ATOM 1481 C CA . GLU A 1 192 ? 33.739 -4.467 3.692 1.00 50.22 192 GLU A CA 1
ATOM 1482 C C . GLU A 1 192 ? 32.349 -4.667 3.082 1.00 50.22 192 GLU A C 1
ATOM 1484 O O . GLU A 1 192 ? 31.651 -3.729 2.700 1.00 50.22 192 GLU A O 1
ATOM 1489 N N . PHE A 1 193 ? 31.943 -5.927 2.948 1.00 50.25 193 PHE A N 1
ATOM 1490 C CA . PHE A 1 193 ? 30.546 -6.249 2.741 1.00 50.25 193 PHE A CA 1
ATOM 1491 C C . PHE A 1 193 ? 29.837 -5.988 4.065 1.00 50.25 193 PHE A C 1
ATOM 1493 O O . PHE A 1 193 ? 29.991 -6.755 5.018 1.00 50.25 193 PHE A O 1
ATOM 1500 N N . SER A 1 194 ? 29.030 -4.928 4.127 1.00 54.06 194 SER A N 1
ATOM 1501 C CA . SER A 1 194 ? 27.956 -4.896 5.110 1.00 54.06 194 SER A CA 1
ATOM 1502 C C . SER A 1 194 ? 27.126 -6.156 4.867 1.00 54.06 194 SER A C 1
ATOM 1504 O O . SER A 1 194 ? 26.607 -6.390 3.773 1.00 54.06 194 SER A O 1
ATOM 1506 N N . GLY A 1 195 ? 27.100 -7.057 5.847 1.00 50.31 195 GLY A N 1
ATOM 1507 C CA . GLY A 1 195 ? 26.271 -8.247 5.750 1.00 50.31 195 GLY A CA 1
ATOM 1508 C C . GLY A 1 195 ? 24.834 -7.785 5.562 1.00 50.31 195 GLY A C 1
ATOM 1509 O O . GLY A 1 195 ? 24.260 -7.214 6.487 1.00 50.31 195 GLY A O 1
ATOM 1510 N N . TYR A 1 196 ? 24.265 -7.992 4.371 1.00 52.94 196 TYR A N 1
ATOM 1511 C CA . TYR A 1 196 ? 22.830 -7.833 4.162 1.00 52.94 196 TYR A CA 1
ATOM 1512 C C . TYR A 1 196 ? 22.130 -8.608 5.279 1.00 52.94 196 TYR A C 1
ATOM 1514 O O . TYR A 1 196 ? 22.363 -9.809 5.444 1.00 52.94 196 TYR A O 1
ATOM 1522 N N . SER A 1 197 ? 21.330 -7.905 6.082 1.00 55.19 197 SER A N 1
ATOM 1523 C CA . SER A 1 197 ? 20.763 -8.413 7.337 1.00 55.19 197 SER A CA 1
ATOM 1524 C C . SER A 1 197 ? 19.877 -9.650 7.149 1.00 55.19 197 SER A C 1
ATOM 1526 O O . SER A 1 197 ? 19.631 -10.378 8.108 1.00 55.19 197 SER A O 1
ATOM 1528 N N . ALA A 1 198 ? 19.482 -9.961 5.912 1.00 60.19 198 ALA A N 1
ATOM 1529 C CA . ALA A 1 198 ? 19.013 -11.277 5.517 1.00 60.19 198 ALA A CA 1
ATOM 1530 C C . ALA A 1 198 ? 19.431 -11.585 4.069 1.00 60.19 198 ALA A C 1
ATOM 1532 O O . ALA A 1 198 ? 19.224 -10.777 3.164 1.00 60.19 198 ALA A O 1
ATOM 1533 N N . ARG A 1 199 ? 20.004 -12.771 3.831 1.00 74.06 199 ARG A N 1
ATOM 1534 C CA . ARG A 1 199 ? 20.235 -13.275 2.468 1.00 74.06 199 ARG A CA 1
ATOM 1535 C C . ARG A 1 199 ? 18.873 -13.580 1.842 1.00 74.06 199 ARG A C 1
ATOM 1537 O O . ARG A 1 199 ? 18.141 -14.398 2.386 1.00 74.06 199 ARG A O 1
ATOM 1544 N N . MET A 1 200 ? 18.538 -12.932 0.732 1.00 83.81 200 MET A N 1
ATOM 1545 C CA . MET A 1 200 ? 17.341 -13.237 -0.057 1.00 83.81 200 MET A CA 1
ATOM 1546 C C . MET A 1 200 ? 17.720 -14.202 -1.181 1.00 83.81 200 MET A C 1
ATOM 1548 O O . MET A 1 200 ? 18.797 -14.076 -1.764 1.00 83.81 200 MET A O 1
ATOM 1552 N N . VAL A 1 201 ? 16.858 -15.171 -1.473 1.00 88.31 201 VAL A N 1
ATOM 1553 C CA . VAL A 1 201 ? 17.063 -16.169 -2.528 1.00 88.31 201 VAL A CA 1
ATOM 1554 C C . VAL A 1 201 ? 15.954 -16.004 -3.558 1.00 88.31 201 VAL A C 1
ATOM 1556 O O . VAL A 1 201 ? 14.783 -16.126 -3.213 1.00 88.31 201 VAL A O 1
ATOM 1559 N N . ALA A 1 202 ? 16.303 -15.724 -4.813 1.00 87.81 202 ALA A N 1
ATOM 1560 C CA . ALA A 1 202 ? 15.330 -15.741 -5.902 1.00 87.81 202 ALA A CA 1
ATOM 1561 C C . ALA A 1 202 ? 14.855 -17.184 -6.134 1.00 87.81 202 ALA A C 1
ATOM 1563 O O . ALA A 1 202 ? 15.683 -18.082 -6.290 1.00 87.81 202 ALA A O 1
ATOM 1564 N N . LEU A 1 203 ? 13.539 -17.408 -6.129 1.00 89.69 203 LEU A N 1
ATOM 1565 C CA . LEU A 1 203 ? 12.954 -18.738 -6.349 1.00 89.69 203 LEU A CA 1
ATOM 1566 C C . LEU A 1 203 ? 12.847 -19.067 -7.843 1.00 89.69 203 LEU A C 1
ATOM 1568 O O . LEU A 1 203 ? 12.979 -20.219 -8.239 1.00 89.69 203 LEU A O 1
ATOM 1572 N N . ALA A 1 204 ? 12.634 -18.043 -8.666 1.00 90.38 204 ALA A N 1
ATOM 1573 C CA . ALA A 1 204 ? 12.569 -18.127 -10.118 1.00 90.38 204 ALA A CA 1
ATOM 1574 C C . ALA A 1 204 ? 13.168 -16.842 -10.730 1.00 90.38 204 ALA A C 1
ATOM 1576 O O . ALA A 1 204 ? 13.238 -15.816 -10.044 1.00 90.38 204 ALA A O 1
ATOM 1577 N N . PRO A 1 205 ? 13.635 -16.873 -11.993 1.00 91.00 205 PRO A N 1
ATOM 1578 C CA . PRO A 1 205 ? 14.054 -15.671 -12.693 1.00 91.00 205 PRO A CA 1
ATOM 1579 C C . PRO A 1 205 ? 12.873 -14.695 -12.825 1.00 91.00 205 PRO A C 1
ATOM 1581 O O . PRO A 1 205 ? 11.731 -15.130 -12.978 1.00 91.00 205 PRO A O 1
ATOM 1584 N N . PRO A 1 206 ? 13.134 -13.380 -12.793 1.00 91.81 206 PRO A N 1
ATOM 1585 C CA . PRO A 1 206 ? 12.095 -12.374 -12.958 1.00 91.81 206 PRO A CA 1
ATOM 1586 C C . PRO A 1 206 ? 11.489 -12.440 -14.365 1.00 91.81 206 PRO A C 1
ATOM 1588 O O . PRO A 1 206 ? 12.209 -12.407 -15.372 1.00 91.81 206 PRO A O 1
ATOM 1591 N N . ILE A 1 207 ? 10.160 -12.503 -14.426 1.00 91.88 207 ILE A N 1
ATOM 1592 C CA . ILE A 1 207 ? 9.398 -12.531 -15.679 1.00 91.88 207 ILE A CA 1
ATOM 1593 C C . ILE A 1 207 ? 8.627 -11.223 -15.817 1.00 91.88 207 ILE A C 1
ATOM 1595 O O . ILE A 1 207 ? 7.989 -10.747 -14.879 1.00 91.88 207 ILE A O 1
ATOM 1599 N N . VAL A 1 208 ? 8.726 -10.644 -17.006 1.00 92.56 208 VAL A N 1
ATOM 1600 C CA . VAL A 1 208 ? 8.027 -9.447 -17.451 1.00 92.56 208 VAL A CA 1
ATOM 1601 C C . VAL A 1 208 ? 6.872 -9.874 -18.345 1.00 92.56 208 VAL A C 1
ATOM 1603 O O . VAL A 1 208 ? 7.049 -10.686 -19.247 1.00 92.56 208 VAL A O 1
ATOM 1606 N N . PHE A 1 209 ? 5.707 -9.299 -18.105 1.00 92.00 209 PHE A N 1
ATOM 1607 C CA . PHE A 1 209 ? 4.484 -9.470 -18.866 1.00 92.00 209 PHE A CA 1
ATOM 1608 C C . PHE A 1 209 ? 4.103 -8.120 -19.449 1.00 92.00 209 PHE A C 1
ATOM 1610 O O . PHE A 1 209 ? 3.931 -7.144 -18.718 1.00 92.00 209 PHE A O 1
ATOM 1617 N N . GLN A 1 210 ? 3.978 -8.052 -20.766 1.00 89.94 210 GLN A N 1
ATOM 1618 C CA . GLN A 1 210 ? 3.637 -6.823 -21.468 1.00 89.94 210 GLN A CA 1
ATOM 1619 C C . GLN A 1 210 ? 2.249 -6.941 -22.085 1.00 89.94 210 GLN A C 1
ATOM 1621 O O . GLN A 1 210 ? 2.016 -7.806 -22.928 1.00 89.94 210 GLN A O 1
ATOM 1626 N N . LYS A 1 211 ? 1.344 -6.048 -21.696 1.00 88.00 211 LYS A N 1
ATOM 1627 C CA . LYS A 1 211 ? 0.065 -5.836 -22.369 1.00 88.00 211 LYS A CA 1
ATOM 1628 C C . LYS A 1 211 ? 0.262 -4.855 -23.511 1.00 88.00 211 LYS A C 1
ATOM 1630 O O . LYS A 1 211 ? 0.916 -3.818 -23.353 1.00 88.00 211 LYS A O 1
ATOM 1635 N N . ARG A 1 212 ? -0.312 -5.185 -24.662 1.00 80.62 212 ARG A N 1
ATOM 1636 C CA . ARG A 1 212 ? -0.257 -4.358 -25.867 1.00 80.62 212 ARG A CA 1
ATOM 1637 C C . ARG A 1 212 ? -1.674 -4.034 -26.323 1.00 80.62 212 ARG A C 1
ATOM 1639 O O . ARG A 1 212 ? -2.544 -4.898 -26.249 1.00 80.62 212 ARG A O 1
ATOM 1646 N N . GLY A 1 213 ? -1.886 -2.822 -26.824 1.00 69.31 213 GLY A N 1
ATOM 1647 C CA . GLY A 1 213 ? -3.179 -2.396 -27.349 1.00 69.31 213 GLY A CA 1
ATOM 1648 C C . GLY A 1 213 ? -3.588 -3.221 -28.571 1.00 69.31 213 GLY A C 1
ATOM 1649 O O . GLY A 1 213 ? -2.796 -3.444 -29.493 1.00 69.31 213 GLY A O 1
ATOM 1650 N N . THR A 1 214 ? -4.833 -3.694 -28.599 1.00 63.03 214 THR A N 1
ATOM 1651 C CA . THR A 1 214 ? -5.370 -4.439 -29.741 1.00 63.03 214 THR A CA 1
ATOM 1652 C C . THR A 1 214 ? -5.732 -3.466 -30.859 1.00 63.03 214 THR A C 1
ATOM 1654 O O . THR A 1 214 ? -6.755 -2.784 -30.791 1.00 63.03 214 THR A O 1
ATOM 1657 N N . GLY A 1 215 ? -4.919 -3.409 -31.916 1.00 50.91 215 GLY A N 1
ATOM 1658 C CA . GLY A 1 215 ? -5.346 -2.790 -33.168 1.00 50.91 215 GLY A CA 1
ATOM 1659 C C . GLY A 1 215 ? -6.543 -3.566 -33.715 1.00 50.91 215 GLY A C 1
ATOM 1660 O O . GLY A 1 215 ? -6.424 -4.752 -34.019 1.00 50.91 215 GLY A O 1
ATOM 1661 N N . SER A 1 216 ? -7.710 -2.928 -33.807 1.00 39.31 216 SER A N 1
ATOM 1662 C CA . SER A 1 216 ? -8.897 -3.524 -34.421 1.00 39.31 216 SER A CA 1
ATOM 1663 C C . SER A 1 216 ? -8.555 -4.043 -35.820 1.00 39.31 216 SER A C 1
ATOM 1665 O O . SER A 1 216 ? -8.018 -3.307 -36.650 1.00 39.31 216 SER A O 1
ATOM 1667 N N . SER A 1 217 ? -8.875 -5.311 -36.063 1.00 38.50 217 SER A N 1
ATOM 1668 C CA . SER A 1 217 ? -8.578 -6.078 -37.272 1.00 38.50 217 SER A CA 1
ATOM 1669 C C . SER A 1 217 ? -8.663 -5.273 -38.579 1.00 38.50 217 SER A C 1
ATOM 1671 O O . SER A 1 217 ? -9.745 -4.848 -38.986 1.00 38.50 217 SER A O 1
ATOM 1673 N N . GLY A 1 218 ? -7.534 -5.137 -39.279 1.00 42.44 218 GLY A N 1
ATOM 1674 C CA . GLY A 1 218 ? -7.496 -4.747 -40.694 1.00 42.44 218 GLY A CA 1
ATOM 1675 C C . GLY A 1 218 ? -7.451 -3.248 -41.008 1.00 42.44 218 GLY A C 1
ATOM 1676 O O . GLY A 1 218 ? -7.384 -2.895 -42.183 1.00 42.44 218 GLY A O 1
ATOM 1677 N N . GLN A 1 219 ? -7.424 -2.365 -40.010 1.00 40.12 219 GLN A N 1
ATOM 1678 C CA . GLN A 1 219 ? -6.982 -0.982 -40.203 1.00 40.12 219 GLN A CA 1
ATOM 1679 C C . GLN A 1 219 ? -5.571 -0.837 -39.640 1.00 40.12 219 GLN A C 1
ATOM 1681 O O . GLN A 1 219 ? -5.293 -1.329 -38.547 1.00 40.12 219 GLN A O 1
ATOM 1686 N N . ALA A 1 220 ? -4.679 -0.189 -40.404 1.00 44.31 220 ALA A N 1
ATOM 1687 C CA . ALA A 1 220 ? -3.380 0.254 -39.900 1.00 44.31 220 ALA A CA 1
ATOM 1688 C C . ALA A 1 220 ? -3.597 0.869 -38.511 1.00 44.31 220 ALA A C 1
ATOM 1690 O O . ALA A 1 220 ? -4.583 1.606 -38.377 1.00 44.31 220 ALA A O 1
ATOM 1691 N N . PRO A 1 221 ? -2.770 0.531 -37.501 1.00 49.03 221 PRO A N 1
ATOM 1692 C CA . PRO A 1 221 ? -2.990 0.964 -36.130 1.00 49.03 221 PRO A CA 1
ATOM 1693 C C . PRO A 1 221 ? -3.189 2.471 -36.162 1.00 49.03 221 PRO A C 1
ATOM 1695 O O . PRO A 1 221 ? -2.259 3.231 -36.437 1.00 49.03 221 PRO A O 1
ATOM 1698 N N . GLN A 1 222 ? -4.439 2.907 -35.983 1.00 49.47 222 GLN A N 1
ATOM 1699 C CA . GLN A 1 222 ? -4.695 4.316 -35.791 1.00 49.47 222 GLN A CA 1
ATOM 1700 C C . GLN A 1 222 ? -3.870 4.666 -34.565 1.00 49.47 222 GLN A C 1
ATOM 1702 O O . GLN A 1 222 ? -3.917 3.930 -33.583 1.00 49.47 222 GLN A O 1
ATOM 1707 N N . CYS A 1 223 ? -3.065 5.716 -34.669 1.00 53.22 223 CYS A N 1
ATOM 1708 C CA . CYS A 1 223 ? -2.303 6.314 -33.585 1.00 53.22 223 CYS A CA 1
ATOM 1709 C C . CYS A 1 223 ? -3.250 6.695 -32.418 1.00 53.22 223 CYS A C 1
ATOM 1711 O O . CYS A 1 223 ? -3.573 7.864 -32.226 1.00 53.22 223 CYS A O 1
ATOM 1713 N N . GLN A 1 224 ? -3.756 5.700 -31.694 1.00 51.41 224 GLN A N 1
ATOM 1714 C CA . GLN A 1 224 ? -4.750 5.798 -30.640 1.00 51.41 224 GLN A CA 1
ATOM 1715 C C . GLN A 1 224 ? -4.037 5.620 -29.305 1.00 51.41 224 GLN A C 1
ATOM 1717 O O . GLN A 1 224 ? -3.176 4.759 -29.146 1.00 51.41 224 GLN A O 1
ATOM 1722 N N . GLY A 1 225 ? -4.375 6.506 -28.378 1.00 54.81 225 GLY A N 1
ATOM 1723 C CA . GLY A 1 225 ? -3.679 6.721 -27.116 1.00 54.81 225 GLY A CA 1
ATOM 1724 C C . GLY A 1 225 ? -3.500 8.221 -26.909 1.00 54.81 225 GLY A C 1
ATOM 1725 O O . GLY A 1 225 ? -3.052 8.920 -27.820 1.00 54.81 225 GLY A O 1
ATOM 1726 N N . LYS A 1 226 ? -3.852 8.733 -25.723 1.00 53.44 226 LYS A N 1
ATOM 1727 C CA . LYS A 1 226 ? -3.818 10.179 -25.423 1.00 53.44 226 LYS A CA 1
ATOM 1728 C C . LYS A 1 226 ? -2.441 10.791 -25.701 1.00 53.44 226 LYS A C 1
ATOM 1730 O O . LYS A 1 226 ? -2.336 11.897 -26.228 1.00 53.44 226 LYS A O 1
ATOM 1735 N N . THR A 1 227 ? -1.385 10.043 -25.392 1.00 53.88 227 THR A N 1
ATOM 1736 C CA . THR A 1 227 ? 0.013 10.434 -25.599 1.00 53.88 227 THR A CA 1
ATOM 1737 C C . THR A 1 227 ? 0.363 10.541 -27.082 1.00 53.88 227 THR A C 1
ATOM 1739 O O . THR A 1 227 ? 0.962 11.528 -27.506 1.00 53.88 227 THR A O 1
ATOM 1742 N N . MET A 1 228 ? -0.056 9.565 -27.893 1.00 60.28 228 MET A N 1
ATOM 1743 C CA . MET A 1 228 ? 0.206 9.559 -29.333 1.00 60.28 228 MET A CA 1
ATOM 1744 C C . MET A 1 228 ? -0.635 10.613 -30.066 1.00 60.28 228 MET A C 1
ATOM 1746 O O . MET A 1 228 ? -0.141 11.259 -30.987 1.00 60.28 228 MET A O 1
ATOM 1750 N N . GLU A 1 229 ? -1.871 10.854 -29.626 1.00 60.62 229 GLU A N 1
ATOM 1751 C CA . GLU A 1 229 ? -2.730 11.914 -30.159 1.00 60.62 229 GLU A CA 1
ATOM 1752 C C . GLU A 1 229 ? -2.114 13.303 -29.926 1.00 60.62 229 GLU A C 1
ATOM 1754 O O . GLU A 1 229 ? -2.015 14.104 -30.858 1.00 60.62 229 GLU A O 1
ATOM 1759 N N . GLN A 1 230 ? -1.601 13.573 -28.719 1.00 59.62 230 GLN A N 1
ATOM 1760 C CA . GLN A 1 230 ? -0.900 14.826 -28.422 1.00 59.62 230 GLN A CA 1
ATOM 1761 C C . GLN A 1 230 ? 0.441 14.947 -29.151 1.00 59.62 230 GLN A C 1
ATOM 1763 O O . GLN A 1 230 ? 0.788 16.034 -29.625 1.00 59.62 230 GLN A O 1
ATOM 1768 N N . PHE A 1 231 ? 1.197 13.851 -29.265 1.00 61.62 231 PHE A N 1
ATOM 1769 C CA . PHE A 1 231 ? 2.453 13.842 -30.009 1.00 61.62 231 PHE A CA 1
ATOM 1770 C C . PHE A 1 231 ? 2.211 14.139 -31.491 1.00 61.62 231 PHE A C 1
ATOM 1772 O O . PHE A 1 231 ? 2.866 15.016 -32.055 1.00 61.62 231 PHE A O 1
ATOM 1779 N N . ASN A 1 232 ? 1.205 13.502 -32.096 1.00 63.53 232 ASN A N 1
ATOM 1780 C CA . ASN A 1 232 ? 0.771 13.790 -33.458 1.00 63.53 232 ASN A CA 1
ATOM 1781 C C . ASN A 1 232 ? 0.280 15.227 -33.613 1.00 63.53 232 ASN A C 1
ATOM 1783 O O . ASN A 1 232 ? 0.656 15.881 -34.583 1.00 63.53 232 ASN A O 1
ATOM 1787 N N . ALA A 1 233 ? -0.494 15.756 -32.663 1.00 64.50 233 ALA A N 1
ATOM 1788 C CA . ALA A 1 233 ? -0.945 17.145 -32.701 1.00 64.50 233 ALA A CA 1
ATOM 1789 C C . ALA A 1 233 ? 0.240 18.128 -32.708 1.00 64.50 233 ALA A C 1
ATOM 1791 O O . ALA A 1 233 ? 0.310 19.008 -33.566 1.00 64.50 233 ALA A O 1
ATOM 1792 N N . ARG A 1 234 ? 1.229 17.929 -31.826 1.00 65.06 234 ARG A N 1
ATOM 1793 C CA . ARG A 1 234 ? 2.465 18.732 -31.781 1.00 65.06 234 ARG A CA 1
ATOM 1794 C C . ARG A 1 234 ? 3.340 18.560 -33.019 1.00 65.06 234 ARG A C 1
ATOM 1796 O O . ARG A 1 234 ? 3.998 19.506 -33.453 1.00 65.06 234 ARG A O 1
ATOM 1803 N N . PHE A 1 235 ? 3.387 17.358 -33.582 1.00 63.84 235 PHE A N 1
ATOM 1804 C CA . PHE A 1 235 ? 4.167 17.079 -34.781 1.00 63.84 235 PHE A CA 1
ATOM 1805 C C . PHE A 1 235 ? 3.529 17.718 -36.022 1.00 63.84 235 PHE A C 1
ATOM 1807 O O . PHE A 1 235 ? 4.231 18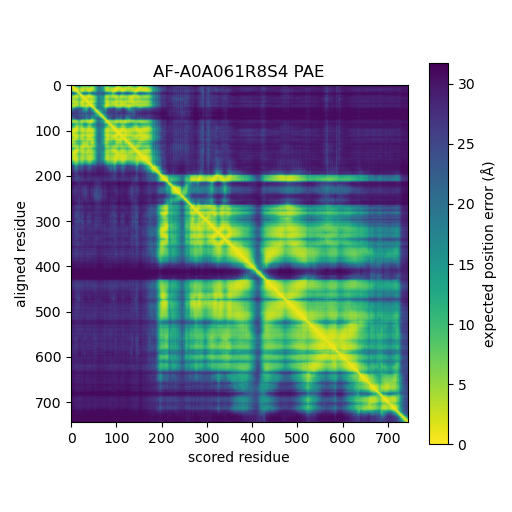.343 -36.817 1.00 63.84 235 PHE A O 1
ATOM 1814 N N . LEU A 1 236 ? 2.200 17.645 -36.151 1.00 64.62 236 LEU A N 1
ATOM 1815 C CA . LEU A 1 236 ? 1.423 18.346 -37.176 1.00 64.62 236 LEU A CA 1
ATOM 1816 C C . LEU A 1 236 ? 1.564 19.869 -37.045 1.00 64.62 236 LEU A C 1
ATOM 1818 O O . LEU A 1 236 ? 1.742 20.550 -38.056 1.00 64.62 236 LEU A O 1
ATOM 1822 N N . GLU A 1 237 ? 1.570 20.392 -35.816 1.00 65.00 237 GLU A N 1
ATOM 1823 C CA . GLU A 1 237 ? 1.845 21.802 -35.531 1.00 65.00 237 GLU A CA 1
ATOM 1824 C C . GLU A 1 237 ? 3.263 22.200 -35.972 1.00 65.00 237 GLU A C 1
ATOM 1826 O O . GLU A 1 237 ? 3.432 23.184 -36.678 1.00 65.00 237 GLU A O 1
ATOM 1831 N N . ARG A 1 238 ? 4.304 21.416 -35.664 1.00 63.53 238 ARG A N 1
ATOM 1832 C CA . ARG A 1 238 ? 5.669 21.729 -36.132 1.00 63.53 238 ARG A CA 1
ATOM 1833 C C . ARG A 1 238 ? 5.867 21.539 -37.635 1.00 63.53 238 ARG A C 1
ATOM 1835 O O . ARG A 1 238 ? 6.721 22.210 -38.216 1.00 63.53 238 ARG A O 1
ATOM 1842 N N . ARG A 1 239 ? 5.111 20.641 -38.274 1.00 60.25 239 ARG A N 1
ATOM 1843 C CA . ARG A 1 239 ? 5.140 20.446 -39.731 1.00 60.25 239 ARG A CA 1
ATOM 1844 C C . ARG A 1 239 ? 4.666 21.699 -40.457 1.00 60.25 239 ARG A C 1
ATOM 1846 O O . ARG A 1 239 ? 5.314 22.110 -41.415 1.00 60.25 239 ARG A O 1
ATOM 1853 N N . SER A 1 240 ? 3.584 22.327 -39.990 1.00 58.78 240 SER A N 1
ATOM 1854 C CA . SER A 1 240 ? 3.060 23.544 -40.623 1.00 58.78 240 SER A CA 1
ATOM 1855 C C . SER A 1 240 ? 4.042 24.718 -40.562 1.00 58.78 240 SER A C 1
ATOM 1857 O O . SER A 1 240 ? 4.028 25.550 -41.457 1.00 58.78 240 SER A O 1
ATOM 1859 N N . TRP A 1 241 ? 4.955 24.739 -39.585 1.00 58.59 241 TRP A N 1
ATOM 1860 C CA . TRP A 1 241 ? 5.995 25.769 -39.454 1.00 58.59 241 TRP A CA 1
ATOM 1861 C C . TRP A 1 241 ? 7.198 25.557 -40.387 1.00 58.59 241 TRP A C 1
ATOM 1863 O O . TRP A 1 241 ? 7.989 26.475 -40.581 1.00 58.59 241 TRP A O 1
ATOM 1873 N N . LYS A 1 242 ? 7.382 24.346 -40.933 1.00 57.12 242 LYS A N 1
ATOM 1874 C CA . LYS A 1 242 ? 8.498 24.007 -41.838 1.00 57.12 242 LYS A CA 1
ATOM 1875 C C . LYS A 1 242 ? 8.108 23.984 -43.315 1.00 57.12 242 LYS A C 1
ATOM 1877 O O . LYS A 1 242 ? 8.992 24.027 -44.167 1.00 57.12 242 LYS A O 1
ATOM 1882 N N . CYS A 1 243 ? 6.819 23.873 -43.619 1.00 58.88 243 CYS A N 1
ATOM 1883 C CA . CYS A 1 243 ? 6.324 23.872 -44.989 1.00 58.88 243 CYS A CA 1
ATOM 1884 C C . CYS A 1 243 ? 6.120 25.321 -45.451 1.00 58.88 243 CYS A C 1
ATOM 1886 O O . CYS A 1 243 ? 5.094 25.918 -45.144 1.00 58.88 243 CYS A O 1
ATOM 1888 N N . ASP A 1 244 ? 7.078 25.859 -46.206 1.00 53.81 244 ASP A N 1
ATOM 1889 C CA . ASP A 1 244 ? 6.921 27.107 -46.960 1.00 53.81 244 ASP A CA 1
ATOM 1890 C C . ASP A 1 244 ? 7.233 26.868 -48.447 1.00 53.81 244 ASP A C 1
ATOM 1892 O O . ASP A 1 244 ? 7.947 25.926 -48.817 1.00 53.81 244 ASP A O 1
ATOM 1896 N N . THR A 1 245 ? 6.662 27.696 -49.326 1.00 46.25 245 THR A N 1
ATOM 1897 C CA . THR A 1 245 ? 6.788 27.523 -50.785 1.00 46.25 245 THR A CA 1
ATOM 1898 C C . THR A 1 245 ? 8.258 27.540 -51.230 1.00 46.25 245 THR A C 1
ATOM 1900 O O . THR A 1 245 ? 9.001 28.409 -50.774 1.00 46.25 245 THR A O 1
ATOM 1903 N N . PRO A 1 246 ? 8.694 26.643 -52.143 1.00 46.22 246 PRO A N 1
ATOM 1904 C CA . PRO A 1 246 ? 7.879 25.939 -53.140 1.00 46.22 246 PRO A CA 1
ATOM 1905 C C . PRO A 1 246 ? 7.568 24.457 -52.841 1.00 46.22 246 PRO A C 1
ATOM 1907 O O . PRO A 1 246 ? 7.090 23.757 -53.732 1.00 46.22 246 PRO A O 1
ATOM 1910 N N . TYR A 1 247 ? 7.813 23.943 -51.633 1.00 51.25 247 TYR A N 1
ATOM 1911 C CA . TYR A 1 247 ? 7.622 22.512 -51.354 1.00 51.25 247 TYR A CA 1
ATOM 1912 C C . TYR A 1 247 ? 6.181 22.191 -50.923 1.00 51.25 247 TYR A C 1
ATOM 1914 O O . TYR A 1 247 ? 5.655 22.779 -49.981 1.00 51.25 247 TYR A O 1
ATOM 1922 N N . THR A 1 248 ? 5.529 21.242 -51.608 1.00 51.44 248 THR A N 1
ATOM 1923 C CA . THR A 1 248 ? 4.181 20.762 -51.255 1.00 51.44 248 THR A CA 1
ATOM 1924 C C . THR A 1 248 ? 4.270 19.538 -50.345 1.00 51.44 248 THR A C 1
ATOM 1926 O O . THR A 1 248 ? 4.738 18.472 -50.735 1.00 51.44 248 THR A O 1
ATOM 1929 N N . CYS A 1 249 ? 3.802 19.686 -49.107 1.00 59.19 249 CYS A N 1
ATOM 1930 C CA . CYS A 1 249 ? 3.813 18.632 -48.093 1.00 59.19 249 CYS A CA 1
ATOM 1931 C C . CYS A 1 249 ? 2.616 17.679 -48.289 1.00 59.19 249 CYS A C 1
ATOM 1933 O O . CYS A 1 249 ? 1.609 17.792 -47.590 1.00 59.19 249 CYS A O 1
ATOM 1935 N N . THR A 1 250 ? 2.704 16.783 -49.278 1.00 55.12 250 THR A N 1
ATOM 1936 C CA . THR A 1 250 ? 1.609 15.872 -49.684 1.00 55.12 250 THR A CA 1
ATOM 1937 C C . THR A 1 250 ? 1.745 14.428 -49.191 1.00 55.12 250 THR A C 1
ATOM 1939 O O . THR A 1 250 ? 0.863 13.619 -49.460 1.00 55.12 250 THR A O 1
ATOM 1942 N N . GLU A 1 251 ? 2.773 14.093 -48.409 1.00 54.69 251 GLU A N 1
ATOM 1943 C CA . GLU A 1 251 ? 2.904 12.748 -47.835 1.00 54.69 251 GLU A CA 1
ATOM 1944 C C . GLU A 1 251 ? 2.088 12.594 -46.537 1.00 54.69 251 GLU A C 1
ATOM 1946 O O . GLU A 1 251 ? 2.095 13.460 -45.645 1.00 54.69 251 GLU A O 1
ATOM 1951 N N . SER A 1 252 ? 1.350 11.483 -46.445 1.00 52.00 252 SER A N 1
ATOM 1952 C CA . SER A 1 252 ? 0.689 11.034 -45.221 1.00 52.00 252 SER A CA 1
ATOM 1953 C C . SER A 1 252 ? 1.747 10.583 -44.222 1.00 52.00 252 SER A C 1
ATOM 1955 O O . SER A 1 252 ? 2.588 9.751 -44.549 1.00 52.00 252 SER A O 1
ATOM 1957 N N . ILE A 1 253 ? 1.696 11.115 -43.001 1.00 50.97 253 ILE A N 1
ATOM 1958 C CA . ILE A 1 253 ? 2.530 10.616 -41.907 1.00 50.97 253 ILE A CA 1
ATOM 1959 C C . ILE A 1 253 ? 1.959 9.256 -41.527 1.00 50.97 253 ILE A C 1
ATOM 1961 O O . ILE A 1 253 ? 0.865 9.189 -40.964 1.00 50.97 253 ILE A O 1
ATOM 1965 N N . SER A 1 254 ? 2.668 8.183 -41.857 1.00 49.38 254 SER A N 1
ATOM 1966 C CA . SER A 1 254 ? 2.380 6.900 -41.248 1.00 49.38 254 SER A CA 1
ATOM 1967 C C . SER A 1 254 ? 2.892 6.894 -39.813 1.00 49.38 254 SER A C 1
ATOM 1969 O O . SER A 1 254 ? 3.943 7.459 -39.496 1.00 49.38 254 SER A O 1
ATOM 1971 N N . CYS A 1 255 ? 2.106 6.309 -38.907 1.00 49.59 255 CYS A N 1
ATOM 1972 C CA . CYS A 1 255 ? 2.570 6.036 -37.552 1.00 49.59 255 CYS A CA 1
ATOM 1973 C C . CYS A 1 255 ? 3.881 5.231 -37.666 1.00 49.59 255 CYS A C 1
ATOM 1975 O O . CYS A 1 255 ? 3.981 4.345 -38.514 1.00 49.59 255 CYS A O 1
ATOM 1977 N N . TYR A 1 256 ? 4.870 5.493 -36.802 1.00 48.62 256 TYR A N 1
ATOM 1978 C CA . TYR A 1 256 ? 6.183 4.812 -36.822 1.00 48.62 256 TYR A CA 1
ATOM 1979 C C . TYR A 1 256 ? 6.081 3.267 -36.718 1.00 48.62 256 TYR A C 1
ATOM 1981 O O . TYR A 1 256 ? 7.061 2.558 -36.912 1.00 48.62 256 TYR A O 1
ATOM 1989 N N . ALA A 1 257 ? 4.881 2.746 -36.441 1.00 49.78 257 ALA A N 1
ATOM 1990 C CA . ALA A 1 257 ? 4.526 1.337 -36.341 1.00 49.78 257 ALA A CA 1
ATOM 1991 C C . ALA A 1 257 ? 4.023 0.693 -37.657 1.00 49.78 257 ALA A C 1
ATOM 1993 O O . ALA A 1 257 ? 3.384 -0.353 -37.608 1.00 49.78 257 ALA A O 1
ATOM 1994 N N . GLU A 1 258 ? 4.267 1.273 -38.838 1.00 42.19 258 GLU A N 1
ATOM 1995 C CA . GLU A 1 258 ? 3.749 0.716 -40.106 1.00 42.19 258 GLU A CA 1
ATOM 1996 C C . GLU A 1 258 ? 4.417 -0.613 -40.534 1.00 42.19 258 GLU A C 1
ATOM 1998 O O . GLU A 1 258 ? 3.895 -1.324 -41.390 1.00 42.19 258 GLU A O 1
ATOM 2003 N N . SER A 1 259 ? 5.547 -0.991 -39.922 1.00 43.75 259 SER A N 1
ATOM 2004 C CA . SER A 1 259 ? 6.314 -2.197 -40.284 1.00 43.75 259 SER A CA 1
ATOM 2005 C C . SER A 1 259 ? 6.237 -3.348 -39.276 1.00 43.75 259 SER A C 1
ATOM 2007 O O . SER A 1 259 ? 6.622 -4.473 -39.608 1.00 43.75 259 SER A O 1
ATOM 2009 N N . ALA A 1 260 ? 5.714 -3.119 -38.069 1.00 47.41 260 ALA A N 1
ATOM 2010 C CA . ALA A 1 260 ? 5.449 -4.193 -37.125 1.00 47.41 260 ALA A CA 1
ATOM 2011 C C . ALA A 1 260 ? 4.060 -4.741 -37.441 1.00 47.41 260 ALA A C 1
ATOM 2013 O O . ALA A 1 260 ? 3.052 -4.214 -36.975 1.00 47.41 260 ALA A O 1
ATOM 2014 N N . SER A 1 261 ? 4.002 -5.780 -38.278 1.00 47.06 261 SER A N 1
ATOM 2015 C CA . SER A 1 261 ? 2.796 -6.590 -38.431 1.00 47.06 261 SER A CA 1
ATOM 2016 C C . SER A 1 261 ? 2.201 -6.816 -37.045 1.00 47.06 261 SER A C 1
ATOM 2018 O O . SER A 1 261 ? 2.852 -7.434 -36.201 1.00 47.06 261 SER A O 1
ATOM 2020 N N . ALA A 1 262 ? 1.000 -6.289 -36.812 1.00 49.66 262 ALA A N 1
ATOM 2021 C CA . ALA A 1 262 ? 0.192 -6.555 -35.634 1.00 49.66 262 ALA A CA 1
ATOM 2022 C C . ALA A 1 262 ? -0.270 -8.021 -35.675 1.00 49.66 262 ALA A C 1
ATOM 2024 O O . ALA A 1 262 ? -1.460 -8.310 -35.771 1.00 49.66 262 ALA A O 1
ATOM 2025 N N . SER A 1 263 ? 0.681 -8.960 -35.694 1.00 51.38 263 SER A N 1
ATOM 2026 C CA . SER A 1 263 ? 0.409 -10.358 -35.428 1.00 51.38 263 SER A CA 1
ATOM 2027 C C . SER A 1 263 ? -0.069 -10.397 -33.992 1.00 51.38 263 SER A C 1
ATOM 2029 O O . SER A 1 263 ? 0.709 -10.264 -33.051 1.00 51.38 263 SER A O 1
ATOM 2031 N N . THR A 1 264 ? -1.380 -10.509 -33.854 1.00 56.69 264 THR A N 1
ATOM 2032 C CA . THR A 1 264 ? -2.101 -10.582 -32.586 1.00 56.69 264 THR A CA 1
ATOM 2033 C C . THR A 1 264 ? -1.657 -11.802 -31.771 1.00 56.69 264 THR A C 1
ATOM 2035 O O . THR A 1 264 ? -1.811 -11.811 -30.555 1.00 56.69 264 THR A O 1
ATOM 2038 N N . ASP A 1 265 ? -1.024 -12.774 -32.434 1.00 63.84 265 ASP A N 1
ATOM 2039 C CA . ASP A 1 265 ? -0.683 -14.080 -31.877 1.00 63.84 265 ASP A CA 1
ATOM 2040 C C . ASP A 1 265 ? 0.714 -14.146 -31.236 1.00 63.84 265 ASP A C 1
ATOM 2042 O O . ASP A 1 265 ? 0.941 -14.985 -30.365 1.00 63.84 265 ASP A O 1
ATOM 2046 N N . SER A 1 266 ? 1.668 -13.287 -31.634 1.00 75.00 266 SER A N 1
ATOM 2047 C CA . SER A 1 266 ? 3.035 -13.337 -31.091 1.00 75.00 266 SER A CA 1
ATOM 2048 C C . SER A 1 266 ? 3.767 -11.996 -31.097 1.00 75.00 266 SER A C 1
ATOM 2050 O O . SER A 1 266 ? 3.762 -11.290 -32.108 1.00 75.00 266 SER A O 1
ATOM 2052 N N . PHE A 1 267 ? 4.491 -11.699 -30.017 1.00 80.88 267 PHE A N 1
ATOM 2053 C CA . PHE A 1 267 ? 5.379 -10.544 -29.876 1.00 80.88 267 PHE A CA 1
ATOM 2054 C C . PHE A 1 267 ? 6.761 -11.003 -29.403 1.00 80.88 267 PHE A C 1
ATOM 2056 O O . PHE A 1 267 ? 6.869 -11.822 -28.494 1.00 80.88 267 PHE A O 1
ATOM 2063 N N . PHE A 1 268 ? 7.836 -10.502 -30.023 1.00 78.62 268 PHE A N 1
ATOM 2064 C CA . PHE A 1 268 ? 9.213 -10.891 -29.675 1.00 78.62 268 PHE A CA 1
ATOM 2065 C C . PHE A 1 268 ? 9.450 -12.418 -29.676 1.00 78.62 268 PHE A C 1
ATOM 2067 O O . PHE A 1 268 ? 10.202 -12.944 -28.851 1.00 78.62 268 PHE A O 1
ATOM 2074 N N . GLY A 1 269 ? 8.795 -13.136 -30.595 1.00 75.62 269 GLY A N 1
ATOM 2075 C CA . GLY A 1 269 ? 8.852 -14.600 -30.697 1.00 75.62 269 GLY A CA 1
ATOM 2076 C C . GLY A 1 269 ? 8.199 -15.342 -29.528 1.00 75.62 269 GLY A C 1
ATOM 2077 O O . GLY A 1 269 ? 8.574 -16.472 -29.235 1.00 75.62 269 GLY A O 1
ATOM 2078 N N . GLN A 1 270 ? 7.279 -14.690 -28.810 1.00 84.00 270 GLN A N 1
ATOM 2079 C CA . GLN A 1 270 ? 6.516 -15.266 -27.703 1.00 84.00 270 GLN A CA 1
ATOM 2080 C C . GLN A 1 270 ? 5.024 -15.145 -27.968 1.00 84.00 270 GLN A C 1
ATOM 2082 O O . GLN A 1 270 ? 4.576 -14.127 -28.495 1.00 84.00 270 GLN A O 1
ATOM 2087 N N . GLN A 1 271 ? 4.269 -16.177 -27.600 1.00 85.94 271 GLN A N 1
ATOM 2088 C CA . GLN A 1 271 ? 2.813 -16.183 -27.706 1.00 85.94 271 GLN A CA 1
ATOM 2089 C C . GLN A 1 271 ? 2.182 -15.417 -26.541 1.00 85.94 271 GLN A C 1
ATOM 2091 O O . GLN A 1 271 ? 2.807 -15.228 -25.495 1.00 85.94 271 GLN A O 1
ATOM 2096 N N . ALA A 1 272 ? 0.961 -14.934 -26.756 1.00 85.69 272 ALA A N 1
ATOM 2097 C CA . ALA A 1 272 ? 0.180 -14.281 -25.717 1.00 85.69 272 ALA A CA 1
ATOM 2098 C C . ALA A 1 272 ? -0.334 -15.298 -24.686 1.00 85.69 272 ALA A C 1
ATOM 2100 O O . ALA A 1 272 ? -0.802 -16.372 -25.056 1.00 85.69 272 ALA A O 1
ATOM 2101 N N . VAL A 1 273 ? -0.298 -14.919 -23.411 1.00 86.50 273 VAL A N 1
ATOM 2102 C CA . VAL A 1 273 ? -0.814 -15.697 -22.281 1.00 86.50 273 VAL A CA 1
ATOM 2103 C C . VAL A 1 273 ? -1.807 -14.847 -21.491 1.00 86.50 273 VAL A C 1
ATOM 2105 O O . VAL A 1 273 ? -1.613 -13.641 -21.327 1.00 86.50 273 VAL A O 1
ATOM 2108 N N . GLU A 1 274 ? -2.881 -15.464 -21.011 1.00 86.06 274 GLU A N 1
ATOM 2109 C CA . GLU A 1 274 ? -3.904 -14.795 -20.207 1.00 86.06 274 GLU A CA 1
ATOM 2110 C C . GLU A 1 274 ? -3.439 -14.704 -18.743 1.00 86.06 274 GLU A C 1
ATOM 2112 O O . GLU A 1 274 ? -3.290 -15.719 -18.063 1.00 86.06 274 GLU A O 1
ATOM 2117 N N . LEU A 1 275 ? -3.172 -13.484 -18.266 1.00 83.00 275 LEU A N 1
ATOM 2118 C CA . LEU A 1 275 ? -2.805 -13.217 -16.864 1.00 83.00 275 LEU A CA 1
ATOM 2119 C C . LEU A 1 275 ? -4.023 -12.770 -16.048 1.00 83.00 275 LEU A C 1
ATOM 2121 O O . LEU A 1 275 ? -4.171 -13.146 -14.889 1.00 83.00 275 LEU A O 1
ATOM 2125 N N . GLU A 1 276 ? -4.883 -11.955 -16.658 1.00 80.94 276 GLU A N 1
ATOM 2126 C CA . GLU A 1 276 ? -6.120 -11.450 -16.065 1.00 80.94 276 GLU A CA 1
ATOM 2127 C C . GLU A 1 276 ? -7.302 -11.853 -16.951 1.00 80.94 276 GLU A C 1
ATOM 2129 O O . GLU A 1 276 ? -7.121 -11.978 -18.163 1.00 80.94 276 GLU A O 1
ATOM 2134 N N . PRO A 1 277 ? -8.507 -12.053 -16.385 1.00 78.50 277 PRO A N 1
ATOM 2135 C CA . PRO A 1 277 ? -9.646 -12.555 -17.146 1.00 78.50 277 PRO A CA 1
ATOM 2136 C C . PRO A 1 277 ? -9.967 -11.658 -18.349 1.00 78.50 277 PRO A C 1
ATOM 2138 O O . PRO A 1 277 ? -10.415 -10.523 -18.184 1.00 78.50 277 PRO A O 1
ATOM 2141 N N . GLY A 1 278 ? -9.771 -12.179 -19.559 1.00 76.38 278 GLY A N 1
ATOM 2142 C CA . GLY A 1 278 ? -9.990 -11.458 -20.814 1.00 76.38 278 GLY A CA 1
ATOM 2143 C C . GLY A 1 278 ? -8.851 -10.531 -21.257 1.00 76.38 278 GLY A C 1
ATOM 2144 O O . GLY A 1 278 ? -9.032 -9.813 -22.242 1.00 76.38 278 GLY A O 1
ATOM 2145 N N . GLU A 1 279 ? -7.694 -10.541 -20.585 1.00 82.69 279 GLU A N 1
ATOM 2146 C CA . GLU A 1 279 ? -6.530 -9.727 -20.949 1.00 82.69 279 GLU A CA 1
ATOM 2147 C C . GLU A 1 279 ? -5.288 -10.568 -21.274 1.00 82.69 279 GLU A C 1
ATOM 2149 O O . GLU A 1 279 ? -4.778 -11.341 -20.459 1.00 82.69 279 GLU A O 1
ATOM 2154 N N . ASN A 1 280 ? -4.748 -10.338 -22.471 1.00 85.94 280 ASN A N 1
ATOM 2155 C CA . ASN A 1 280 ? -3.597 -11.054 -23.005 1.00 85.94 280 ASN A CA 1
ATOM 2156 C C . ASN A 1 280 ? -2.287 -10.294 -22.759 1.00 85.94 280 ASN A C 1
ATOM 2158 O O . ASN A 1 280 ? -2.169 -9.105 -23.068 1.00 85.94 280 ASN A O 1
ATOM 2162 N N . TYR A 1 281 ? -1.279 -11.015 -22.277 1.00 88.94 281 TYR A N 1
ATOM 2163 C CA . TYR A 1 281 ? 0.053 -10.505 -21.976 1.00 88.94 281 TYR A CA 1
ATOM 2164 C C . TYR A 1 281 ? 1.134 -11.315 -22.691 1.00 88.94 281 TYR A C 1
ATOM 2166 O O . TYR A 1 281 ? 1.042 -12.531 -22.818 1.00 88.94 281 TYR A O 1
ATOM 2174 N N . PHE A 1 282 ? 2.206 -10.650 -23.113 1.00 89.69 282 PHE A N 1
ATOM 2175 C CA . PHE A 1 282 ? 3.367 -11.300 -23.719 1.00 89.69 282 PHE A CA 1
ATOM 2176 C C . PHE A 1 282 ? 4.466 -11.505 -22.666 1.00 89.69 282 PHE A C 1
ATOM 2178 O O . PHE A 1 282 ? 4.965 -10.510 -22.126 1.00 89.69 282 PHE A O 1
ATOM 2185 N N . PRO A 1 283 ? 4.841 -12.759 -22.346 1.00 91.25 283 PRO A N 1
ATOM 2186 C CA . PRO A 1 283 ? 5.854 -13.055 -21.343 1.00 91.25 283 PRO A CA 1
ATOM 2187 C C . PRO A 1 283 ? 7.278 -12.939 -21.902 1.00 91.25 283 PRO A C 1
ATOM 2189 O O . PRO A 1 283 ? 7.579 -13.353 -23.022 1.00 91.25 283 PRO A O 1
ATOM 2192 N N . GLY A 1 284 ? 8.205 -12.456 -21.081 1.00 88.38 284 GLY A N 1
ATOM 2193 C CA . GLY A 1 284 ? 9.630 -12.408 -21.389 1.00 88.38 284 GLY A CA 1
ATOM 2194 C C . GLY A 1 284 ? 10.476 -12.355 -20.124 1.00 88.38 284 GLY A C 1
ATOM 2195 O O . GLY A 1 284 ? 10.086 -11.770 -19.122 1.00 88.38 284 GLY A O 1
ATOM 2196 N N . PHE A 1 285 ? 11.660 -12.962 -20.134 1.00 88.75 285 PHE A N 1
ATOM 2197 C CA . PHE A 1 285 ? 12.554 -12.840 -18.984 1.00 88.75 285 PHE A CA 1
ATOM 2198 C C . PHE A 1 285 ? 13.168 -11.441 -18.892 1.00 88.75 285 PHE A C 1
ATOM 2200 O O . PHE A 1 285 ? 13.712 -10.953 -19.884 1.00 88.75 285 PHE A O 1
ATOM 2207 N N . ALA A 1 286 ? 13.211 -10.853 -17.693 1.00 86.50 286 ALA A N 1
ATOM 2208 C CA . ALA A 1 286 ? 13.762 -9.509 -17.507 1.00 86.50 286 ALA A CA 1
ATOM 2209 C C . ALA A 1 286 ? 15.240 -9.409 -17.935 1.00 86.50 286 ALA A C 1
ATOM 2211 O O . ALA A 1 286 ? 15.630 -8.448 -18.588 1.00 86.50 286 ALA A O 1
ATOM 2212 N N . TRP A 1 287 ? 16.052 -10.440 -17.667 1.00 82.62 287 TRP A N 1
ATOM 2213 C CA . TRP A 1 287 ? 17.471 -10.466 -18.061 1.00 82.62 287 TRP A CA 1
ATOM 2214 C C . TRP A 1 287 ? 17.702 -10.489 -19.579 1.00 82.62 287 TRP A C 1
ATOM 2216 O O . TRP A 1 287 ? 18.762 -10.102 -20.058 1.00 82.62 287 TRP A O 1
ATOM 2226 N N . ALA A 1 288 ? 16.708 -10.913 -20.364 1.00 80.00 288 ALA A N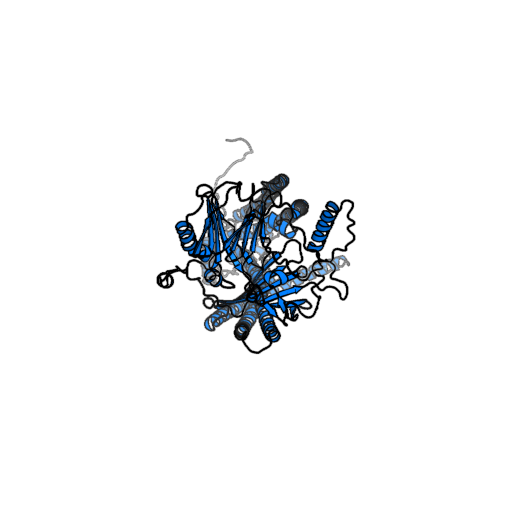 1
ATOM 2227 C CA . ALA A 1 288 ? 16.817 -10.986 -21.814 1.00 80.00 288 ALA A CA 1
ATOM 2228 C C . ALA A 1 288 ? 16.620 -9.596 -22.424 1.00 80.00 288 ALA A C 1
ATOM 2230 O O . ALA A 1 288 ? 16.994 -9.378 -23.571 1.00 80.00 288 ALA A O 1
ATOM 2231 N N . LEU A 1 289 ? 16.053 -8.671 -21.643 1.00 76.88 289 LEU A N 1
ATOM 2232 C CA . LEU A 1 289 ? 15.819 -7.285 -22.017 1.00 76.88 289 LEU A CA 1
ATOM 2233 C C . LEU A 1 289 ? 17.032 -6.386 -21.739 1.00 76.88 289 LEU A C 1
ATOM 2235 O O . LEU A 1 289 ? 17.098 -5.277 -22.257 1.00 76.88 289 LEU A O 1
ATOM 2239 N N . GLU A 1 290 ? 18.007 -6.861 -20.959 1.00 79.19 290 GLU A N 1
ATOM 2240 C CA . GLU A 1 290 ? 19.250 -6.126 -20.687 1.00 79.19 290 GLU A CA 1
ATOM 2241 C C . GLU A 1 290 ? 20.257 -6.219 -21.852 1.00 79.19 290 GLU A C 1
ATOM 2243 O O . GLU A 1 290 ? 21.105 -5.339 -22.022 1.00 79.19 290 GLU A O 1
ATOM 2248 N N . GLY A 1 291 ? 20.158 -7.266 -22.678 1.00 75.31 291 GLY A N 1
ATOM 2249 C CA . GLY A 1 291 ? 21.052 -7.493 -23.815 1.00 75.31 291 GLY A CA 1
ATOM 2250 C C . GLY A 1 291 ? 20.834 -6.517 -24.976 1.00 75.31 291 GLY A C 1
ATOM 2251 O O . GLY A 1 291 ? 19.722 -6.058 -25.222 1.00 75.31 291 GLY A O 1
ATOM 2252 N N . ASP A 1 292 ? 21.899 -6.238 -25.734 1.00 76.12 292 ASP A N 1
ATOM 2253 C CA . ASP A 1 292 ? 21.840 -5.348 -26.909 1.00 76.12 292 ASP A CA 1
ATOM 2254 C C . ASP A 1 292 ? 21.195 -6.014 -28.136 1.00 76.12 292 ASP A C 1
ATOM 2256 O O . ASP A 1 292 ? 20.715 -5.338 -29.043 1.00 76.12 292 ASP A O 1
ATOM 2260 N N . SER A 1 293 ? 21.194 -7.349 -28.192 1.00 80.50 293 SER A N 1
ATOM 2261 C CA . SER A 1 293 ? 20.535 -8.105 -29.256 1.00 80.50 293 SER A CA 1
ATOM 2262 C C . SER A 1 293 ? 20.099 -9.482 -28.772 1.00 80.50 293 SER A C 1
ATOM 2264 O O . SER A 1 293 ? 20.795 -10.132 -27.990 1.00 80.50 293 SER A O 1
ATOM 2266 N N . ILE A 1 294 ? 18.947 -9.937 -29.258 1.00 81.69 294 ILE A N 1
ATOM 2267 C CA . ILE A 1 294 ? 18.445 -11.298 -29.063 1.00 81.69 294 ILE A CA 1
ATOM 2268 C C . ILE A 1 294 ? 18.010 -11.867 -30.409 1.00 81.69 294 ILE A C 1
ATOM 2270 O O . ILE A 1 294 ? 17.435 -11.161 -31.234 1.00 81.69 294 ILE A O 1
ATOM 2274 N N . VAL A 1 295 ? 18.283 -13.149 -30.643 1.00 78.44 295 VAL A N 1
ATOM 2275 C CA . VAL A 1 295 ? 17.858 -13.833 -31.870 1.00 78.44 295 VAL A CA 1
ATOM 2276 C C . VAL A 1 295 ? 16.700 -14.760 -31.534 1.00 78.44 295 VAL A C 1
ATOM 2278 O O . VAL A 1 295 ? 16.867 -15.690 -30.747 1.00 78.44 295 VAL A O 1
ATOM 2281 N N . ARG A 1 296 ? 15.527 -14.501 -32.114 1.00 76.94 296 ARG A N 1
ATOM 2282 C CA . ARG A 1 296 ? 14.318 -15.327 -31.965 1.00 76.94 296 ARG A CA 1
ATOM 2283 C C . ARG A 1 296 ? 13.656 -15.495 -33.325 1.00 76.94 296 ARG A C 1
ATOM 2285 O O . ARG A 1 296 ? 13.652 -14.558 -34.118 1.00 76.94 296 ARG A O 1
ATOM 2292 N N . ASP A 1 297 ? 13.184 -16.703 -33.626 1.00 69.69 297 ASP A N 1
ATOM 2293 C CA . ASP A 1 297 ? 12.572 -17.058 -34.919 1.00 69.69 297 ASP A CA 1
ATOM 2294 C C . ASP A 1 297 ? 13.407 -16.641 -36.146 1.00 69.69 297 ASP A C 1
ATOM 2296 O O . ASP A 1 297 ? 12.889 -16.213 -37.177 1.00 69.69 297 ASP A O 1
ATOM 2300 N N . GLY A 1 298 ? 14.738 -16.710 -36.019 1.00 69.31 298 GLY A N 1
ATOM 2301 C CA . GLY A 1 298 ? 15.678 -16.318 -37.074 1.00 69.31 298 GLY A CA 1
ATOM 2302 C C . GLY A 1 298 ? 15.818 -14.807 -37.305 1.00 69.31 298 GLY A C 1
ATOM 2303 O O . GLY A 1 298 ? 16.531 -14.410 -38.225 1.00 69.31 298 GLY A O 1
ATOM 2304 N N . LYS A 1 299 ? 15.189 -13.957 -36.481 1.00 71.06 299 LYS A N 1
ATOM 2305 C CA . LYS A 1 299 ? 15.308 -12.491 -36.527 1.00 71.06 299 LYS A CA 1
ATOM 2306 C C . LYS A 1 299 ? 16.158 -11.975 -35.367 1.00 71.06 299 LYS A C 1
ATOM 2308 O O . LYS A 1 299 ? 16.002 -12.421 -34.233 1.00 71.06 299 LYS A O 1
ATOM 2313 N N . VAL A 1 300 ? 17.041 -11.019 -35.657 1.00 76.31 300 VAL A N 1
ATOM 2314 C CA . VAL A 1 300 ? 17.791 -10.262 -34.643 1.00 76.31 300 VAL A CA 1
ATOM 2315 C C . VAL A 1 300 ? 16.909 -9.102 -34.183 1.00 76.31 300 VAL A C 1
ATOM 2317 O O . VAL A 1 300 ? 16.532 -8.266 -34.999 1.00 76.31 300 VAL A O 1
ATOM 2320 N N . LEU A 1 301 ? 16.563 -9.074 -32.901 1.00 78.00 301 LEU A N 1
ATOM 2321 C CA . LEU A 1 301 ? 15.740 -8.046 -32.261 1.00 78.00 301 LEU A CA 1
ATOM 2322 C C . LEU A 1 301 ? 16.596 -7.271 -31.256 1.00 78.00 301 LEU A C 1
ATOM 2324 O O . LEU A 1 301 ? 17.475 -7.867 -30.627 1.00 78.00 301 LEU A O 1
ATOM 2328 N N . ASN A 1 302 ? 16.332 -5.975 -31.077 1.00 81.75 302 ASN A N 1
ATOM 2329 C CA . ASN A 1 302 ? 16.999 -5.149 -30.072 1.00 81.75 302 ASN A CA 1
ATOM 2330 C C . ASN A 1 302 ? 16.046 -4.883 -28.891 1.00 81.75 302 ASN A C 1
ATOM 2332 O O . ASN A 1 302 ? 15.174 -4.022 -28.994 1.00 81.75 302 ASN A O 1
ATOM 2336 N N . PRO A 1 303 ? 16.198 -5.576 -27.748 1.00 81.50 303 PRO A N 1
ATOM 2337 C CA . PRO A 1 303 ? 15.289 -5.411 -26.616 1.00 81.50 303 PRO A CA 1
ATOM 2338 C C . PRO A 1 303 ? 15.258 -3.991 -26.047 1.00 81.50 303 PRO A C 1
ATOM 2340 O O . PRO A 1 303 ? 14.196 -3.519 -25.655 1.00 81.50 303 PRO A O 1
ATOM 2343 N N . LYS A 1 304 ? 16.400 -3.290 -26.024 1.00 77.56 304 LYS A N 1
ATOM 2344 C CA . LYS A 1 304 ? 16.492 -1.940 -25.445 1.00 77.56 304 LYS A CA 1
ATOM 2345 C C . LYS A 1 304 ? 15.697 -0.900 -26.226 1.00 77.56 304 LYS A C 1
ATOM 2347 O O . LYS A 1 304 ? 15.233 0.066 -25.629 1.00 77.56 304 LYS A O 1
ATOM 2352 N N . ALA A 1 305 ? 15.594 -1.072 -27.541 1.00 74.25 305 ALA A N 1
ATOM 2353 C CA . ALA A 1 305 ? 14.924 -0.121 -28.421 1.00 74.25 305 ALA A CA 1
ATOM 2354 C C . ALA A 1 305 ? 13.500 -0.556 -28.787 1.00 74.25 305 ALA A C 1
ATOM 2356 O O . ALA A 1 305 ? 12.615 0.289 -28.862 1.00 74.25 305 ALA A O 1
ATOM 2357 N N . ASP A 1 306 ? 13.281 -1.859 -28.985 1.00 77.56 306 ASP A N 1
ATOM 2358 C CA . ASP A 1 306 ? 12.083 -2.353 -29.669 1.00 77.56 306 ASP A CA 1
ATOM 2359 C C . ASP A 1 306 ? 11.078 -3.039 -28.722 1.00 77.56 306 ASP A C 1
ATOM 2361 O O . ASP A 1 306 ? 9.941 -3.283 -29.119 1.00 77.56 306 ASP A O 1
ATOM 2365 N N . TYR A 1 307 ? 11.466 -3.392 -27.483 1.00 81.88 307 TYR A N 1
ATOM 2366 C CA . TYR A 1 307 ? 10.583 -4.145 -26.574 1.00 81.88 307 TYR A CA 1
ATOM 2367 C C . TYR A 1 307 ? 9.433 -3.289 -26.032 1.00 81.88 307 TYR A C 1
ATOM 2369 O O . TYR A 1 307 ? 8.284 -3.725 -26.033 1.00 81.88 307 TYR A O 1
ATOM 2377 N N . ILE A 1 308 ? 9.732 -2.061 -25.598 1.00 82.12 308 ILE A N 1
ATOM 2378 C CA . ILE A 1 308 ? 8.725 -1.075 -25.195 1.00 82.12 308 ILE A CA 1
ATOM 2379 C C . ILE A 1 308 ? 8.528 -0.117 -26.363 1.00 82.12 308 ILE A C 1
ATOM 2381 O O . ILE A 1 308 ? 9.388 0.711 -26.652 1.00 82.12 308 ILE A O 1
ATOM 2385 N N . ASP A 1 309 ? 7.383 -0.231 -27.021 1.00 75.00 309 ASP A N 1
ATOM 2386 C CA . ASP A 1 309 ? 6.999 0.597 -28.160 1.00 75.00 309 ASP A CA 1
ATOM 2387 C C . ASP A 1 309 ? 5.678 1.339 -27.901 1.00 75.00 309 ASP A C 1
ATOM 2389 O O . ASP A 1 309 ? 5.059 1.216 -26.843 1.00 75.00 309 ASP A O 1
ATOM 2393 N N . SER A 1 310 ? 5.208 2.097 -28.893 1.00 70.19 310 SER A N 1
ATOM 2394 C CA . SER A 1 310 ? 3.973 2.883 -28.792 1.00 70.19 310 SER A CA 1
ATOM 2395 C C . SER A 1 310 ? 2.694 2.066 -28.604 1.00 70.19 310 SER A C 1
ATOM 2397 O O . SER A 1 310 ? 1.653 2.651 -28.332 1.00 70.19 310 SER A O 1
ATOM 2399 N N . MET A 1 311 ? 2.741 0.747 -28.804 1.00 73.19 311 MET A N 1
ATOM 2400 C CA . MET A 1 311 ? 1.593 -0.144 -28.610 1.00 73.19 311 MET A CA 1
ATOM 2401 C C . MET A 1 311 ? 1.548 -0.710 -27.187 1.00 73.19 311 MET A C 1
ATOM 2403 O O . MET A 1 311 ? 0.630 -1.455 -26.859 1.00 73.19 311 MET A O 1
ATOM 2407 N N . THR A 1 312 ? 2.550 -0.413 -26.360 1.00 81.38 312 THR A N 1
ATOM 2408 C CA . THR A 1 312 ? 2.667 -0.927 -24.997 1.00 81.38 312 THR A CA 1
ATOM 2409 C C . THR A 1 312 ? 1.771 -0.138 -24.054 1.00 81.38 312 THR A C 1
ATOM 2411 O O . THR A 1 312 ? 1.957 1.063 -23.896 1.00 81.38 312 THR A O 1
ATOM 2414 N N . GLU A 1 313 ? 0.827 -0.818 -23.406 1.00 82.56 313 GLU A N 1
ATOM 2415 C CA . GLU A 1 313 ? -0.073 -0.200 -22.425 1.00 82.56 313 GLU A CA 1
ATOM 2416 C C . GLU A 1 313 ? 0.465 -0.392 -21.009 1.00 82.56 313 GLU A C 1
ATOM 2418 O O . GLU A 1 313 ? 0.694 0.570 -20.282 1.00 82.56 313 GLU A O 1
ATOM 2423 N N . VAL A 1 314 ? 0.722 -1.646 -20.624 1.00 89.06 314 VAL A N 1
ATOM 2424 C CA . VAL A 1 314 ? 1.105 -2.002 -19.253 1.00 89.06 314 VAL A CA 1
ATOM 2425 C C . VAL A 1 314 ? 2.240 -3.015 -19.272 1.00 89.06 314 VAL A C 1
ATOM 2427 O O . VAL A 1 314 ? 2.198 -3.998 -20.010 1.00 89.06 314 VAL A O 1
ATOM 2430 N N . VAL A 1 315 ? 3.241 -2.811 -18.423 1.00 91.94 315 VAL A N 1
ATOM 2431 C CA . VAL A 1 315 ? 4.348 -3.746 -18.202 1.00 91.94 315 VAL A CA 1
ATOM 2432 C C . VAL A 1 315 ? 4.325 -4.174 -16.737 1.00 91.94 315 VAL A C 1
ATOM 2434 O O . VAL A 1 315 ? 4.548 -3.356 -15.848 1.00 91.94 315 VAL A O 1
ATOM 2437 N N . LYS A 1 316 ? 4.057 -5.455 -16.473 1.00 93.31 316 LYS A N 1
ATOM 2438 C CA . LYS A 1 316 ? 4.060 -6.060 -15.132 1.00 93.31 316 LYS A CA 1
ATOM 2439 C C . LYS A 1 316 ? 5.275 -6.966 -14.978 1.00 93.31 316 LYS A C 1
ATOM 2441 O O . LYS A 1 316 ? 5.536 -7.797 -15.835 1.00 93.31 316 LYS A O 1
ATOM 2446 N N . MET A 1 317 ? 6.019 -6.841 -13.890 1.00 92.75 317 MET A N 1
ATOM 2447 C CA . MET A 1 317 ? 7.158 -7.699 -13.571 1.00 92.75 317 MET A CA 1
ATOM 2448 C C . MET A 1 317 ? 6.882 -8.453 -12.277 1.00 92.75 317 MET A C 1
ATOM 2450 O O . MET A 1 317 ? 6.588 -7.828 -11.261 1.00 92.75 317 MET A O 1
ATOM 2454 N N . TYR A 1 318 ? 7.025 -9.778 -12.311 1.00 92.81 318 TYR A N 1
ATOM 2455 C CA . TYR A 1 318 ? 6.900 -10.647 -11.142 1.00 92.81 318 TYR A CA 1
ATOM 2456 C C . TYR A 1 318 ? 8.273 -11.150 -10.713 1.00 92.81 318 TYR A C 1
ATOM 2458 O O . TYR A 1 318 ? 9.009 -11.752 -11.501 1.00 92.81 318 TYR A O 1
ATOM 2466 N N . ILE A 1 319 ? 8.607 -10.919 -9.445 1.00 92.19 319 ILE A N 1
ATOM 2467 C CA . ILE A 1 319 ? 9.880 -11.309 -8.842 1.00 92.19 319 ILE A CA 1
ATOM 2468 C C . ILE A 1 319 ? 9.591 -12.132 -7.580 1.00 92.19 319 ILE A C 1
ATOM 2470 O O . ILE A 1 319 ? 9.358 -11.558 -6.512 1.00 92.19 319 ILE A O 1
ATOM 2474 N N . PRO A 1 320 ? 9.588 -13.473 -7.671 1.00 92.38 320 PRO A N 1
ATOM 2475 C CA . PRO A 1 320 ? 9.425 -14.335 -6.510 1.00 92.38 320 PRO A CA 1
ATOM 2476 C C . PRO A 1 320 ? 10.768 -14.569 -5.809 1.00 92.38 320 PRO A C 1
ATOM 2478 O O . PRO A 1 320 ? 11.741 -15.051 -6.398 1.00 92.38 320 PRO A O 1
ATOM 2481 N N . PHE A 1 321 ? 10.820 -14.276 -4.516 1.00 91.25 321 PHE A N 1
ATOM 2482 C CA . PHE A 1 321 ? 11.989 -14.515 -3.679 1.00 91.25 321 PHE A CA 1
ATOM 2483 C C . PHE A 1 321 ? 11.593 -15.002 -2.287 1.00 91.25 321 PHE A C 1
ATOM 2485 O O . PHE A 1 321 ? 10.481 -14.799 -1.810 1.00 91.25 321 PHE A O 1
ATOM 2492 N N . PHE A 1 322 ? 12.532 -15.659 -1.622 1.00 90.69 322 PHE A N 1
ATOM 2493 C CA . PHE A 1 322 ? 12.366 -16.214 -0.290 1.00 90.69 322 PHE A CA 1
ATOM 2494 C C . PHE A 1 322 ? 13.470 -15.718 0.633 1.00 90.69 322 PHE A C 1
ATOM 2496 O O . PHE A 1 322 ? 14.636 -15.621 0.242 1.00 90.69 322 PHE A O 1
ATOM 2503 N N . VAL A 1 323 ? 13.104 -15.421 1.876 1.00 90.88 323 VAL A N 1
ATOM 2504 C CA . VAL A 1 323 ? 14.022 -14.971 2.921 1.00 90.88 323 VAL A CA 1
ATOM 2505 C C . VAL A 1 323 ? 14.172 -16.090 3.958 1.00 90.88 323 VAL A C 1
ATOM 2507 O O . VAL A 1 323 ? 13.320 -16.218 4.839 1.00 90.88 323 VAL A O 1
ATOM 2510 N N . PRO A 1 324 ? 15.254 -16.897 3.924 1.00 87.12 324 PRO A N 1
ATOM 2511 C CA . PRO A 1 324 ? 15.399 -18.057 4.807 1.00 87.12 324 PRO A CA 1
ATOM 2512 C C . PRO A 1 324 ? 15.465 -17.707 6.296 1.00 87.12 324 PRO A C 1
ATOM 2514 O O . PRO A 1 324 ? 15.036 -18.500 7.128 1.00 87.12 324 PRO A O 1
ATOM 2517 N N . ALA A 1 325 ? 15.986 -16.524 6.640 1.00 86.38 325 ALA A N 1
ATOM 2518 C CA . ALA A 1 325 ? 16.121 -16.088 8.031 1.00 86.38 325 ALA A CA 1
ATOM 2519 C C . ALA A 1 325 ? 14.761 -15.875 8.717 1.00 86.38 325 ALA A C 1
ATOM 2521 O O . ALA A 1 325 ? 14.586 -16.252 9.873 1.00 86.38 325 ALA A O 1
ATOM 2522 N N . THR A 1 326 ? 13.799 -15.287 8.003 1.00 87.25 326 THR A N 1
ATOM 2523 C CA . THR A 1 326 ? 12.454 -14.982 8.516 1.00 87.25 326 THR A CA 1
ATOM 2524 C C . THR A 1 326 ? 11.394 -15.979 8.046 1.00 87.25 326 THR A C 1
ATOM 2526 O O . THR A 1 326 ? 10.271 -15.938 8.547 1.00 87.25 326 THR A O 1
ATOM 2529 N N . LYS A 1 327 ? 11.749 -16.879 7.115 1.00 89.12 327 LYS A N 1
ATOM 2530 C CA . LYS A 1 327 ? 10.850 -17.823 6.428 1.00 89.12 327 LYS A CA 1
ATOM 2531 C C . LYS A 1 327 ? 9.682 -17.123 5.729 1.00 89.12 327 LYS A C 1
ATOM 2533 O O . LYS A 1 327 ? 8.563 -17.630 5.702 1.00 89.12 327 LYS A O 1
ATOM 2538 N N . VAL A 1 328 ? 9.945 -15.937 5.187 1.00 89.69 328 VAL A N 1
ATOM 2539 C CA . VAL A 1 328 ? 8.955 -15.160 4.436 1.00 89.69 328 VAL A CA 1
ATOM 2540 C C . VAL A 1 328 ? 9.188 -15.389 2.952 1.00 89.69 328 VAL A C 1
ATOM 2542 O O . VAL A 1 328 ? 10.291 -15.166 2.447 1.00 89.69 328 VAL A O 1
ATOM 2545 N N . ALA A 1 329 ? 8.149 -15.858 2.275 1.00 89.88 329 ALA A N 1
ATOM 2546 C CA . ALA A 1 329 ? 8.089 -15.939 0.830 1.00 89.88 329 ALA A CA 1
ATOM 2547 C C . ALA A 1 329 ? 7.383 -14.692 0.297 1.00 89.88 329 ALA A C 1
ATOM 2549 O O . ALA A 1 329 ? 6.338 -14.297 0.814 1.00 89.88 329 ALA A O 1
ATOM 2550 N N . THR A 1 330 ? 7.970 -14.064 -0.717 1.00 91.12 330 THR A N 1
ATOM 2551 C CA . THR A 1 330 ? 7.500 -12.790 -1.251 1.00 91.12 330 THR A CA 1
ATOM 2552 C C . THR A 1 330 ? 7.425 -12.850 -2.765 1.00 91.12 330 THR A C 1
ATOM 2554 O O . THR A 1 330 ? 8.368 -13.280 -3.428 1.00 91.12 330 THR A O 1
ATOM 2557 N N . ILE A 1 331 ? 6.326 -12.352 -3.316 1.00 91.75 331 ILE A N 1
ATOM 2558 C CA . ILE A 1 331 ? 6.188 -12.038 -4.733 1.00 91.75 331 ILE A CA 1
ATOM 2559 C C . ILE A 1 331 ? 6.131 -10.518 -4.832 1.00 91.75 331 ILE A C 1
ATOM 2561 O O . ILE A 1 331 ? 5.170 -9.896 -4.383 1.00 91.75 331 ILE A O 1
ATOM 2565 N N . ALA A 1 332 ? 7.186 -9.914 -5.373 1.00 92.94 332 ALA A N 1
ATOM 2566 C CA . ALA A 1 332 ? 7.151 -8.501 -5.722 1.00 92.94 332 ALA A CA 1
ATOM 2567 C C . ALA A 1 332 ? 6.558 -8.350 -7.121 1.00 92.94 332 ALA A C 1
ATOM 2569 O O . ALA A 1 332 ? 7.047 -8.960 -8.075 1.00 92.94 332 ALA A O 1
ATOM 2570 N N . VAL A 1 333 ? 5.518 -7.531 -7.218 1.00 93.19 333 VAL A N 1
ATOM 2571 C CA . VAL A 1 333 ? 4.873 -7.147 -8.466 1.00 93.19 333 VAL A CA 1
ATOM 2572 C C . VAL A 1 333 ? 5.197 -5.685 -8.712 1.00 93.19 333 VAL A C 1
ATOM 2574 O O . VAL A 1 333 ? 4.892 -4.828 -7.888 1.00 93.19 333 VAL A O 1
ATOM 2577 N N . VAL A 1 334 ? 5.844 -5.390 -9.834 1.00 93.94 334 VAL A N 1
ATOM 2578 C CA . VAL A 1 334 ? 6.086 -4.016 -10.282 1.00 93.94 334 VAL A CA 1
ATOM 2579 C C . VAL A 1 334 ? 5.275 -3.805 -11.544 1.00 93.94 334 VAL A C 1
ATOM 2581 O O . VAL A 1 334 ? 5.520 -4.478 -12.542 1.00 93.94 334 VAL A O 1
ATOM 2584 N N . ALA A 1 335 ? 4.308 -2.898 -11.504 1.00 93.56 335 ALA A N 1
ATOM 2585 C CA . ALA A 1 335 ? 3.459 -2.582 -12.640 1.00 93.56 335 ALA A CA 1
ATOM 2586 C C . ALA A 1 335 ? 3.717 -1.144 -13.093 1.00 93.56 335 ALA A C 1
ATOM 2588 O O . ALA A 1 335 ? 3.591 -0.193 -12.322 1.00 93.56 335 ALA A O 1
ATOM 2589 N N . VAL A 1 336 ? 4.093 -1.004 -14.358 1.00 92.44 336 VAL A N 1
ATOM 2590 C CA . VAL A 1 336 ? 4.288 0.273 -15.036 1.00 92.44 336 VAL A CA 1
ATOM 2591 C C . VAL A 1 336 ? 3.172 0.420 -16.059 1.00 92.44 336 VAL A C 1
ATOM 2593 O O . VAL A 1 336 ? 3.142 -0.310 -17.049 1.00 92.44 336 VAL A O 1
ATOM 2596 N N . ASP A 1 337 ? 2.249 1.339 -15.805 1.00 89.50 337 ASP A N 1
ATOM 2597 C CA . ASP A 1 337 ? 1.183 1.701 -16.737 1.00 89.50 337 ASP A CA 1
ATOM 2598 C C . ASP A 1 337 ? 1.611 2.937 -17.537 1.00 89.50 337 ASP A C 1
ATOM 2600 O O . ASP A 1 337 ? 1.906 3.991 -16.970 1.00 89.50 337 ASP A O 1
ATOM 2604 N N . ILE A 1 338 ? 1.679 2.777 -18.857 1.00 85.06 338 ILE A N 1
ATOM 2605 C CA . ILE A 1 338 ? 2.117 3.769 -19.849 1.00 85.06 338 ILE A CA 1
ATOM 2606 C C . ILE A 1 338 ? 0.924 4.194 -20.735 1.00 85.06 338 ILE A C 1
ATOM 2608 O O . ILE A 1 338 ? 1.089 4.874 -21.745 1.00 85.06 338 ILE A O 1
ATOM 2612 N N . SER A 1 339 ? -0.305 3.827 -20.357 1.00 76.00 339 SER A N 1
ATOM 2613 C CA . SER A 1 339 ? -1.522 4.179 -21.101 1.00 76.00 339 SER A CA 1
ATOM 2614 C C . SER A 1 339 ? -1.826 5.683 -21.064 1.00 76.00 339 SER A C 1
ATOM 2616 O O . SER A 1 339 ? -2.499 6.207 -21.958 1.00 76.00 339 SER A O 1
ATOM 2618 N N . ASP A 1 340 ? -1.338 6.390 -20.037 1.00 68.50 340 ASP A N 1
ATOM 2619 C CA . ASP A 1 340 ? -1.467 7.843 -19.893 1.00 68.50 340 ASP A CA 1
ATOM 2620 C C . ASP A 1 340 ? -0.147 8.583 -20.184 1.00 68.50 340 ASP A C 1
ATOM 2622 O O . ASP A 1 340 ? 0.932 7.996 -20.256 1.00 68.50 340 ASP A O 1
ATOM 2626 N N . VAL A 1 341 ? -0.222 9.906 -20.351 1.00 65.75 341 VAL A N 1
ATOM 2627 C CA . VAL A 1 341 ? 0.926 10.770 -20.695 1.00 65.75 341 VAL A CA 1
ATOM 2628 C C . VAL A 1 341 ? 2.016 10.727 -19.619 1.00 65.75 341 VAL A C 1
ATOM 2630 O O . VAL A 1 341 ? 3.205 10.835 -19.926 1.00 65.75 341 VAL A O 1
ATOM 2633 N N . LYS A 1 342 ? 1.613 10.573 -18.354 1.00 71.00 342 LYS A N 1
ATOM 2634 C CA . LYS A 1 342 ? 2.512 10.358 -17.221 1.00 71.00 342 LYS A CA 1
ATOM 2635 C C . LYS A 1 342 ? 2.476 8.865 -16.880 1.00 71.00 342 LYS A C 1
ATOM 2637 O O . LYS A 1 342 ? 1.416 8.396 -16.466 1.00 71.00 342 LYS A O 1
ATOM 2642 N N . PRO A 1 343 ? 3.592 8.127 -17.021 1.00 81.06 343 PRO A N 1
ATOM 2643 C CA . PRO A 1 343 ? 3.612 6.725 -16.645 1.00 81.06 343 PRO A CA 1
ATOM 2644 C C . PRO A 1 343 ? 3.375 6.613 -15.140 1.00 81.06 343 PRO A C 1
ATOM 2646 O O . PRO A 1 343 ? 4.019 7.308 -14.347 1.00 81.06 343 PRO A O 1
ATOM 2649 N N . SER A 1 344 ? 2.447 5.748 -14.751 1.00 85.62 344 SER A N 1
ATOM 2650 C CA . SER A 1 344 ? 2.199 5.442 -13.348 1.00 85.62 344 SER A CA 1
ATOM 2651 C C . SER A 1 344 ? 2.952 4.168 -12.981 1.00 85.62 344 SER A C 1
ATOM 2653 O O . SER A 1 344 ? 2.895 3.163 -13.689 1.00 85.62 344 SER A O 1
ATOM 2655 N N . VAL A 1 345 ? 3.725 4.229 -11.898 1.00 90.88 345 VAL A N 1
ATOM 2656 C CA . VAL A 1 345 ? 4.481 3.083 -11.391 1.00 90.88 345 VAL A CA 1
ATOM 2657 C C . VAL A 1 345 ? 3.866 2.677 -10.068 1.00 90.88 345 VAL A C 1
ATOM 2659 O O . VAL A 1 345 ? 3.856 3.455 -9.116 1.00 90.88 345 VAL A O 1
ATOM 2662 N N . SER A 1 346 ? 3.378 1.447 -10.006 1.00 92.00 346 SER A N 1
ATOM 2663 C CA . SER A 1 346 ? 2.901 0.824 -8.780 1.00 92.00 346 SER A CA 1
ATOM 2664 C C . SER A 1 346 ? 3.774 -0.378 -8.442 1.00 92.00 346 SER A C 1
ATOM 2666 O O . SER A 1 346 ? 4.349 -1.036 -9.312 1.00 92.00 346 SER A O 1
ATOM 2668 N N . HIS A 1 347 ? 3.926 -0.623 -7.149 1.00 92.25 347 HIS A N 1
ATOM 2669 C CA . HIS A 1 347 ? 4.659 -1.764 -6.636 1.00 92.25 347 HIS A CA 1
ATOM 2670 C C . HIS A 1 347 ? 3.854 -2.390 -5.508 1.00 92.25 347 HIS A C 1
ATOM 2672 O O . HIS A 1 347 ? 3.339 -1.693 -4.636 1.00 92.25 347 HIS A O 1
ATOM 2678 N N . GLU A 1 348 ? 3.762 -3.709 -5.527 1.00 91.56 348 GLU A N 1
ATOM 2679 C CA . GLU A 1 348 ? 3.052 -4.488 -4.530 1.00 91.56 348 GLU A CA 1
ATOM 2680 C C . GLU A 1 348 ? 3.957 -5.618 -4.046 1.00 91.56 348 GLU A C 1
ATOM 2682 O O . GLU A 1 348 ? 4.635 -6.285 -4.830 1.00 91.56 348 GLU A O 1
ATOM 2687 N N . PHE A 1 349 ? 3.987 -5.824 -2.731 1.00 91.31 349 PHE A N 1
ATOM 2688 C CA . PHE A 1 349 ? 4.713 -6.925 -2.116 1.00 91.31 349 PHE A CA 1
ATOM 2689 C C . PHE A 1 349 ? 3.712 -7.897 -1.510 1.00 91.31 349 PHE A C 1
ATOM 2691 O O . PHE A 1 349 ? 3.178 -7.658 -0.428 1.00 91.31 349 PHE A O 1
ATOM 2698 N N . LEU A 1 350 ? 3.501 -9.016 -2.190 1.00 90.00 350 LEU A N 1
ATOM 2699 C CA . LEU A 1 350 ? 2.663 -10.101 -1.703 1.00 90.00 350 LEU A CA 1
ATOM 2700 C C . LEU A 1 350 ? 3.523 -11.016 -0.836 1.00 90.00 350 LEU A C 1
ATOM 2702 O O . LEU A 1 350 ? 4.359 -11.758 -1.350 1.00 90.00 350 LEU A O 1
ATOM 2706 N N . GLN A 1 351 ? 3.372 -10.910 0.482 1.00 89.31 351 GLN A N 1
ATOM 2707 C CA . GLN A 1 351 ? 4.224 -11.596 1.453 1.00 89.31 351 GLN A CA 1
ATOM 2708 C C . GLN A 1 351 ? 3.427 -12.642 2.226 1.00 89.31 351 GLN A C 1
ATOM 2710 O O . GLN A 1 351 ? 2.360 -12.342 2.750 1.00 89.31 351 GLN A O 1
ATOM 2715 N N . GLN A 1 352 ? 3.995 -13.839 2.357 1.00 87.62 352 GLN A N 1
ATOM 2716 C CA . GLN A 1 352 ? 3.455 -14.927 3.163 1.00 87.62 352 GLN A CA 1
ATOM 2717 C C . GLN A 1 352 ? 4.543 -15.469 4.090 1.00 87.62 352 GLN A C 1
ATOM 2719 O O . GLN A 1 352 ? 5.621 -15.868 3.638 1.00 87.62 352 GLN A O 1
ATOM 2724 N N . LYS A 1 353 ? 4.272 -15.525 5.399 1.00 88.62 353 LYS A N 1
ATOM 2725 C CA . LYS A 1 353 ? 5.161 -16.215 6.344 1.00 88.62 353 LYS A CA 1
ATOM 2726 C C . LYS A 1 353 ? 4.832 -17.708 6.361 1.00 88.62 353 LYS A C 1
ATOM 2728 O O . LYS A 1 353 ? 3.697 -18.082 6.640 1.00 88.62 353 LYS A O 1
ATOM 2733 N N . ILE A 1 354 ? 5.840 -18.547 6.135 1.00 87.56 354 ILE A N 1
ATOM 2734 C CA . ILE A 1 354 ? 5.741 -20.000 6.300 1.00 87.56 354 ILE A CA 1
ATOM 2735 C C . ILE A 1 354 ? 6.075 -20.329 7.761 1.00 87.56 354 ILE A C 1
ATOM 2737 O O . ILE A 1 354 ? 7.186 -20.075 8.240 1.00 87.56 354 ILE A O 1
ATOM 2741 N N . LEU A 1 355 ? 5.088 -20.838 8.495 1.00 86.38 355 LEU A N 1
ATOM 2742 C CA . LEU A 1 355 ? 5.181 -21.160 9.917 1.00 86.38 355 LEU A CA 1
ATOM 2743 C C . LEU A 1 355 ? 5.797 -22.547 10.103 1.00 86.38 355 LEU A C 1
ATOM 2745 O O . LEU A 1 355 ? 5.415 -23.508 9.439 1.00 86.38 355 LEU A O 1
ATOM 2749 N N . SER A 1 356 ? 6.718 -22.668 11.058 1.00 86.44 356 SER A N 1
ATOM 2750 C CA . SER A 1 356 ? 7.209 -23.981 11.491 1.00 86.44 356 SER A CA 1
ATOM 2751 C C . SER A 1 356 ? 6.202 -24.728 12.368 1.00 86.44 356 SER A C 1
ATOM 2753 O O . SER A 1 356 ? 5.347 -24.111 13.004 1.00 86.44 356 SER A O 1
ATOM 2755 N N . ASP A 1 357 ? 6.356 -26.050 12.478 1.00 85.62 357 ASP A N 1
ATOM 2756 C CA . ASP A 1 357 ? 5.479 -26.917 13.282 1.00 85.62 357 ASP A CA 1
ATOM 2757 C C . ASP A 1 357 ? 5.326 -26.459 14.744 1.00 85.62 357 ASP A C 1
ATOM 2759 O O . ASP A 1 357 ? 4.255 -26.570 15.348 1.00 85.62 357 ASP A O 1
ATOM 2763 N N . SER A 1 358 ? 6.385 -25.901 15.336 1.00 88.94 358 SER A N 1
ATOM 2764 C CA . SER A 1 358 ? 6.318 -25.354 16.692 1.00 88.94 358 SER A CA 1
ATOM 2765 C C . SER A 1 358 ? 5.539 -24.037 16.740 1.00 88.94 358 SER A C 1
ATOM 2767 O O . SER A 1 358 ? 4.692 -23.864 17.615 1.00 88.94 358 SER A O 1
ATOM 2769 N N . GLU A 1 359 ? 5.774 -23.122 15.796 1.00 88.75 359 GLU A N 1
ATOM 2770 C CA . GLU A 1 359 ? 5.079 -21.833 15.712 1.00 88.75 359 GLU A CA 1
ATOM 2771 C C . GLU A 1 359 ? 3.582 -22.013 15.449 1.00 88.75 359 GLU A C 1
ATOM 2773 O O . GLU A 1 359 ? 2.771 -21.388 16.133 1.00 88.75 359 GLU A O 1
ATOM 2778 N N . ILE A 1 360 ? 3.197 -22.895 14.519 1.00 88.62 360 ILE A N 1
ATOM 2779 C CA . ILE A 1 360 ? 1.781 -23.143 14.219 1.00 88.62 360 ILE A CA 1
ATOM 2780 C C . ILE A 1 360 ? 1.054 -23.737 15.430 1.00 88.62 360 ILE A C 1
ATOM 2782 O O . ILE A 1 360 ? -0.073 -23.342 15.722 1.00 88.62 360 ILE A O 1
ATOM 2786 N N . THR A 1 361 ? 1.720 -24.600 16.206 1.00 90.12 361 THR A N 1
ATOM 2787 C CA . THR A 1 361 ? 1.162 -25.155 17.448 1.00 90.12 361 THR A CA 1
ATOM 2788 C C . THR A 1 361 ? 0.864 -24.053 18.467 1.00 90.12 361 THR A C 1
ATOM 2790 O O . THR A 1 361 ? -0.204 -24.053 19.081 1.00 90.12 361 THR A O 1
ATOM 2793 N N . TRP A 1 362 ? 1.763 -23.074 18.621 1.00 92.44 362 TRP A N 1
ATOM 2794 C CA . TRP A 1 362 ? 1.529 -21.920 19.495 1.00 92.44 362 TRP A CA 1
ATOM 2795 C C . TRP A 1 362 ? 0.396 -21.026 18.988 1.00 92.44 362 TRP A C 1
ATOM 2797 O O . TRP A 1 362 ? -0.481 -20.660 19.770 1.00 92.44 362 TRP A O 1
ATOM 2807 N N . VAL A 1 363 ? 0.377 -20.706 17.691 1.00 89.75 363 VAL A N 1
ATOM 2808 C CA . VAL A 1 363 ? -0.667 -19.866 17.078 1.00 89.75 363 VAL A CA 1
ATOM 2809 C C . VAL A 1 363 ? -2.046 -20.506 17.242 1.00 89.75 363 VAL A C 1
ATOM 2811 O O . VAL A 1 363 ? -2.979 -19.856 17.718 1.00 89.75 363 VAL A O 1
ATOM 2814 N N . VAL A 1 364 ? -2.170 -21.798 16.928 1.00 91.00 364 VAL A N 1
ATOM 2815 C CA . VAL A 1 364 ? -3.415 -22.556 17.109 1.00 91.00 364 VAL A CA 1
ATOM 2816 C C . VAL A 1 364 ? -3.781 -22.649 18.591 1.00 91.00 364 VAL A C 1
ATOM 2818 O O . VAL A 1 364 ? -4.940 -22.441 18.942 1.00 91.00 364 VAL A O 1
ATOM 2821 N N . GLY A 1 365 ? -2.812 -22.883 19.482 1.00 93.00 365 GLY A N 1
ATOM 2822 C CA . GLY A 1 365 ? -3.038 -22.930 20.928 1.00 93.00 365 GLY A CA 1
ATOM 2823 C C . GLY A 1 365 ? -3.634 -21.634 21.488 1.00 93.00 365 GLY A C 1
ATOM 2824 O O . GLY A 1 365 ? -4.642 -21.672 22.198 1.00 93.00 365 GLY A O 1
ATOM 2825 N N . PHE A 1 366 ? -3.069 -20.477 21.125 1.00 93.62 366 PHE A N 1
ATOM 2826 C CA . PHE A 1 366 ? -3.601 -19.173 21.534 1.00 93.62 366 PHE A CA 1
ATOM 2827 C C . PHE A 1 366 ? -4.970 -18.878 20.914 1.00 93.62 366 PHE A C 1
ATOM 2829 O O . PHE A 1 366 ? -5.847 -18.358 21.607 1.00 93.62 366 PHE A O 1
ATOM 2836 N N . ALA A 1 367 ? -5.192 -19.248 19.651 1.00 92.19 367 ALA A N 1
ATOM 2837 C CA . ALA A 1 367 ? -6.490 -19.080 19.004 1.00 92.19 367 ALA A CA 1
ATOM 2838 C C . ALA A 1 367 ? -7.581 -19.928 19.683 1.00 92.19 367 ALA A C 1
ATOM 2840 O O . ALA A 1 367 ? -8.667 -19.421 19.964 1.00 92.19 367 ALA A O 1
ATOM 2841 N N . VAL A 1 368 ? -7.283 -21.185 20.033 1.00 93.38 368 VAL A N 1
ATOM 2842 C CA . VAL A 1 368 ? -8.204 -22.070 20.766 1.00 93.38 368 VAL A CA 1
ATOM 2843 C C . VAL A 1 368 ? -8.502 -21.524 22.163 1.00 93.38 368 VAL A C 1
ATOM 2845 O O . VAL A 1 368 ? -9.666 -21.478 22.560 1.00 93.38 368 VAL A O 1
ATOM 2848 N N . ALA A 1 369 ? -7.490 -21.047 22.895 1.00 94.19 369 ALA A N 1
ATOM 2849 C CA . ALA A 1 369 ? -7.709 -20.384 24.180 1.00 94.19 369 ALA A CA 1
ATOM 2850 C C . ALA A 1 369 ? -8.618 -19.148 24.030 1.00 94.19 369 ALA A C 1
ATOM 2852 O O . ALA A 1 369 ? -9.563 -18.977 24.802 1.00 94.19 369 ALA A O 1
ATOM 2853 N N . GLY A 1 370 ? -8.393 -18.332 22.994 1.00 92.38 370 GLY A N 1
ATOM 2854 C CA . GLY A 1 370 ? -9.240 -17.188 22.651 1.00 92.38 370 GLY A CA 1
ATOM 2855 C C . GLY A 1 370 ? -10.694 -17.577 22.367 1.00 92.38 370 GLY A C 1
ATOM 2856 O O . GLY A 1 370 ? -11.608 -16.937 22.887 1.00 92.38 370 GLY A O 1
ATOM 2857 N N . ILE A 1 371 ? -10.923 -18.668 21.625 1.00 93.81 371 ILE A N 1
ATOM 2858 C CA . ILE A 1 371 ? -12.266 -19.214 21.366 1.00 93.81 371 ILE A CA 1
ATOM 2859 C C . ILE A 1 371 ? -12.953 -19.602 22.678 1.00 93.81 371 ILE A C 1
ATOM 2861 O O . ILE A 1 371 ? -14.118 -19.258 22.880 1.00 93.81 371 ILE A O 1
ATOM 2865 N N . VAL A 1 372 ? -12.243 -20.274 23.591 1.00 94.25 372 VAL A N 1
ATOM 2866 C CA . VAL A 1 372 ? -12.788 -20.666 24.900 1.00 94.25 372 VAL A CA 1
ATOM 2867 C C . VAL A 1 372 ? -13.191 -19.435 25.714 1.00 94.25 372 VAL A C 1
ATOM 2869 O O . VAL A 1 372 ? -14.317 -19.381 26.212 1.00 94.25 372 VAL A O 1
ATOM 2872 N N . PHE A 1 373 ? -12.331 -18.417 25.806 1.00 92.75 373 PHE A N 1
ATOM 2873 C CA . PHE A 1 373 ? -12.653 -17.179 26.522 1.00 92.75 373 PHE A CA 1
ATOM 2874 C C . PHE A 1 373 ? -13.836 -16.429 25.903 1.00 92.75 373 PHE A C 1
ATOM 2876 O O . PHE A 1 373 ? -14.715 -15.960 26.630 1.00 92.75 373 PHE A O 1
ATOM 2883 N N . ALA A 1 374 ? -13.911 -16.359 24.575 1.00 90.25 374 ALA A N 1
ATOM 2884 C CA . ALA A 1 374 ? -15.023 -15.721 23.885 1.00 90.25 374 ALA A CA 1
ATOM 2885 C C . ALA A 1 374 ? -16.343 -16.485 24.090 1.00 90.25 374 ALA A C 1
ATOM 2887 O O . ALA A 1 374 ? -17.375 -15.864 24.342 1.00 90.25 374 ALA A O 1
ATOM 2888 N N . CYS A 1 375 ? -16.311 -17.824 24.090 1.00 92.38 375 CYS A N 1
ATOM 2889 C CA . CYS A 1 375 ? -17.470 -18.659 24.417 1.00 92.38 375 CYS A CA 1
ATOM 2890 C C . CYS A 1 375 ? -17.950 -18.433 25.855 1.00 92.38 375 CYS A C 1
ATOM 2892 O O . CYS A 1 375 ? -19.150 -18.275 26.079 1.00 92.38 375 CYS A O 1
ATOM 2894 N N . ILE A 1 376 ? -17.032 -18.360 26.827 1.00 92.31 376 ILE A N 1
ATOM 2895 C CA . ILE A 1 376 ? -17.368 -18.004 28.215 1.00 92.31 376 ILE A CA 1
ATOM 2896 C C . ILE A 1 376 ? -18.033 -16.619 28.253 1.00 92.31 376 ILE A C 1
ATOM 2898 O O . ILE A 1 376 ? -19.066 -16.455 28.902 1.00 92.31 376 ILE A O 1
ATOM 2902 N N . GLY A 1 377 ? -17.503 -15.648 27.501 1.00 86.88 377 GLY A N 1
ATOM 2903 C CA . GLY A 1 377 ? -18.097 -14.318 27.352 1.00 86.88 377 GLY A CA 1
ATOM 2904 C C . GLY A 1 377 ? -19.534 -14.350 26.820 1.00 86.88 377 GLY A C 1
ATOM 2905 O O . GLY A 1 377 ? -20.411 -13.703 27.391 1.00 86.88 377 GLY A O 1
ATOM 2906 N N . VAL A 1 378 ? -19.808 -15.152 25.782 1.00 88.81 378 VAL A N 1
ATOM 2907 C CA . VAL A 1 378 ? -21.172 -15.359 25.261 1.00 88.81 378 VAL A CA 1
ATOM 2908 C C . VAL A 1 378 ? -22.078 -15.957 26.335 1.00 88.81 378 VAL A C 1
ATOM 2910 O O . VAL A 1 378 ? -23.164 -15.433 26.566 1.00 88.81 378 VAL A O 1
ATOM 2913 N N . VAL A 1 379 ? -21.640 -17.016 27.024 1.00 89.62 379 VAL A N 1
ATOM 2914 C CA . VAL A 1 379 ? -22.441 -17.695 28.058 1.00 89.62 379 VAL A CA 1
ATOM 2915 C C . VAL A 1 379 ? -22.806 -16.749 29.206 1.00 89.62 379 VAL A C 1
ATOM 2917 O O . VAL A 1 379 ? -23.940 -16.788 29.685 1.00 89.62 379 VAL A O 1
ATOM 2920 N N . LEU A 1 380 ? -21.884 -15.877 29.623 1.00 85.75 380 LEU A N 1
ATOM 2921 C CA . LEU A 1 380 ? -22.128 -14.899 30.686 1.00 85.75 380 LEU A CA 1
ATOM 2922 C C . LEU A 1 380 ? -23.076 -13.770 30.249 1.00 85.75 380 LEU A C 1
ATOM 2924 O O . LEU A 1 380 ? -23.936 -13.370 31.033 1.00 85.75 380 LEU A O 1
ATOM 2928 N N . ALA A 1 381 ? -22.958 -13.281 29.010 1.00 82.25 381 ALA A N 1
ATOM 2929 C CA . ALA A 1 381 ? -23.767 -12.169 28.498 1.00 82.25 381 ALA A CA 1
ATOM 2930 C C . ALA A 1 381 ? -25.166 -12.598 27.998 1.00 82.25 381 ALA A C 1
ATOM 2932 O O . ALA A 1 381 ? -26.117 -11.813 28.017 1.00 82.25 381 ALA A O 1
ATOM 2933 N N . PHE A 1 382 ? -25.337 -13.860 27.594 1.00 83.56 382 PHE A N 1
ATOM 2934 C CA . PHE A 1 382 ? -26.569 -14.372 26.981 1.00 83.56 382 PHE A CA 1
ATOM 2935 C C . PHE A 1 382 ? -27.853 -14.178 27.821 1.00 83.56 382 PHE A C 1
ATOM 2937 O O . PHE A 1 382 ? -28.872 -13.753 27.263 1.00 83.56 382 PHE A O 1
ATOM 2944 N N . PRO A 1 383 ? -27.867 -14.419 29.152 1.00 82.12 383 PRO A N 1
ATOM 2945 C CA . PRO A 1 383 ? -29.064 -14.214 29.969 1.00 82.12 383 PRO A CA 1
ATOM 2946 C C . PRO A 1 383 ? -29.500 -12.748 30.060 1.00 82.12 383 PRO A C 1
ATOM 2948 O O . PRO A 1 383 ? -30.695 -12.483 30.231 1.00 82.12 383 PRO A O 1
ATOM 2951 N N . ALA A 1 384 ? -28.548 -11.815 29.990 1.00 76.81 384 ALA A N 1
ATOM 2952 C CA . ALA A 1 384 ? -28.796 -10.379 30.025 1.00 76.81 384 ALA A CA 1
ATOM 2953 C C . ALA A 1 384 ? -29.322 -9.893 28.664 1.00 76.81 384 ALA A C 1
ATOM 2955 O O . ALA A 1 384 ? -30.409 -9.317 28.596 1.00 76.81 384 ALA A O 1
ATOM 2956 N N . ALA A 1 385 ? -28.678 -10.309 27.570 1.00 80.00 385 ALA A N 1
ATOM 2957 C CA . ALA A 1 385 ? -29.115 -10.005 26.208 1.00 80.00 385 ALA A CA 1
ATOM 2958 C C . ALA A 1 385 ? -30.549 -10.484 25.909 1.00 80.00 385 ALA A C 1
ATOM 2960 O O . ALA A 1 385 ? -31.331 -9.773 25.280 1.00 80.00 385 ALA A O 1
ATOM 2961 N N . ILE A 1 386 ? -30.956 -11.668 26.392 1.00 81.31 386 ILE A N 1
ATOM 2962 C CA . ILE A 1 386 ? -32.342 -12.152 26.233 1.00 81.31 386 ILE A CA 1
ATOM 2963 C C . ILE A 1 386 ? -33.353 -11.236 26.935 1.00 81.31 386 ILE A C 1
ATOM 2965 O O . ILE A 1 386 ? -34.478 -11.073 26.446 1.00 81.31 386 ILE A O 1
ATOM 2969 N N . GLN A 1 387 ? -32.996 -10.687 28.098 1.00 78.12 387 GLN A N 1
ATOM 2970 C CA . GLN A 1 387 ? -33.869 -9.771 28.835 1.00 78.12 387 GLN A CA 1
ATOM 2971 C C . GLN A 1 387 ? -34.024 -8.463 28.060 1.00 78.12 387 GLN A C 1
ATOM 2973 O O . GLN A 1 387 ? -35.155 -8.057 27.795 1.00 78.12 387 GLN A O 1
ATOM 2978 N N . GLU A 1 388 ? -32.916 -7.898 27.586 1.00 73.00 388 GLU A N 1
ATOM 2979 C CA . GLU A 1 388 ? -32.909 -6.687 26.765 1.00 73.00 388 GLU A CA 1
ATOM 2980 C C . GLU A 1 388 ? -33.725 -6.865 25.472 1.00 73.00 388 GLU A C 1
ATOM 2982 O O . GLU A 1 388 ? -34.597 -6.055 25.152 1.00 73.00 388 GLU A O 1
ATOM 2987 N N . LEU A 1 389 ? -33.541 -7.982 24.759 1.00 74.06 389 LEU A N 1
ATOM 2988 C CA . LEU A 1 389 ? -34.272 -8.274 23.522 1.00 74.06 389 LEU A CA 1
ATOM 2989 C C . LEU A 1 389 ? -35.784 -8.415 23.764 1.00 74.06 389 LEU A C 1
ATOM 2991 O O . LEU A 1 389 ? -36.611 -8.027 22.929 1.00 74.06 389 LEU A O 1
ATOM 2995 N N . ARG A 1 390 ? -36.168 -8.978 24.916 1.00 78.94 390 ARG A N 1
ATOM 2996 C CA . ARG A 1 390 ? -37.570 -9.120 25.324 1.00 78.94 390 ARG A CA 1
ATOM 2997 C C . ARG A 1 390 ? -38.190 -7.766 25.651 1.00 78.94 390 ARG A C 1
ATOM 2999 O O . ARG A 1 390 ? -39.323 -7.522 25.231 1.00 78.94 390 ARG A O 1
ATOM 3006 N N . ASP A 1 391 ? -37.456 -6.898 26.335 1.00 69.88 391 ASP A N 1
ATOM 3007 C CA . ASP A 1 391 ? -37.895 -5.546 26.675 1.00 69.88 391 ASP A CA 1
ATOM 3008 C C . ASP A 1 391 ? -37.999 -4.667 25.426 1.00 69.88 391 ASP A C 1
ATOM 3010 O O . ASP A 1 391 ? -39.011 -3.986 25.228 1.00 69.88 391 ASP A O 1
ATOM 3014 N N . PHE A 1 392 ? -37.039 -4.778 24.504 1.00 67.25 392 PHE A N 1
ATOM 3015 C CA . PHE A 1 392 ? -37.101 -4.129 23.198 1.00 67.25 392 PHE A CA 1
ATOM 3016 C C . PHE A 1 392 ? -38.318 -4.600 22.398 1.00 67.25 392 PHE A C 1
ATOM 3018 O O . PHE A 1 392 ? -39.097 -3.780 21.905 1.00 67.25 392 PHE A O 1
ATOM 3025 N N . LYS A 1 393 ? -38.557 -5.919 22.321 1.00 71.69 393 LYS A N 1
ATOM 3026 C CA . LYS A 1 393 ? -39.737 -6.482 21.649 1.00 71.69 393 LYS A CA 1
ATOM 3027 C C . LYS A 1 393 ? -41.030 -5.995 22.297 1.00 71.69 393 LYS A C 1
ATOM 3029 O O . LYS A 1 393 ? -41.952 -5.630 21.571 1.00 71.69 393 LYS A O 1
ATOM 3034 N N . HIS A 1 394 ? -41.105 -5.950 23.629 1.00 73.12 394 HIS A N 1
ATOM 3035 C CA . HIS A 1 394 ? -42.284 -5.469 24.347 1.00 73.12 394 HIS A CA 1
ATOM 3036 C C . HIS A 1 394 ? -42.536 -3.979 24.087 1.00 73.12 394 HIS A C 1
ATOM 3038 O O . HIS A 1 394 ? -43.668 -3.606 23.780 1.00 73.12 394 HIS A O 1
ATOM 3044 N N . ASN A 1 395 ? -41.496 -3.141 24.114 1.00 65.00 395 ASN A N 1
ATOM 3045 C CA . ASN A 1 395 ? -41.589 -1.710 23.828 1.00 65.00 395 ASN A CA 1
ATOM 3046 C C . ASN A 1 395 ? -41.953 -1.428 22.366 1.00 65.00 395 ASN A C 1
ATOM 3048 O O . ASN A 1 395 ? -42.823 -0.591 22.114 1.00 65.00 395 ASN A O 1
ATOM 3052 N N . LYS A 1 396 ? -41.390 -2.169 21.401 1.00 63.31 396 LYS A N 1
ATOM 3053 C CA . LYS A 1 396 ? -41.758 -2.065 19.980 1.00 63.31 396 LYS A CA 1
ATOM 3054 C C . LYS A 1 396 ? -43.190 -2.543 19.734 1.00 63.31 396 LYS A C 1
ATOM 3056 O O . LYS A 1 396 ? -43.921 -1.871 19.014 1.00 63.31 396 LYS A O 1
ATOM 3061 N N . LEU A 1 397 ? -43.638 -3.632 20.376 1.00 63.94 397 LEU A N 1
ATOM 3062 C CA . LEU A 1 397 ? -45.040 -4.078 20.326 1.00 63.94 397 LEU A CA 1
ATOM 3063 C C . LEU A 1 397 ? -45.978 -3.028 20.930 1.00 63.94 397 LEU A C 1
ATOM 3065 O O . LEU A 1 397 ? -47.036 -2.757 20.369 1.00 63.94 397 LEU A O 1
ATOM 3069 N N . LYS A 1 398 ? -45.592 -2.405 22.050 1.00 66.88 398 LYS A N 1
ATOM 3070 C CA . LYS A 1 398 ? -46.356 -1.322 22.680 1.00 66.88 398 LYS A CA 1
ATOM 3071 C C . LYS A 1 398 ? -46.428 -0.112 21.761 1.00 66.88 398 LYS A C 1
ATOM 3073 O O . LYS A 1 398 ? -47.524 0.388 21.549 1.00 66.88 398 LYS A O 1
ATOM 3078 N N . TRP A 1 399 ? -45.314 0.314 21.169 1.00 62.38 399 TRP A N 1
ATOM 3079 C CA . TRP A 1 399 ? -45.255 1.421 20.212 1.00 62.38 399 TRP A CA 1
ATOM 3080 C C . TRP A 1 399 ? -46.078 1.139 18.950 1.00 62.38 399 TRP A C 1
ATOM 3082 O O . TRP A 1 399 ? -46.899 1.971 18.572 1.00 62.38 399 TRP A O 1
ATOM 3092 N N . MET A 1 400 ? -45.964 -0.062 18.372 1.00 56.44 400 MET A N 1
ATOM 3093 C CA . MET A 1 400 ? -46.782 -0.526 17.244 1.00 56.44 400 MET A CA 1
ATOM 3094 C C . MET A 1 400 ? -48.264 -0.560 17.615 1.00 56.44 400 MET A C 1
ATOM 3096 O O . MET A 1 400 ? -49.085 -0.021 16.885 1.00 56.44 400 MET A O 1
ATOM 3100 N N . SER A 1 401 ? -48.617 -1.089 18.789 1.00 59.06 401 SER A N 1
ATOM 3101 C CA . SER A 1 401 ? -49.997 -1.089 19.283 1.00 59.06 401 SER A CA 1
ATOM 3102 C C . SER A 1 401 ? -50.512 0.320 19.588 1.00 59.06 401 SER A C 1
ATOM 3104 O O . SER A 1 401 ? -51.701 0.564 19.454 1.00 59.06 401 SER A O 1
ATOM 3106 N N . LYS A 1 402 ? -49.644 1.270 19.961 1.00 58.81 402 LYS A N 1
ATOM 3107 C CA . LYS A 1 402 ? -49.987 2.676 20.232 1.00 58.81 402 LYS A CA 1
ATOM 3108 C C . LYS A 1 402 ? -50.157 3.466 18.928 1.00 58.81 402 LYS A C 1
ATOM 3110 O O . LYS A 1 402 ? -51.027 4.327 18.866 1.00 58.81 402 LYS A O 1
ATOM 3115 N N . LYS A 1 403 ? -49.390 3.134 17.879 1.00 55.47 403 LYS A N 1
ATOM 3116 C CA . LYS A 1 403 ? -49.603 3.607 16.499 1.00 55.47 403 LYS A CA 1
ATOM 3117 C C . LYS A 1 403 ? -50.878 3.011 15.894 1.00 55.47 403 LYS A C 1
ATOM 3119 O O . LYS A 1 403 ? -51.650 3.745 15.295 1.00 55.47 403 LYS A O 1
ATOM 3124 N N . LEU A 1 404 ? -51.143 1.726 16.132 1.00 50.16 404 LEU A N 1
ATOM 3125 C CA . LEU A 1 404 ? -52.349 1.032 15.671 1.00 50.16 404 LEU A CA 1
ATOM 3126 C C . LEU A 1 404 ? -53.608 1.519 16.420 1.00 50.16 404 LEU A C 1
ATOM 3128 O O . LEU A 1 404 ? -54.654 1.717 15.816 1.00 50.16 404 LEU A O 1
ATOM 3132 N N . LYS A 1 405 ? -53.491 1.836 17.717 1.00 48.03 405 LYS A N 1
ATOM 3133 C CA . LYS A 1 405 ? -54.554 2.452 18.535 1.00 48.03 405 LYS A CA 1
ATOM 3134 C C . LYS A 1 405 ? -54.778 3.945 18.270 1.00 48.03 405 LYS A C 1
ATOM 3136 O O . LYS A 1 405 ? -55.767 4.480 18.755 1.00 48.03 405 LYS A O 1
ATOM 3141 N N . ARG A 1 406 ? -53.922 4.632 17.498 1.00 53.00 406 ARG A N 1
ATOM 3142 C CA . ARG A 1 406 ? -54.235 5.987 16.995 1.00 53.00 406 ARG A CA 1
ATOM 3143 C C . ARG A 1 406 ? -55.274 5.977 15.866 1.00 53.00 406 ARG A C 1
ATOM 3145 O O . ARG A 1 406 ? -55.743 7.047 15.506 1.00 53.00 406 ARG A O 1
ATOM 3152 N N . VAL A 1 407 ? -55.651 4.804 15.343 1.00 50.66 407 VAL A N 1
ATOM 3153 C CA . VAL A 1 407 ? -56.613 4.661 14.233 1.00 50.66 407 VAL A CA 1
ATOM 3154 C C . VAL A 1 407 ? -58.009 4.208 14.701 1.00 50.66 407 VAL A C 1
ATOM 3156 O O . VAL A 1 407 ? -58.966 4.310 13.945 1.00 50.66 407 VAL A O 1
ATOM 3159 N N . THR A 1 408 ? -58.195 3.797 15.962 1.00 41.53 408 THR A N 1
ATOM 3160 C CA . THR A 1 408 ? -59.523 3.409 16.488 1.00 41.53 408 THR A CA 1
ATOM 3161 C C . THR A 1 408 ? -59.650 3.685 17.988 1.00 41.53 408 THR A C 1
ATOM 3163 O O . THR A 1 408 ? -58.757 3.278 18.740 1.00 41.53 408 THR A O 1
ATOM 3166 N N . PRO A 1 409 ? -60.750 4.289 18.478 1.00 41.88 409 PRO A N 1
ATOM 3167 C CA . PRO A 1 409 ? -60.943 4.492 19.903 1.00 41.88 409 PRO A CA 1
ATOM 3168 C C . PRO A 1 409 ? -61.590 3.250 20.526 1.00 41.88 409 PRO A C 1
ATOM 3170 O O . PRO A 1 409 ? -62.615 2.771 20.053 1.00 41.88 409 PRO A O 1
ATOM 3173 N N . SER A 1 410 ? -61.046 2.742 21.631 1.00 39.69 410 SER A N 1
ATOM 3174 C CA . SER A 1 410 ? -61.889 2.212 22.713 1.00 39.69 410 SER A CA 1
ATOM 3175 C C . SER A 1 410 ? -61.115 1.913 23.995 1.00 39.69 410 SER A C 1
ATOM 3177 O O . SER A 1 410 ? -59.966 1.467 24.013 1.00 39.69 410 SER A O 1
ATOM 3179 N N . ARG A 1 411 ? -61.830 2.217 25.081 1.00 46.69 411 ARG A N 1
ATOM 3180 C CA . ARG A 1 411 ? -61.563 1.947 26.492 1.00 46.69 411 ARG A CA 1
ATOM 3181 C C . ARG A 1 411 ? -61.327 0.454 26.736 1.00 46.69 411 ARG A C 1
ATOM 3183 O O . ARG A 1 411 ? -62.203 -0.333 26.406 1.00 46.69 411 ARG A O 1
ATOM 3190 N N . LEU A 1 412 ? -60.253 0.093 27.443 1.00 34.28 412 LEU A N 1
ATOM 3191 C CA . LEU A 1 412 ? -60.285 -1.041 28.377 1.00 34.28 412 LEU A CA 1
ATOM 3192 C C . LEU A 1 412 ? -59.125 -0.979 29.396 1.00 34.28 412 LEU A C 1
ATOM 3194 O O . LEU A 1 412 ? -57.958 -1.105 29.040 1.00 34.28 412 LEU A O 1
ATOM 3198 N N . VAL A 1 413 ? -59.521 -0.745 30.651 1.00 34.50 413 VAL A N 1
ATOM 3199 C CA . VAL A 1 413 ? -59.096 -1.393 31.909 1.00 34.50 413 VAL A CA 1
ATOM 3200 C C . VAL A 1 413 ? -57.603 -1.421 32.298 1.00 34.50 413 VAL A C 1
ATOM 3202 O O . VAL A 1 413 ? -56.750 -2.043 31.673 1.00 34.50 413 VAL A O 1
ATOM 3205 N N . ARG A 1 414 ? -57.345 -0.795 33.459 1.00 39.19 414 ARG A N 1
ATOM 3206 C CA . ARG A 1 414 ? -56.200 -1.004 34.360 1.00 39.19 414 ARG A CA 1
ATOM 3207 C C . ARG A 1 414 ? -56.222 -2.420 34.944 1.00 39.19 414 ARG A C 1
ATOM 3209 O O . ARG A 1 414 ? -57.258 -2.826 35.450 1.00 39.19 414 ARG A O 1
ATOM 3216 N N . LEU A 1 415 ? -55.058 -3.064 35.033 1.00 29.53 415 LEU A N 1
ATOM 3217 C CA . LEU A 1 415 ? -54.705 -3.999 36.111 1.00 29.53 415 LEU A CA 1
ATOM 3218 C C . LEU A 1 415 ? -53.171 -3.994 36.281 1.00 29.53 415 LEU A C 1
ATOM 3220 O O . LEU A 1 415 ? -52.458 -4.098 35.278 1.00 29.53 415 LEU A O 1
ATOM 3224 N N . PRO A 1 416 ? -52.643 -3.829 37.509 1.00 36.06 416 PRO A N 1
ATOM 3225 C CA . PRO A 1 416 ? -51.215 -3.854 37.776 1.00 36.06 416 PRO A CA 1
ATOM 3226 C C . PRO A 1 416 ? -50.773 -5.306 37.982 1.00 36.06 416 PRO A C 1
ATOM 3228 O O . PRO A 1 416 ? -51.234 -5.982 38.896 1.00 36.06 416 PRO A O 1
ATOM 3231 N N . ALA A 1 417 ? -49.872 -5.796 37.133 1.00 27.70 417 ALA A N 1
ATOM 3232 C CA . ALA A 1 417 ? -49.227 -7.086 37.335 1.00 27.70 417 ALA A CA 1
ATOM 3233 C C . ALA A 1 417 ? -47.796 -6.867 37.834 1.00 27.70 417 ALA A C 1
ATOM 3235 O O . ALA A 1 417 ? -46.890 -6.500 37.085 1.00 27.70 417 ALA A O 1
ATOM 3236 N N . LEU A 1 418 ? -47.627 -7.108 39.132 1.00 37.31 418 LEU A N 1
ATOM 3237 C CA . LEU A 1 418 ? -46.364 -7.412 39.786 1.00 37.31 418 LEU A CA 1
ATOM 3238 C C . LEU A 1 418 ? -45.660 -8.569 39.059 1.00 37.31 418 LEU A C 1
ATOM 3240 O O . LEU A 1 418 ? -46.079 -9.718 39.182 1.00 37.31 418 LEU A O 1
ATOM 3244 N N . ARG A 1 419 ? -44.535 -8.300 38.385 1.00 31.75 419 ARG A N 1
ATOM 3245 C CA . ARG A 1 419 ? -43.393 -9.225 38.428 1.00 31.75 419 ARG A CA 1
ATOM 3246 C C . ARG A 1 419 ? -42.068 -8.510 38.191 1.00 31.75 419 ARG A C 1
ATOM 3248 O O . ARG A 1 419 ? -41.810 -7.933 37.140 1.00 31.75 419 ARG A O 1
ATOM 3255 N N . ASN A 1 420 ? -41.242 -8.596 39.226 1.00 37.53 420 ASN A N 1
ATOM 3256 C CA . ASN A 1 420 ? -39.872 -8.130 39.324 1.00 37.53 420 ASN A CA 1
ATOM 3257 C C . ASN A 1 420 ? -38.944 -8.807 38.308 1.00 37.53 420 ASN A C 1
ATOM 3259 O O . ASN A 1 420 ? -38.766 -10.022 38.343 1.00 37.53 420 ASN A O 1
ATOM 3263 N N . ARG A 1 421 ? -38.298 -7.984 37.485 1.00 30.98 421 ARG A N 1
ATOM 3264 C CA . ARG A 1 421 ? -36.840 -7.875 37.299 1.00 30.98 421 ARG A CA 1
ATOM 3265 C C . ARG A 1 421 ? -36.646 -6.723 36.316 1.00 30.98 421 ARG A C 1
ATOM 3267 O O . ARG A 1 421 ? -36.632 -6.932 35.115 1.00 30.98 421 ARG A O 1
ATOM 3274 N N . ARG A 1 422 ? -36.594 -5.493 36.828 1.00 32.06 422 ARG A N 1
ATOM 3275 C CA . ARG A 1 422 ? -36.025 -4.387 36.058 1.00 32.06 422 ARG A CA 1
ATOM 3276 C C . ARG A 1 422 ? -34.548 -4.375 36.414 1.00 32.06 422 ARG A C 1
ATOM 3278 O O . ARG A 1 422 ? -34.199 -3.901 37.492 1.00 32.06 422 ARG A O 1
ATOM 3285 N N . TYR A 1 423 ? -33.715 -4.962 35.558 1.00 35.81 423 TYR A N 1
ATOM 3286 C CA . TYR A 1 423 ? -32.392 -4.378 35.382 1.00 35.81 423 TYR A CA 1
ATOM 3287 C C . TYR A 1 423 ? -32.671 -2.934 34.971 1.00 35.81 423 TYR A C 1
ATOM 3289 O O . TYR A 1 423 ? -33.446 -2.677 34.051 1.00 35.81 423 TYR A O 1
ATOM 3297 N N . THR A 1 424 ? -32.232 -1.999 35.802 1.00 34.69 424 THR A N 1
ATOM 3298 C CA . THR A 1 424 ? -32.414 -0.572 35.569 1.00 34.69 424 THR A CA 1
ATOM 3299 C C . THR A 1 424 ? -31.873 -0.254 34.184 1.00 34.69 424 THR A C 1
ATOM 3301 O O . THR A 1 424 ? -30.726 -0.582 33.893 1.00 34.69 424 THR A O 1
ATOM 3304 N N . ALA A 1 425 ? -32.699 0.377 33.353 1.00 37.00 425 ALA A N 1
ATOM 3305 C CA . ALA A 1 425 ? -32.434 0.746 31.961 1.00 37.00 425 ALA A CA 1
ATOM 3306 C C . ALA A 1 425 ? -31.282 1.766 31.771 1.00 37.00 425 ALA A C 1
ATOM 3308 O O . ALA A 1 425 ? -31.180 2.377 30.717 1.00 37.00 425 ALA A O 1
ATOM 3309 N N . ASN A 1 426 ? -30.428 1.932 32.786 1.00 39.12 426 ASN A N 1
ATOM 3310 C CA . ASN A 1 426 ? -29.285 2.840 32.832 1.00 39.12 426 ASN A CA 1
ATOM 3311 C C . ASN A 1 426 ? -27.939 2.100 32.931 1.00 39.12 426 ASN A C 1
ATOM 3313 O O . ASN A 1 426 ? -26.937 2.706 33.296 1.00 39.12 426 ASN A O 1
ATOM 3317 N N . THR A 1 427 ? -27.873 0.803 32.607 1.00 43.44 427 THR A N 1
ATOM 3318 C CA . THR A 1 427 ? -26.596 0.271 32.115 1.00 43.44 427 THR A CA 1
ATOM 3319 C C . THR A 1 427 ? -26.512 0.653 30.643 1.00 43.44 427 THR A C 1
ATOM 3321 O O . THR A 1 427 ? -27.292 0.205 29.812 1.00 43.44 427 THR A O 1
ATOM 3324 N N . THR A 1 428 ? -25.644 1.612 30.346 1.00 50.41 428 THR A N 1
ATOM 3325 C CA . THR A 1 428 ? -25.469 2.247 29.033 1.00 50.41 428 THR A CA 1
ATOM 3326 C C . THR A 1 428 ? -24.752 1.337 28.028 1.00 50.41 428 THR A C 1
ATOM 3328 O O . THR A 1 428 ? -24.044 1.824 27.147 1.00 50.41 428 THR A O 1
ATOM 3331 N N . GLN A 1 429 ? -24.922 0.018 28.149 1.00 56.66 429 GLN A N 1
ATOM 3332 C CA . GLN A 1 429 ? -24.314 -0.967 27.270 1.00 56.66 429 GLN A CA 1
ATOM 3333 C C . GLN A 1 429 ? -25.386 -1.907 26.707 1.00 56.66 429 GLN A C 1
ATOM 3335 O O . GLN A 1 429 ? -26.118 -2.523 27.479 1.00 56.66 429 GLN A O 1
ATOM 3340 N N . PRO A 1 430 ? -25.501 -2.026 25.373 1.00 67.75 430 PRO A N 1
ATOM 3341 C CA . PRO A 1 430 ? -26.348 -3.041 24.767 1.00 67.75 430 PRO A CA 1
ATOM 3342 C C . PRO A 1 430 ? -25.701 -4.416 24.979 1.00 67.75 430 PRO A C 1
ATOM 3344 O O . PRO A 1 430 ? -24.771 -4.787 24.262 1.00 67.75 430 PRO A O 1
ATOM 3347 N N . ASP A 1 431 ? -26.191 -5.194 25.943 1.00 75.44 431 ASP A N 1
ATOM 3348 C CA . ASP A 1 431 ? -25.751 -6.572 26.212 1.00 75.44 431 ASP A CA 1
ATOM 3349 C C . ASP A 1 431 ? -25.901 -7.460 24.959 1.00 75.44 431 ASP A C 1
ATOM 3351 O O . ASP A 1 431 ? -25.143 -8.408 24.734 1.00 75.44 431 ASP A O 1
ATOM 3355 N N . VAL A 1 432 ? -26.861 -7.127 24.088 1.00 79.69 432 VAL A N 1
ATOM 3356 C CA . VAL A 1 432 ? -27.022 -7.741 22.760 1.00 79.69 432 VAL A CA 1
ATOM 3357 C C . VAL A 1 432 ? -25.792 -7.528 21.863 1.00 79.69 432 VAL A C 1
ATOM 3359 O O . VAL A 1 432 ? -25.404 -8.449 21.141 1.00 79.69 432 VAL A O 1
ATOM 3362 N N . LEU A 1 433 ? -25.163 -6.348 21.908 1.00 81.31 433 LEU A N 1
ATOM 3363 C CA . LEU A 1 433 ? -23.949 -6.053 21.141 1.00 81.31 433 LEU A CA 1
ATOM 3364 C C . LEU A 1 433 ? -22.764 -6.870 21.659 1.00 81.31 433 LEU A C 1
ATOM 3366 O O . LEU A 1 433 ? -21.998 -7.389 20.856 1.00 81.31 433 LEU A O 1
ATOM 3370 N N . ASP A 1 434 ? -22.644 -7.050 22.975 1.00 83.56 434 ASP A N 1
ATOM 3371 C CA . ASP A 1 434 ? -21.586 -7.875 23.568 1.00 83.56 434 ASP A CA 1
ATOM 3372 C C . ASP A 1 434 ? -21.706 -9.346 23.145 1.00 83.56 434 ASP A C 1
ATOM 3374 O O . ASP A 1 434 ? -20.707 -9.981 22.798 1.00 83.56 434 ASP A O 1
ATOM 3378 N N . VAL A 1 435 ? -22.926 -9.895 23.114 1.00 87.69 435 VAL A N 1
ATOM 3379 C CA . VAL A 1 435 ? -23.165 -11.246 22.582 1.00 87.69 435 VAL A CA 1
ATOM 3380 C C . VAL A 1 435 ? -22.810 -11.312 21.098 1.00 87.69 435 VAL A C 1
ATOM 3382 O O . VAL A 1 435 ? -22.145 -12.262 20.682 1.00 87.69 435 VAL A O 1
ATOM 3385 N N . ALA A 1 436 ? -23.199 -10.311 20.304 1.00 88.00 436 ALA A N 1
ATOM 3386 C CA . ALA A 1 436 ? -22.887 -10.261 18.877 1.00 88.00 436 ALA A CA 1
ATOM 3387 C C . ALA A 1 436 ? -21.374 -10.181 18.615 1.00 88.00 436 ALA A C 1
ATOM 3389 O O . ALA A 1 436 ? -20.862 -10.948 17.803 1.00 88.00 436 ALA A O 1
ATOM 3390 N N . LEU A 1 437 ? -20.647 -9.324 19.339 1.00 88.62 437 LEU A N 1
ATOM 3391 C CA . LEU A 1 437 ? -19.197 -9.162 19.211 1.00 88.62 437 LEU A CA 1
ATOM 3392 C C . LEU A 1 437 ? -18.441 -10.422 19.635 1.00 88.62 437 LEU A C 1
ATOM 3394 O O . LEU A 1 437 ? -17.568 -10.873 18.900 1.00 88.62 437 LEU A O 1
ATOM 3398 N N . ASN A 1 438 ? -18.790 -11.031 20.775 1.00 90.00 438 ASN A N 1
ATOM 3399 C CA . ASN A 1 438 ? -18.138 -12.267 21.218 1.00 90.00 438 ASN A CA 1
ATOM 3400 C C . ASN A 1 438 ? -18.452 -13.439 20.273 1.00 90.00 438 ASN A C 1
ATOM 3402 O O . ASN A 1 438 ? -17.566 -14.236 19.979 1.00 90.00 438 ASN A O 1
ATOM 3406 N N . THR A 1 439 ? -19.679 -13.524 19.745 1.00 90.75 439 THR A N 1
ATOM 3407 C CA . THR A 1 439 ? -20.039 -14.537 18.736 1.00 90.75 439 THR A CA 1
ATOM 3408 C C . THR A 1 439 ? -19.274 -14.307 17.432 1.00 90.75 439 THR A C 1
ATOM 3410 O O . THR A 1 439 ? -18.729 -15.251 16.866 1.00 90.75 439 THR A O 1
ATOM 3413 N N . GLY A 1 440 ? -19.170 -13.053 16.981 1.00 91.25 440 GLY A N 1
ATOM 3414 C CA . GLY A 1 440 ? -18.366 -12.670 15.822 1.00 91.25 440 GLY A CA 1
ATOM 3415 C C . GLY A 1 440 ? -16.885 -13.006 16.003 1.00 91.25 440 GLY A C 1
ATOM 3416 O O . GLY A 1 440 ? -16.269 -13.535 15.085 1.00 91.25 440 GLY A O 1
ATOM 3417 N N . LEU A 1 441 ? -16.332 -12.790 17.200 1.00 91.75 441 LEU A N 1
ATOM 3418 C CA . LEU A 1 441 ? -14.948 -13.136 17.531 1.00 91.75 441 LEU A CA 1
ATOM 3419 C C . LEU A 1 441 ? -14.715 -14.654 17.526 1.00 91.75 441 LEU A C 1
ATOM 3421 O O . LEU A 1 441 ? -13.694 -15.104 17.015 1.00 91.75 441 LEU A O 1
ATOM 3425 N N . VAL A 1 442 ? -15.667 -15.451 18.028 1.00 92.69 442 VAL A N 1
ATOM 3426 C CA . VAL A 1 442 ? -15.610 -16.921 17.923 1.00 92.69 442 VAL A CA 1
ATOM 3427 C C . VAL A 1 442 ? -15.582 -17.352 16.458 1.00 92.69 442 VAL A C 1
ATOM 3429 O O . VAL A 1 442 ? -14.713 -18.131 16.078 1.00 92.69 442 VAL A O 1
ATOM 3432 N N . ILE A 1 443 ? -16.492 -16.831 15.628 1.00 92.50 443 ILE A N 1
ATOM 3433 C CA . ILE A 1 443 ? -16.546 -17.161 14.195 1.00 92.50 443 ILE A CA 1
ATOM 3434 C C . ILE A 1 443 ? -15.230 -16.776 13.514 1.00 92.50 443 ILE A C 1
ATOM 3436 O O . ILE A 1 443 ? -14.644 -17.599 12.815 1.00 92.50 443 ILE A O 1
ATOM 3440 N N . LEU A 1 444 ? -14.734 -15.561 13.764 1.00 92.25 444 LEU A N 1
ATOM 3441 C CA . LEU A 1 444 ? -13.486 -15.066 13.192 1.00 92.25 444 LEU A CA 1
ATOM 3442 C C . LEU A 1 444 ? -12.292 -15.944 13.587 1.00 92.25 444 LEU A C 1
ATOM 3444 O O . LEU A 1 444 ? -11.498 -16.296 12.724 1.00 92.25 444 LEU A O 1
ATOM 3448 N N . LEU A 1 445 ? -12.166 -16.329 14.861 1.00 92.38 445 LEU A N 1
ATOM 3449 C CA . LEU A 1 445 ? -11.062 -17.169 15.335 1.00 92.38 445 LEU A CA 1
ATOM 3450 C C . LEU A 1 445 ? -11.142 -18.605 14.804 1.00 92.38 445 LEU A C 1
ATOM 3452 O O . LEU A 1 445 ? -10.111 -19.202 14.506 1.00 92.38 445 LEU A O 1
ATOM 3456 N N . VAL A 1 446 ? -12.344 -19.166 14.650 1.00 92.38 446 VAL A N 1
ATOM 3457 C CA . VAL A 1 446 ? -12.516 -20.481 14.013 1.00 92.38 446 VAL A CA 1
ATOM 3458 C C . VAL A 1 446 ? -12.084 -20.414 12.550 1.00 92.38 446 VAL A C 1
ATOM 3460 O O . VAL A 1 446 ? -11.285 -21.239 12.109 1.00 92.38 446 VAL A O 1
ATOM 3463 N N . VAL A 1 447 ? -12.553 -19.399 11.816 1.00 91.81 447 VAL A N 1
ATOM 3464 C CA . VAL A 1 447 ? -12.154 -19.161 10.424 1.00 91.81 447 VAL A CA 1
ATOM 3465 C C . VAL A 1 447 ? -10.639 -18.953 10.330 1.00 91.81 447 VAL A C 1
ATOM 3467 O O . VAL A 1 447 ? -9.996 -19.601 9.508 1.00 91.81 447 VAL A O 1
ATOM 3470 N N . PHE A 1 448 ? -10.045 -18.163 11.226 1.00 90.81 448 PHE A N 1
ATOM 3471 C CA . PHE A 1 448 ? -8.600 -17.945 11.306 1.00 90.81 448 PHE A CA 1
ATOM 3472 C C . PHE A 1 448 ? -7.816 -19.249 11.424 1.00 90.81 448 PHE A C 1
ATOM 3474 O O . PHE A 1 448 ? -6.901 -19.475 10.643 1.00 90.81 448 PHE A O 1
ATOM 3481 N N . VAL A 1 449 ? -8.189 -20.129 12.359 1.00 90.62 449 VAL A N 1
ATOM 3482 C CA . VAL A 1 449 ? -7.502 -21.416 12.542 1.00 90.62 449 VAL A CA 1
ATOM 3483 C C . VAL A 1 449 ? -7.608 -22.265 11.277 1.00 90.62 449 VAL A C 1
ATOM 3485 O O . VAL A 1 449 ? -6.609 -22.830 10.839 1.00 90.62 449 VAL A O 1
ATOM 3488 N N . THR A 1 450 ? -8.790 -22.328 10.654 1.00 89.75 450 THR A N 1
ATOM 3489 C CA . THR A 1 450 ? -8.967 -23.108 9.418 1.00 89.75 450 THR A CA 1
ATOM 3490 C C . THR A 1 450 ? -8.145 -22.561 8.253 1.00 89.75 450 THR A C 1
ATOM 3492 O O . THR A 1 450 ? -7.524 -23.342 7.533 1.00 89.75 450 THR A O 1
ATOM 3495 N N . ILE A 1 451 ? -8.102 -21.235 8.094 1.00 87.88 451 ILE A N 1
ATOM 3496 C CA . ILE A 1 451 ? -7.344 -20.567 7.035 1.00 87.88 451 ILE A CA 1
ATOM 3497 C C . ILE A 1 451 ? -5.848 -20.728 7.287 1.00 87.88 451 ILE A C 1
ATOM 3499 O O . ILE A 1 451 ? -5.142 -21.136 6.381 1.00 87.88 451 ILE A O 1
ATOM 3503 N N . GLN A 1 452 ? -5.357 -20.501 8.506 1.00 86.12 452 GLN A N 1
ATOM 3504 C CA . GLN A 1 452 ? -3.928 -20.597 8.817 1.00 86.12 452 GLN A CA 1
ATOM 3505 C C . GLN A 1 452 ? -3.375 -22.011 8.633 1.00 86.12 452 GLN A C 1
ATOM 3507 O O . GLN A 1 452 ? -2.306 -22.183 8.053 1.00 86.12 452 GLN A O 1
ATOM 3512 N N . VAL A 1 453 ? -4.113 -23.041 9.062 1.00 86.75 453 VAL A N 1
ATOM 3513 C CA . VAL A 1 453 ? -3.687 -24.436 8.863 1.00 86.75 453 VAL A CA 1
ATOM 3514 C C . VAL A 1 453 ? -3.656 -24.793 7.377 1.00 86.75 453 VAL A C 1
ATOM 3516 O O . VAL A 1 453 ? -2.686 -25.391 6.918 1.00 86.75 453 VAL A O 1
ATOM 3519 N N . LYS A 1 454 ? -4.686 -24.399 6.616 1.00 87.62 454 LYS A N 1
ATOM 3520 C CA . LYS A 1 454 ? -4.757 -24.661 5.173 1.00 87.62 454 LYS A CA 1
ATOM 3521 C C . LYS A 1 454 ? -3.695 -23.877 4.397 1.00 87.62 454 LYS A C 1
ATOM 3523 O O . LYS A 1 454 ? -3.030 -24.439 3.529 1.00 87.62 454 LYS A O 1
ATOM 3528 N N . ASN A 1 455 ? -3.539 -22.591 4.690 1.00 86.31 455 ASN A N 1
ATOM 3529 C CA . ASN A 1 455 ? -2.634 -21.700 3.977 1.00 86.31 455 ASN A CA 1
ATOM 3530 C C . ASN A 1 455 ? -1.176 -22.064 4.246 1.00 86.31 455 ASN A C 1
ATOM 3532 O O . ASN A 1 455 ? -0.389 -22.001 3.313 1.00 86.31 455 ASN A O 1
ATOM 3536 N N . ASN A 1 456 ? -0.813 -22.502 5.458 1.00 85.62 456 ASN A N 1
ATOM 3537 C CA . ASN A 1 456 ? 0.572 -22.873 5.753 1.00 85.62 456 ASN A CA 1
ATOM 3538 C C . ASN A 1 456 ? 1.059 -24.045 4.887 1.00 85.62 456 ASN A C 1
ATOM 3540 O O . ASN A 1 456 ? 2.119 -23.945 4.278 1.00 85.62 456 ASN A O 1
ATOM 3544 N N . SER A 1 457 ? 0.266 -25.120 4.780 1.00 85.25 457 SER A N 1
ATOM 3545 C CA . SER A 1 457 ? 0.632 -26.263 3.931 1.00 85.25 457 SER A CA 1
ATOM 3546 C C . SER A 1 457 ? 0.601 -25.891 2.448 1.00 85.25 457 SER A C 1
ATOM 3548 O O . SER A 1 457 ? 1.519 -26.204 1.701 1.00 85.25 457 SER A O 1
ATOM 3550 N N . THR A 1 458 ? -0.436 -25.160 2.031 1.00 87.31 458 THR A N 1
ATOM 3551 C CA . THR A 1 458 ? -0.610 -24.772 0.625 1.00 87.31 458 THR A CA 1
ATOM 3552 C C . THR A 1 458 ? 0.494 -23.812 0.167 1.00 87.31 458 THR A C 1
ATOM 3554 O O . THR A 1 458 ? 0.970 -23.921 -0.957 1.00 87.31 458 THR A O 1
ATOM 3557 N N . ALA A 1 459 ? 0.932 -22.884 1.021 1.00 85.75 459 ALA A N 1
ATOM 3558 C CA . ALA A 1 459 ? 2.000 -21.943 0.699 1.00 85.75 459 ALA A CA 1
ATOM 3559 C C . ALA A 1 459 ? 3.336 -22.660 0.475 1.00 85.75 459 ALA A C 1
ATOM 3561 O O . ALA A 1 459 ? 4.031 -22.356 -0.493 1.00 85.75 459 ALA A O 1
ATOM 3562 N N . GLU A 1 460 ? 3.684 -23.629 1.326 1.00 86.38 460 GLU A N 1
ATOM 3563 C CA . GLU A 1 460 ? 4.890 -24.441 1.138 1.00 86.38 460 GLU A CA 1
ATOM 3564 C C . GLU A 1 460 ? 4.855 -25.187 -0.206 1.00 86.38 460 GLU A C 1
ATOM 3566 O O . GLU A 1 460 ? 5.805 -25.092 -0.987 1.00 86.38 460 GLU A O 1
ATOM 3571 N N . ASP A 1 461 ? 3.732 -25.830 -0.537 1.00 88.94 461 ASP A N 1
ATOM 3572 C CA . ASP A 1 461 ? 3.544 -26.533 -1.813 1.00 88.94 461 ASP A CA 1
ATOM 3573 C C . ASP A 1 461 ? 3.647 -25.589 -3.030 1.00 88.94 461 ASP A C 1
ATOM 3575 O O . ASP A 1 461 ? 4.275 -25.918 -4.038 1.00 88.94 461 ASP A O 1
ATOM 3579 N N . ILE A 1 462 ? 3.081 -24.380 -2.947 1.00 88.50 462 ILE A N 1
ATOM 3580 C CA . ILE A 1 462 ? 3.133 -23.404 -4.046 1.00 88.50 462 ILE A CA 1
ATOM 3581 C C . ILE A 1 462 ? 4.564 -22.901 -4.270 1.00 88.50 462 ILE A C 1
ATOM 3583 O O . ILE A 1 462 ? 5.059 -22.916 -5.398 1.00 88.50 462 ILE A O 1
ATOM 3587 N N . PHE A 1 463 ? 5.260 -22.462 -3.218 1.00 87.62 463 PHE A N 1
ATOM 3588 C CA . PHE A 1 463 ? 6.605 -21.898 -3.373 1.00 87.62 463 PHE A CA 1
ATOM 3589 C C . PHE A 1 463 ? 7.653 -22.960 -3.723 1.00 87.62 463 PHE A C 1
ATOM 3591 O O . PHE A 1 463 ? 8.597 -22.664 -4.461 1.00 87.62 463 PHE A O 1
ATOM 3598 N N . THR A 1 464 ? 7.471 -24.206 -3.273 1.00 87.69 464 THR A N 1
ATOM 3599 C CA . THR A 1 464 ? 8.286 -25.338 -3.740 1.00 87.69 464 THR A CA 1
ATOM 3600 C C . THR A 1 464 ? 8.010 -25.661 -5.207 1.00 87.69 464 THR A C 1
ATOM 3602 O O . THR A 1 464 ? 8.962 -25.903 -5.950 1.00 87.69 464 THR A O 1
ATOM 3605 N N . SER A 1 465 ? 6.755 -25.568 -5.665 1.00 89.38 465 SER A N 1
ATOM 3606 C CA . SER A 1 465 ? 6.412 -25.691 -7.087 1.00 89.38 465 SER A CA 1
ATOM 3607 C C . SER A 1 465 ? 7.092 -24.615 -7.938 1.00 89.38 465 SER A C 1
ATOM 3609 O O . SER A 1 465 ? 7.612 -24.945 -8.998 1.00 89.38 465 SER A O 1
ATOM 3611 N N . ILE A 1 466 ? 7.152 -23.356 -7.479 1.00 89.19 466 ILE A N 1
ATOM 3612 C CA . ILE A 1 466 ? 7.851 -22.261 -8.188 1.00 89.19 466 ILE A CA 1
ATOM 3613 C C . ILE A 1 466 ? 9.358 -22.540 -8.275 1.00 89.19 466 ILE A C 1
ATOM 3615 O O . ILE A 1 466 ? 9.957 -22.395 -9.341 1.00 89.19 466 ILE A O 1
ATOM 3619 N N . ALA A 1 467 ? 9.972 -22.970 -7.169 1.00 88.12 467 ALA A N 1
ATOM 3620 C CA . ALA A 1 467 ? 11.401 -23.284 -7.114 1.00 88.12 467 ALA A CA 1
ATOM 3621 C C . ALA A 1 467 ? 11.780 -24.540 -7.921 1.00 88.12 467 ALA A C 1
ATOM 3623 O O . ALA A 1 467 ? 12.910 -24.662 -8.391 1.00 88.12 467 ALA A O 1
ATOM 3624 N N . GLY A 1 468 ? 10.844 -25.480 -8.081 1.00 87.31 468 GLY A N 1
ATOM 3625 C CA . GLY A 1 468 ? 11.032 -26.722 -8.831 1.00 87.31 468 GLY A CA 1
ATOM 3626 C C . GLY A 1 468 ? 11.039 -26.551 -10.353 1.00 87.31 468 GLY A C 1
ATOM 3627 O O . GLY A 1 468 ? 11.383 -27.496 -11.068 1.00 87.31 468 GLY A O 1
ATOM 3628 N N . ILE A 1 469 ? 10.686 -25.368 -10.872 1.00 88.69 469 ILE A N 1
ATOM 3629 C CA . ILE A 1 469 ? 10.641 -25.111 -12.315 1.00 88.69 469 ILE A CA 1
ATOM 3630 C C . ILE A 1 469 ? 12.065 -25.122 -12.886 1.00 88.69 469 ILE A C 1
ATOM 3632 O O . ILE A 1 469 ? 12.899 -24.261 -12.599 1.00 88.69 469 ILE A O 1
ATOM 3636 N N . SER A 1 470 ? 12.346 -26.089 -13.762 1.00 87.50 470 SER A N 1
ATOM 3637 C CA . SER A 1 470 ? 13.632 -26.179 -14.461 1.00 87.50 470 SER A CA 1
ATOM 3638 C C . SER A 1 470 ? 13.690 -25.217 -15.658 1.00 87.50 470 SER A C 1
ATOM 3640 O O . SER A 1 470 ? 13.414 -25.559 -16.812 1.00 87.50 470 SER A O 1
ATOM 3642 N N . TRP A 1 471 ? 14.099 -23.974 -15.402 1.00 85.69 471 TRP A N 1
ATOM 3643 C CA . TRP A 1 471 ? 14.190 -22.931 -16.435 1.00 85.69 471 TRP A CA 1
ATOM 3644 C C . TRP A 1 471 ? 15.140 -23.281 -17.592 1.00 85.69 471 TRP A C 1
ATOM 3646 O O . TRP A 1 471 ? 14.871 -22.901 -18.728 1.00 85.69 471 TRP A O 1
ATOM 3656 N N . SER A 1 472 ? 16.165 -24.103 -17.350 1.00 81.31 472 SER A N 1
ATOM 3657 C CA . SER A 1 472 ? 17.091 -24.628 -18.369 1.00 81.31 472 SER A CA 1
ATOM 3658 C C . SER A 1 472 ? 16.668 -25.959 -19.012 1.00 81.31 472 SER A C 1
ATOM 3660 O O . SER A 1 472 ? 17.378 -26.461 -19.879 1.00 81.31 472 SER A O 1
ATOM 3662 N N . GLY A 1 473 ? 15.550 -26.560 -18.586 1.00 80.62 473 GLY A N 1
ATOM 3663 C CA . GLY A 1 473 ? 15.076 -27.850 -19.100 1.00 80.62 473 GLY A CA 1
ATOM 3664 C C . GLY A 1 473 ? 14.559 -27.804 -20.545 1.00 80.62 473 GLY A C 1
ATOM 3665 O O . GLY A 1 473 ? 14.360 -26.729 -21.107 1.00 80.62 473 GLY A O 1
ATOM 3666 N N . ASN A 1 474 ? 14.269 -28.979 -21.108 1.00 80.50 474 ASN A N 1
ATOM 3667 C CA . ASN A 1 474 ? 13.867 -29.156 -22.514 1.00 80.50 474 ASN A CA 1
ATOM 3668 C C . ASN A 1 474 ? 12.400 -28.806 -22.826 1.00 80.50 474 ASN A C 1
ATOM 3670 O O . ASN A 1 474 ? 12.017 -28.860 -23.992 1.00 80.50 474 ASN A O 1
ATOM 3674 N N . LEU A 1 475 ? 11.576 -28.512 -21.813 1.00 81.12 475 LEU A N 1
ATOM 3675 C CA . LEU A 1 475 ? 10.189 -28.085 -22.029 1.00 81.12 475 LEU A CA 1
ATOM 3676 C C . LEU A 1 475 ? 10.151 -26.755 -22.785 1.00 81.12 475 LEU A C 1
ATOM 3678 O O . LEU A 1 475 ? 11.048 -25.917 -22.624 1.00 81.12 475 LEU A O 1
ATOM 3682 N N . GLU A 1 476 ? 9.100 -26.565 -23.576 1.00 84.06 476 GLU A N 1
ATOM 3683 C CA . GLU A 1 476 ? 8.859 -25.306 -24.267 1.00 84.06 476 GLU A CA 1
ATOM 3684 C C . GLU A 1 476 ? 8.695 -24.169 -23.249 1.00 84.06 476 GLU A C 1
ATOM 3686 O O . GLU A 1 476 ? 8.203 -24.361 -22.136 1.00 84.06 476 GLU A O 1
ATOM 3691 N N . PHE A 1 477 ? 9.154 -22.968 -23.604 1.00 85.00 477 PHE A N 1
ATOM 3692 C CA . PHE A 1 477 ? 9.096 -21.820 -22.700 1.00 85.00 477 PHE A CA 1
ATOM 3693 C C . PHE A 1 477 ? 7.656 -21.479 -22.288 1.00 85.00 477 PHE A C 1
ATOM 3695 O O . PHE A 1 477 ? 7.438 -21.159 -21.125 1.00 85.00 477 PHE A O 1
ATOM 3702 N N . GLN A 1 478 ? 6.694 -21.608 -23.205 1.00 84.44 478 GLN A N 1
ATOM 3703 C CA . GLN A 1 478 ? 5.279 -21.320 -22.953 1.00 84.44 478 GLN A CA 1
ATOM 3704 C C . GLN A 1 478 ? 4.703 -22.214 -21.848 1.00 84.44 478 GLN A C 1
ATOM 3706 O O . GLN A 1 478 ? 4.201 -21.707 -20.853 1.00 84.44 478 GLN A O 1
ATOM 3711 N N . GLU A 1 479 ? 4.928 -23.527 -21.925 1.00 87.25 479 GLU A N 1
ATOM 3712 C CA . GLU A 1 479 ? 4.471 -24.471 -20.896 1.00 87.25 479 GLU A CA 1
ATOM 3713 C C . GLU A 1 479 ? 5.083 -24.168 -19.513 1.00 87.25 479 GLU A C 1
ATOM 3715 O O . GLU A 1 479 ? 4.424 -24.300 -18.483 1.00 87.25 479 GLU A O 1
ATOM 3720 N N . LYS A 1 480 ? 6.337 -23.693 -19.461 1.00 89.69 480 LYS A N 1
ATOM 3721 C CA . LYS A 1 480 ? 6.961 -23.255 -18.196 1.00 89.69 480 LYS A CA 1
ATOM 3722 C C . LYS A 1 480 ? 6.328 -21.980 -17.644 1.00 89.69 480 LYS A C 1
ATOM 3724 O O . LYS A 1 480 ? 6.218 -21.849 -16.425 1.00 89.69 480 LYS A O 1
ATOM 3729 N N . VAL A 1 481 ? 5.960 -21.040 -18.516 1.00 89.94 481 VAL A N 1
ATOM 3730 C CA . VAL A 1 481 ? 5.266 -19.807 -18.126 1.00 89.94 481 VAL A CA 1
ATOM 3731 C C . VAL A 1 481 ? 3.868 -20.129 -17.610 1.00 89.94 481 VAL A C 1
ATOM 3733 O O . VAL A 1 481 ? 3.497 -19.589 -16.576 1.00 89.94 481 VAL A O 1
ATOM 3736 N N . ASP A 1 482 ? 3.145 -21.058 -18.231 1.00 88.50 482 ASP A N 1
ATOM 3737 C CA . ASP A 1 482 ? 1.819 -21.479 -17.765 1.00 88.50 482 ASP A CA 1
ATOM 3738 C C . ASP A 1 482 ? 1.882 -22.097 -16.361 1.00 88.50 482 ASP A C 1
ATOM 3740 O O . ASP A 1 482 ? 1.124 -21.711 -15.471 1.00 88.50 482 ASP A O 1
ATOM 3744 N N . VAL A 1 483 ? 2.847 -22.994 -16.114 1.00 89.56 483 VAL A N 1
ATOM 3745 C CA . VAL A 1 483 ? 3.077 -23.576 -14.776 1.00 89.56 483 VAL A CA 1
ATOM 3746 C C . VAL A 1 483 ? 3.454 -22.499 -13.753 1.00 89.56 483 VAL A C 1
ATOM 3748 O O . VAL A 1 483 ? 3.016 -22.541 -12.602 1.00 89.56 483 VAL A O 1
ATOM 3751 N N . PHE A 1 484 ? 4.264 -21.522 -14.161 1.00 91.19 484 PHE A N 1
ATOM 3752 C CA . PHE A 1 484 ? 4.646 -20.395 -13.317 1.00 91.19 484 PHE A CA 1
ATOM 3753 C C . PHE A 1 484 ? 3.453 -19.495 -12.975 1.00 91.19 484 PHE A C 1
ATOM 3755 O O . PHE A 1 484 ? 3.283 -19.135 -11.811 1.00 91.19 484 PHE A O 1
ATOM 3762 N N . LEU A 1 485 ? 2.614 -19.164 -13.957 1.00 89.31 485 LEU A N 1
ATOM 3763 C CA . LEU A 1 485 ? 1.416 -18.352 -13.769 1.00 89.31 485 LEU A CA 1
ATOM 3764 C C . LEU A 1 485 ? 0.398 -19.054 -12.879 1.00 89.31 485 LEU A C 1
ATOM 3766 O O . LEU A 1 485 ? -0.078 -18.448 -11.926 1.00 89.31 485 LEU A O 1
ATOM 3770 N N . ASP A 1 486 ? 0.135 -20.341 -13.104 1.00 89.81 486 ASP A N 1
ATOM 3771 C CA . ASP A 1 486 ? -0.744 -21.137 -12.241 1.00 89.81 486 ASP A CA 1
ATOM 3772 C C . ASP A 1 486 ? -0.233 -21.173 -10.787 1.00 89.81 486 ASP A C 1
ATOM 3774 O O . ASP A 1 486 ? -1.007 -21.124 -9.829 1.00 89.81 486 ASP A O 1
ATOM 3778 N N . ALA A 1 487 ? 1.086 -21.218 -10.578 1.00 89.94 487 ALA A N 1
ATOM 3779 C CA . ALA A 1 487 ? 1.667 -21.118 -9.241 1.00 89.94 487 ALA A CA 1
ATOM 3780 C C . ALA A 1 487 ? 1.540 -19.707 -8.633 1.00 89.94 487 ALA A C 1
ATOM 3782 O O . ALA A 1 487 ? 1.211 -19.583 -7.452 1.00 89.94 487 ALA A O 1
ATOM 3783 N N . ILE A 1 488 ? 1.750 -18.644 -9.416 1.00 89.06 488 ILE A N 1
ATOM 3784 C CA . ILE A 1 488 ? 1.596 -17.258 -8.951 1.00 89.06 488 ILE A CA 1
ATOM 3785 C C . ILE A 1 488 ? 0.146 -16.936 -8.615 1.00 89.06 488 ILE A C 1
ATOM 3787 O O . ILE A 1 488 ? -0.098 -16.404 -7.539 1.00 89.06 488 ILE A O 1
ATOM 3791 N N . THR A 1 489 ? -0.814 -17.274 -9.474 1.00 88.25 489 THR A N 1
ATOM 3792 C CA . THR A 1 489 ? -2.238 -17.011 -9.229 1.00 88.25 489 THR A CA 1
ATOM 3793 C C . THR A 1 489 ? -2.688 -17.679 -7.932 1.00 88.25 489 THR A C 1
ATOM 3795 O O . THR A 1 489 ? -3.289 -17.033 -7.077 1.00 88.25 489 THR A O 1
ATOM 3798 N N . ARG A 1 490 ? -2.267 -18.930 -7.696 1.00 89.25 490 ARG A N 1
ATOM 3799 C CA . ARG A 1 490 ? -2.514 -19.618 -6.420 1.00 89.25 490 ARG A CA 1
ATOM 3800 C C . ARG A 1 490 ? -1.847 -18.926 -5.228 1.00 89.25 490 ARG A C 1
ATOM 3802 O O . ARG A 1 490 ? -2.443 -18.872 -4.153 1.00 89.25 490 ARG A O 1
ATOM 3809 N N . ALA A 1 491 ? -0.636 -18.391 -5.385 1.00 88.38 491 ALA A N 1
ATOM 3810 C CA . ALA A 1 491 ? 0.026 -17.629 -4.325 1.00 88.38 491 ALA A CA 1
ATOM 3811 C C . ALA A 1 491 ? -0.707 -16.310 -4.018 1.00 88.38 491 ALA A C 1
ATOM 3813 O O . ALA A 1 491 ? -0.902 -15.979 -2.849 1.00 88.38 491 ALA A O 1
ATOM 3814 N N . VAL A 1 492 ? -1.149 -15.586 -5.049 1.00 87.69 492 VAL A N 1
ATOM 3815 C CA . VAL A 1 492 ? -1.939 -14.349 -4.931 1.00 87.69 492 VAL A CA 1
ATOM 3816 C C . VAL A 1 492 ? -3.263 -14.627 -4.215 1.00 87.69 492 VAL A C 1
ATOM 3818 O O . VAL A 1 492 ? -3.641 -13.877 -3.317 1.00 87.69 492 VAL A O 1
ATOM 3821 N N . ASP A 1 493 ? -3.940 -15.731 -4.533 1.00 87.00 493 ASP A N 1
ATOM 3822 C CA . ASP A 1 493 ? -5.177 -16.142 -3.857 1.00 87.00 493 ASP A CA 1
ATOM 3823 C C . ASP A 1 493 ? -4.956 -16.414 -2.361 1.00 87.00 493 ASP A C 1
ATOM 3825 O O . ASP A 1 493 ? -5.746 -15.988 -1.514 1.00 87.00 493 ASP A O 1
ATOM 3829 N N . VAL A 1 494 ? -3.853 -17.082 -2.005 1.00 87.69 494 VAL A N 1
ATOM 3830 C CA . VAL A 1 494 ? -3.495 -17.326 -0.598 1.00 87.69 494 VAL A CA 1
ATOM 3831 C C . VAL A 1 494 ? -3.233 -16.005 0.130 1.00 87.69 494 VAL A C 1
ATOM 3833 O O . VAL A 1 494 ? -3.830 -15.772 1.184 1.00 87.69 494 VAL A O 1
ATOM 3836 N N . VAL A 1 495 ? -2.422 -15.113 -0.445 1.00 88.00 495 VAL A N 1
ATOM 3837 C CA . VAL A 1 495 ? -2.080 -13.819 0.171 1.00 88.00 495 VAL A CA 1
ATOM 3838 C C . VAL A 1 495 ? -3.302 -12.898 0.274 1.00 88.00 495 VAL A C 1
ATOM 3840 O O . VAL A 1 495 ? -3.530 -12.287 1.318 1.00 88.00 495 VAL A O 1
ATOM 3843 N N . SER A 1 496 ? -4.143 -12.823 -0.760 1.00 85.88 496 SER A N 1
ATOM 3844 C CA . SER A 1 496 ? -5.359 -11.995 -0.752 1.00 85.88 496 SER A CA 1
ATOM 3845 C C . SER A 1 496 ? -6.399 -12.487 0.263 1.00 85.88 496 SER A C 1
ATOM 3847 O O . SER A 1 496 ? -7.078 -11.674 0.906 1.00 85.88 496 SER A O 1
ATOM 3849 N N . SER A 1 497 ? -6.489 -13.806 0.477 1.00 85.06 497 SER A N 1
ATOM 3850 C CA . SER A 1 497 ? -7.329 -14.387 1.529 1.00 85.06 497 SER A CA 1
ATOM 3851 C C . SER A 1 497 ? -6.867 -13.966 2.930 1.00 85.06 497 SER A C 1
ATOM 3853 O O . SER A 1 497 ? -7.695 -13.631 3.784 1.00 85.06 497 SER A O 1
ATOM 3855 N N . GLU A 1 498 ? -5.550 -13.907 3.155 1.00 85.19 498 GLU A N 1
ATOM 3856 C CA . GLU A 1 498 ? -4.963 -13.450 4.414 1.00 85.19 498 GLU A CA 1
ATOM 3857 C C . GLU A 1 498 ? -5.145 -11.942 4.610 1.00 85.19 498 GLU A C 1
ATOM 3859 O O . GLU A 1 498 ? -5.577 -11.516 5.681 1.00 85.19 498 GLU A O 1
ATOM 3864 N N . ALA A 1 499 ? -4.914 -11.135 3.571 1.00 87.12 499 ALA A N 1
ATOM 3865 C CA . ALA A 1 499 ? -5.136 -9.692 3.612 1.00 87.12 499 ALA A CA 1
ATOM 3866 C C . ALA A 1 499 ? -6.592 -9.356 3.977 1.00 87.12 499 ALA A C 1
ATOM 3868 O O . ALA A 1 499 ? -6.839 -8.573 4.897 1.00 87.12 499 ALA A O 1
ATOM 3869 N N . SER A 1 500 ? -7.556 -10.025 3.336 1.00 86.94 500 SER A N 1
ATOM 3870 C CA . SER A 1 500 ? -8.984 -9.875 3.644 1.00 86.94 500 SER A CA 1
ATOM 3871 C C . SER A 1 500 ? -9.281 -10.221 5.104 1.00 86.94 500 SER A C 1
ATOM 3873 O O . SER A 1 500 ? -9.985 -9.483 5.797 1.00 86.94 500 SER A O 1
ATOM 3875 N N . PHE A 1 501 ? -8.710 -11.321 5.605 1.00 87.62 501 PHE A N 1
ATOM 3876 C CA . PHE A 1 501 ? -8.842 -11.707 7.006 1.00 87.62 501 PHE A CA 1
ATOM 3877 C C . PHE A 1 501 ? -8.272 -10.641 7.954 1.00 87.62 501 PHE A C 1
ATOM 3879 O O . PHE A 1 501 ? -8.942 -10.274 8.920 1.00 87.62 501 PHE A O 1
ATOM 3886 N N . ILE A 1 502 ? -7.075 -10.113 7.677 1.00 88.88 502 ILE A N 1
ATOM 3887 C CA . ILE A 1 502 ? -6.445 -9.056 8.480 1.00 88.88 502 ILE A CA 1
ATOM 3888 C C . ILE A 1 502 ? -7.329 -7.805 8.502 1.00 88.88 502 ILE A C 1
ATOM 3890 O O . ILE A 1 502 ? -7.526 -7.223 9.568 1.00 88.88 502 ILE A O 1
ATOM 3894 N N . THR A 1 503 ? -7.932 -7.423 7.372 1.00 89.94 503 THR A N 1
ATOM 3895 C CA . THR A 1 503 ? -8.887 -6.308 7.318 1.00 89.94 503 THR A CA 1
ATOM 3896 C C . THR A 1 503 ? -10.108 -6.560 8.209 1.00 89.94 503 THR A C 1
ATOM 3898 O O . THR A 1 503 ? -10.489 -5.685 8.989 1.00 89.94 503 THR A O 1
ATOM 3901 N N . PHE A 1 504 ? -10.712 -7.752 8.163 1.00 90.00 504 PHE A N 1
ATOM 3902 C CA . PHE A 1 504 ? -11.830 -8.091 9.055 1.00 90.00 504 PHE A CA 1
ATOM 3903 C C . PHE A 1 504 ? -11.415 -8.108 10.531 1.00 90.00 504 PHE A C 1
ATOM 3905 O O . PHE A 1 504 ? -12.143 -7.599 11.388 1.00 90.00 504 PHE A O 1
ATOM 3912 N N . ALA A 1 505 ? -10.238 -8.656 10.836 1.00 90.19 505 ALA A N 1
ATOM 3913 C CA . ALA A 1 505 ? -9.690 -8.685 12.185 1.00 90.19 505 ALA A CA 1
ATOM 3914 C C . ALA A 1 505 ? -9.428 -7.272 12.719 1.00 90.19 505 ALA A C 1
ATOM 3916 O O . ALA A 1 505 ? -9.768 -6.988 13.866 1.00 90.19 505 ALA A O 1
ATOM 3917 N N . PHE A 1 506 ? -8.909 -6.367 11.887 1.00 93.12 506 PHE A N 1
ATOM 3918 C CA . PHE A 1 506 ? -8.717 -4.962 12.232 1.00 93.12 506 PHE A CA 1
ATOM 3919 C C . PHE A 1 506 ? -10.034 -4.304 12.658 1.00 93.12 506 PHE A C 1
ATOM 3921 O O . PHE A 1 506 ? -10.116 -3.756 13.757 1.00 93.12 506 PHE A O 1
ATOM 3928 N N . TRP A 1 507 ? -11.095 -4.430 11.855 1.00 91.38 507 TRP A N 1
ATOM 3929 C CA . TRP A 1 507 ? -12.405 -3.872 12.205 1.00 91.38 507 TRP A CA 1
ATOM 3930 C C . TRP A 1 507 ? -12.978 -4.471 13.493 1.00 91.38 507 TRP A C 1
ATOM 3932 O O . TRP A 1 507 ? -13.513 -3.745 14.332 1.00 91.38 507 TRP A O 1
ATOM 3942 N N . MET A 1 508 ? -12.816 -5.779 13.699 1.00 88.12 508 MET A N 1
ATOM 3943 C CA . MET A 1 508 ? -13.229 -6.432 14.943 1.00 88.12 508 MET A CA 1
ATOM 3944 C C . MET A 1 508 ? -12.438 -5.929 16.157 1.00 88.12 508 MET A C 1
ATOM 3946 O O . MET A 1 508 ? -13.027 -5.692 17.211 1.00 88.12 508 MET A O 1
ATOM 3950 N N . LEU A 1 509 ? -11.128 -5.709 16.024 1.00 88.94 509 LEU A N 1
ATOM 3951 C CA . LEU A 1 509 ? -10.295 -5.142 17.087 1.00 88.94 509 LEU A CA 1
ATOM 3952 C C . LEU A 1 509 ? -10.664 -3.687 17.393 1.00 88.94 509 LEU A C 1
ATOM 3954 O O . LEU A 1 509 ? -10.719 -3.316 18.566 1.00 88.94 509 LEU A O 1
ATOM 3958 N N . VAL A 1 510 ? -10.994 -2.882 16.379 1.00 90.31 510 VAL A N 1
ATOM 3959 C CA . VAL A 1 510 ? -11.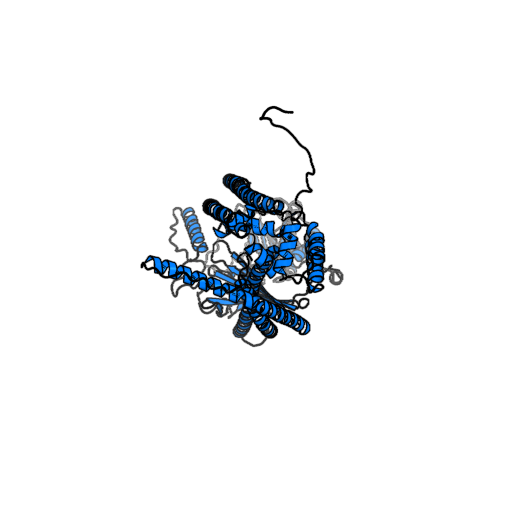520 -1.520 16.567 1.00 90.31 510 VAL A CA 1
ATOM 3960 C C . VAL A 1 510 ? -12.824 -1.555 17.369 1.00 90.31 510 VAL A C 1
ATOM 3962 O O . VAL A 1 510 ? -12.964 -0.812 18.340 1.00 90.31 510 VAL A O 1
ATOM 3965 N N . LEU A 1 511 ? -13.751 -2.464 17.049 1.00 86.94 511 LEU A N 1
ATOM 3966 C CA . LEU A 1 511 ? -14.987 -2.636 17.822 1.00 86.94 511 LEU A CA 1
ATOM 3967 C C . LEU A 1 511 ? -14.717 -3.100 19.262 1.00 86.94 511 LEU A C 1
ATOM 3969 O O . LEU A 1 511 ? -15.362 -2.619 20.195 1.00 86.94 511 LEU A O 1
ATOM 3973 N N . CYS A 1 512 ? -13.735 -3.979 19.473 1.00 85.00 512 CYS A N 1
ATOM 3974 C CA . CYS A 1 512 ? -13.281 -4.365 20.810 1.00 85.00 512 CYS A CA 1
ATOM 3975 C C . CYS A 1 512 ? -12.667 -3.186 21.586 1.00 85.00 512 CYS A C 1
ATOM 3977 O O . CYS A 1 512 ? -12.876 -3.080 22.794 1.00 85.00 512 CYS A O 1
ATOM 3979 N N . CYS A 1 513 ? -11.962 -2.273 20.913 1.00 85.88 513 CYS A N 1
ATOM 3980 C CA . CYS A 1 513 ? -11.442 -1.048 21.520 1.00 85.88 513 CYS A CA 1
ATOM 3981 C C . CYS A 1 513 ? -12.582 -0.109 21.945 1.00 85.88 513 CYS A C 1
ATOM 3983 O O . CYS A 1 513 ? -12.615 0.352 23.085 1.00 85.88 513 CYS A O 1
ATOM 3985 N N . VAL A 1 514 ? -13.583 0.094 21.082 1.00 81.94 514 VAL A N 1
ATOM 3986 C CA . VAL A 1 514 ? -14.793 0.855 21.440 1.00 81.94 514 VAL A CA 1
ATOM 3987 C C . VAL A 1 514 ? -15.497 0.217 22.641 1.00 81.94 514 VAL A C 1
ATOM 3989 O O . VAL A 1 514 ? -15.866 0.915 23.584 1.00 81.94 514 VAL A O 1
ATOM 3992 N N . ARG A 1 515 ? -15.616 -1.116 22.666 1.00 79.88 515 ARG A N 1
ATOM 3993 C CA . ARG A 1 515 ? -16.158 -1.862 23.811 1.00 79.88 515 ARG A CA 1
ATOM 3994 C C . ARG A 1 515 ? -15.355 -1.617 25.093 1.00 79.88 515 ARG A C 1
ATOM 3996 O O . ARG A 1 515 ? -15.953 -1.414 26.147 1.00 79.88 515 ARG A O 1
ATOM 4003 N N . MET A 1 516 ? -14.024 -1.588 25.018 1.00 80.00 516 MET A N 1
ATOM 4004 C CA . MET A 1 516 ? -13.168 -1.252 26.160 1.00 80.00 516 MET A CA 1
ATOM 4005 C C . MET A 1 516 ? -13.470 0.157 26.693 1.00 80.00 516 MET A C 1
ATOM 4007 O O . MET A 1 516 ? -13.634 0.314 27.900 1.00 80.00 516 MET A O 1
ATOM 4011 N N . ILE A 1 517 ? -13.619 1.154 25.812 1.00 76.44 517 ILE A N 1
ATOM 4012 C CA . ILE A 1 517 ? -13.972 2.534 26.192 1.00 76.44 517 ILE A CA 1
ATOM 4013 C C . ILE A 1 517 ? -15.343 2.581 26.886 1.00 76.44 517 ILE A C 1
ATOM 4015 O O . ILE A 1 517 ? -15.510 3.289 27.878 1.00 76.44 517 ILE A O 1
ATOM 4019 N N . VAL A 1 518 ? -16.321 1.792 26.427 1.00 73.81 518 VAL A N 1
ATOM 4020 C CA . VAL A 1 518 ? -17.636 1.698 27.086 1.00 73.81 518 VAL A CA 1
ATOM 4021 C C . VAL A 1 518 ? -17.519 1.082 28.487 1.00 73.81 518 VAL A C 1
ATOM 4023 O O . VAL A 1 518 ? -18.124 1.602 29.425 1.00 73.81 518 VAL A O 1
ATOM 4026 N N . TYR A 1 519 ? -16.688 0.050 28.679 1.00 73.31 519 TYR A N 1
ATOM 4027 C CA . TYR A 1 519 ? -16.452 -0.537 30.007 1.00 73.31 519 TYR A CA 1
ATOM 4028 C C . TYR A 1 519 ? -15.723 0.394 30.981 1.00 73.31 519 TYR A C 1
ATOM 4030 O O . TYR A 1 519 ? -15.834 0.217 32.194 1.00 73.31 519 TYR A O 1
ATOM 4038 N N . MET A 1 520 ? -15.034 1.431 30.503 1.00 69.81 520 MET A N 1
ATOM 4039 C CA . MET A 1 520 ? -14.442 2.436 31.391 1.00 69.81 520 MET A CA 1
ATOM 4040 C C . MET A 1 520 ? -15.495 3.242 32.183 1.00 69.81 520 MET A C 1
ATOM 4042 O O . MET A 1 520 ? -15.147 3.875 33.178 1.00 69.81 520 MET A O 1
ATOM 4046 N N . LYS A 1 521 ? -16.794 3.143 31.838 1.00 67.62 521 LYS A N 1
ATOM 4047 C CA . LYS A 1 521 ? -17.914 3.718 32.612 1.00 67.62 521 LYS A CA 1
ATOM 4048 C C . LYS A 1 521 ? -18.131 3.085 33.999 1.00 67.62 521 LYS A C 1
ATOM 4050 O O . LYS A 1 521 ? -18.988 3.554 34.741 1.00 67.62 521 LYS A O 1
ATOM 4055 N N . ILE A 1 522 ? -17.390 2.033 34.367 1.00 66.81 522 ILE A N 1
ATOM 4056 C CA . ILE A 1 522 ? -17.538 1.354 35.668 1.00 66.81 522 ILE A CA 1
ATOM 4057 C C . ILE A 1 522 ? -17.184 2.273 36.851 1.00 66.81 522 ILE A C 1
ATOM 4059 O O . ILE A 1 522 ? -17.764 2.112 37.925 1.00 66.81 522 ILE A O 1
ATOM 4063 N N . HIS A 1 523 ? -16.267 3.234 36.677 1.00 70.06 523 HIS A N 1
ATOM 4064 C CA . HIS A 1 523 ? -15.889 4.175 37.740 1.00 70.06 523 HIS A CA 1
ATOM 4065 C C . HIS A 1 523 ? -16.313 5.613 37.399 1.00 70.06 523 HIS A C 1
ATOM 4067 O O . HIS A 1 523 ? -16.000 6.070 36.301 1.00 70.06 523 HIS A O 1
ATOM 4073 N N . PRO A 1 524 ? -16.956 6.353 38.323 1.00 67.12 524 PRO A N 1
ATOM 4074 C CA . PRO A 1 524 ? -17.477 7.706 38.082 1.00 67.12 524 PRO A CA 1
ATOM 4075 C C . PRO A 1 524 ? -16.423 8.754 37.686 1.00 67.12 524 PRO A C 1
ATOM 4077 O O . PRO A 1 524 ? -16.741 9.704 36.976 1.00 67.12 524 PRO A O 1
ATOM 4080 N N . SER A 1 525 ? -15.158 8.600 38.097 1.00 68.00 525 SER A N 1
ATOM 4081 C CA . SER A 1 525 ? -14.095 9.526 37.665 1.00 68.00 525 SER A CA 1
ATOM 4082 C C . SER A 1 525 ? -13.701 9.305 36.200 1.00 68.00 525 SER A C 1
ATOM 4084 O O . SER A 1 525 ? -13.470 10.265 35.468 1.00 68.00 525 SER A O 1
ATOM 4086 N N . ILE A 1 526 ? -13.690 8.046 35.748 1.00 70.06 526 ILE A N 1
ATOM 4087 C CA . ILE A 1 526 ? -13.312 7.658 34.383 1.00 70.06 526 ILE A CA 1
ATOM 4088 C C . ILE A 1 526 ? -14.516 7.751 33.428 1.00 70.06 526 ILE A C 1
ATOM 4090 O O . ILE A 1 526 ? -14.356 8.079 32.251 1.00 70.06 526 ILE A O 1
ATOM 4094 N N . SER A 1 527 ? -15.740 7.550 33.930 1.00 72.62 527 SER A N 1
ATOM 4095 C CA . SER A 1 527 ? -16.971 7.689 33.147 1.00 72.62 527 SER A CA 1
ATOM 4096 C C . SER A 1 527 ? -17.194 9.113 32.645 1.00 72.62 527 SER A C 1
ATOM 4098 O O . SER A 1 527 ? -17.888 9.282 31.645 1.00 72.62 527 SER A O 1
ATOM 4100 N N . SER A 1 528 ? -16.579 10.116 33.285 1.00 74.88 528 SER A N 1
ATOM 4101 C CA . SER A 1 528 ? -16.679 11.528 32.906 1.00 74.88 528 SER A CA 1
ATOM 4102 C C . SER A 1 528 ? -16.358 11.766 31.426 1.00 74.88 528 SER A C 1
ATOM 4104 O O . SER A 1 528 ? -17.077 12.502 30.752 1.00 74.88 528 SER A O 1
ATOM 4106 N N . ILE A 1 529 ? -15.351 11.081 30.873 1.00 77.50 529 ILE A N 1
ATOM 4107 C CA . ILE A 1 529 ? -14.961 11.200 29.460 1.00 77.50 529 ILE A CA 1
ATOM 4108 C C . ILE A 1 529 ? -16.053 10.622 28.553 1.00 77.50 529 ILE A C 1
ATOM 4110 O O . ILE A 1 529 ? -16.526 11.291 27.633 1.00 77.50 529 ILE A O 1
ATOM 4114 N N . ALA A 1 530 ? -16.490 9.391 28.824 1.00 77.56 530 ALA A N 1
ATOM 4115 C CA . ALA A 1 530 ? -17.497 8.717 28.008 1.00 77.56 530 ALA A CA 1
ATOM 4116 C C . ALA A 1 530 ? -18.862 9.428 28.073 1.00 77.56 530 ALA A C 1
ATOM 4118 O O . ALA A 1 530 ? -19.553 9.543 27.063 1.00 77.56 530 ALA A O 1
ATOM 4119 N N . GLU A 1 531 ? -19.233 9.947 29.243 1.00 76.25 531 GLU A N 1
ATOM 4120 C CA . GLU A 1 531 ? -20.460 10.716 29.464 1.00 76.25 531 GLU A CA 1
ATOM 4121 C C . GLU A 1 531 ? -20.394 12.106 28.815 1.00 76.25 531 GLU A C 1
ATOM 4123 O O . GLU A 1 531 ? -21.405 12.593 28.306 1.00 76.25 531 GLU A O 1
ATOM 4128 N N . THR A 1 532 ? -19.206 12.720 28.755 1.00 83.56 532 THR A N 1
ATOM 4129 C CA . THR A 1 532 ? -18.976 13.965 28.006 1.00 83.56 532 THR A CA 1
ATOM 4130 C C . THR A 1 532 ? -19.256 13.763 26.525 1.00 83.56 532 THR A C 1
ATOM 4132 O O . THR A 1 532 ? -20.033 14.527 25.951 1.00 83.56 532 THR A O 1
ATOM 4135 N N . PHE A 1 533 ? -18.696 12.714 25.913 1.00 81.19 533 PHE A N 1
ATOM 4136 C CA . PHE A 1 533 ? -18.962 12.389 24.508 1.00 81.19 533 PHE A CA 1
ATOM 4137 C C . PHE A 1 533 ? -20.425 12.012 24.264 1.00 81.19 533 PHE A C 1
ATOM 4139 O O . PHE A 1 533 ? -21.012 12.464 23.286 1.00 81.19 533 PHE A O 1
ATOM 4146 N N . GLU A 1 534 ? -21.047 11.237 25.154 1.00 81.50 534 GLU A N 1
ATOM 4147 C CA . GLU A 1 534 ? -22.459 10.859 25.025 1.00 81.50 534 GLU A CA 1
ATOM 4148 C C . GLU A 1 534 ? -23.377 12.089 25.059 1.00 81.50 534 GLU A C 1
ATOM 4150 O O . GLU A 1 534 ? -24.232 12.246 24.184 1.00 81.50 534 GLU A O 1
ATOM 4155 N N . ARG A 1 535 ? -23.158 13.010 26.007 1.00 80.94 535 ARG A N 1
ATOM 4156 C CA . ARG A 1 535 ? -23.962 14.234 26.135 1.00 80.94 535 ARG A CA 1
ATOM 4157 C C . ARG A 1 535 ? -23.727 15.244 25.021 1.00 80.94 535 ARG A C 1
ATOM 4159 O O . ARG A 1 535 ? -24.679 15.892 24.598 1.00 80.94 535 ARG A O 1
ATOM 4166 N N . THR A 1 536 ? -22.488 15.391 24.556 1.00 86.56 536 THR A N 1
ATOM 4167 C CA . THR A 1 536 ? -22.147 16.342 23.483 1.00 86.56 536 THR A CA 1
ATOM 4168 C C . THR A 1 536 ? -22.339 15.775 22.085 1.00 86.56 536 THR A C 1
ATOM 4170 O O . THR A 1 536 ? -22.317 16.543 21.129 1.00 86.56 536 THR A O 1
ATOM 4173 N N . SER A 1 537 ? -22.583 14.469 21.936 1.00 84.50 537 SER A N 1
ATOM 4174 C CA . SER A 1 537 ? -22.699 13.795 20.635 1.00 84.50 537 SER A CA 1
ATOM 4175 C C . SER A 1 537 ? -23.657 14.487 19.658 1.00 84.50 537 SER A C 1
ATOM 4177 O O . SER A 1 537 ? -23.328 14.634 18.485 1.00 84.50 537 SER A O 1
ATOM 4179 N N . GLY A 1 538 ? -24.813 14.972 20.124 1.00 88.94 538 GLY A N 1
ATOM 4180 C CA . GLY A 1 538 ? -25.768 15.695 19.277 1.00 88.94 538 GLY A CA 1
ATOM 4181 C C . GLY A 1 538 ? -25.235 17.039 18.762 1.00 88.94 538 GLY A C 1
ATOM 4182 O O . GLY A 1 538 ? -25.406 17.361 17.587 1.00 88.94 538 GLY A O 1
ATOM 4183 N N . GLU A 1 539 ? -24.556 17.806 19.619 1.00 91.31 539 GLU A N 1
ATOM 4184 C CA . GLU A 1 539 ? -23.906 19.069 19.237 1.00 91.31 539 GLU A CA 1
ATOM 4185 C C . GLU A 1 539 ? -22.709 18.807 18.308 1.00 91.31 539 GLU A C 1
ATOM 4187 O O . GLU A 1 539 ? -22.552 19.484 17.291 1.00 91.31 539 GLU A O 1
ATOM 4192 N N . LEU A 1 540 ? -21.928 17.760 18.598 1.00 90.00 540 LEU A N 1
ATOM 4193 C CA . LEU A 1 540 ? -20.782 17.324 17.806 1.00 90.00 540 LEU A CA 1
ATOM 4194 C C . LEU A 1 540 ? -21.184 16.880 16.395 1.00 90.00 540 LEU A C 1
ATOM 4196 O O . LEU A 1 540 ? -20.522 17.259 15.437 1.00 90.00 540 LEU A O 1
ATOM 4200 N N . VAL A 1 541 ? -22.267 16.111 16.241 1.00 90.50 541 VAL A N 1
ATOM 4201 C CA . VAL A 1 541 ? -22.751 15.656 14.924 1.00 90.50 541 VAL A CA 1
ATOM 4202 C C . VAL A 1 541 ? -23.222 16.833 14.071 1.00 90.50 541 VAL A C 1
ATOM 4204 O O . VAL A 1 541 ? -22.886 16.902 12.890 1.00 90.50 541 VAL A O 1
ATOM 4207 N N . ASN A 1 542 ? -23.950 17.788 14.657 1.00 90.38 542 ASN A N 1
ATOM 4208 C CA . ASN A 1 542 ? -24.377 18.994 13.943 1.00 90.38 542 ASN A CA 1
ATOM 4209 C C . ASN A 1 542 ? -23.183 19.855 13.511 1.00 90.38 542 ASN A C 1
ATOM 4211 O O . ASN A 1 542 ? -23.165 20.363 12.389 1.00 90.38 542 ASN A O 1
ATOM 4215 N N . PHE A 1 543 ? -22.178 19.988 14.380 1.00 90.38 543 PHE A N 1
ATOM 4216 C CA . PHE A 1 543 ? -20.920 20.647 14.044 1.00 90.38 543 PHE A CA 1
ATOM 4217 C C . PHE A 1 543 ? -20.152 19.895 12.947 1.00 90.38 543 PHE A C 1
ATOM 4219 O O . PHE A 1 543 ? -19.689 20.516 11.998 1.00 90.38 543 PHE A O 1
ATOM 4226 N N . LEU A 1 544 ? -20.045 18.565 13.019 1.00 89.94 544 LEU A N 1
ATOM 4227 C CA . LEU A 1 544 ? -19.322 17.765 12.028 1.00 89.94 544 LEU A CA 1
ATOM 4228 C C . LEU A 1 544 ? -19.995 17.825 10.650 1.00 89.94 544 LEU A C 1
ATOM 4230 O O . LEU A 1 544 ? -19.305 17.829 9.636 1.00 89.94 544 LEU A O 1
ATOM 4234 N N . LEU A 1 545 ? -21.328 17.920 10.600 1.00 91.50 545 LEU A N 1
ATOM 4235 C CA . LEU A 1 545 ? -22.079 18.104 9.357 1.00 91.50 545 LEU A CA 1
ATOM 4236 C C . LEU A 1 545 ? -21.763 19.458 8.700 1.00 91.50 545 LEU A C 1
ATOM 4238 O O . LEU A 1 545 ? -21.499 19.513 7.499 1.00 91.50 545 LEU A O 1
ATOM 4242 N N . SER A 1 546 ? -21.781 20.549 9.473 1.00 90.88 546 SER A N 1
ATOM 4243 C CA . SER A 1 546 ? -21.477 21.886 8.949 1.00 90.88 546 SER A CA 1
ATOM 4244 C C . SER A 1 546 ? -19.995 22.034 8.593 1.00 90.88 546 SER A C 1
ATOM 4246 O O . SER A 1 546 ? -19.677 22.558 7.525 1.00 90.88 546 SER A O 1
ATOM 4248 N N . PHE A 1 547 ? -19.098 21.496 9.424 1.00 89.25 547 PHE A N 1
ATOM 4249 C CA . PHE A 1 547 ? -17.667 21.392 9.148 1.00 89.25 547 PHE A CA 1
ATOM 4250 C C . PHE A 1 547 ? -17.407 20.601 7.865 1.00 89.25 547 PHE A C 1
ATOM 4252 O O . PHE A 1 547 ? -16.739 21.102 6.968 1.00 89.25 547 PHE A O 1
ATOM 4259 N N . GLY A 1 548 ? -17.986 19.404 7.743 1.00 90.94 548 GLY A N 1
ATOM 4260 C CA . GLY A 1 548 ? -17.827 18.535 6.581 1.00 90.94 548 GLY A CA 1
ATOM 4261 C C . GLY A 1 548 ? -18.281 19.202 5.284 1.00 90.94 548 GLY A C 1
ATOM 4262 O O . GLY A 1 548 ? -17.598 19.087 4.272 1.00 90.94 548 GLY A O 1
ATOM 4263 N N . ALA A 1 549 ? -19.377 19.967 5.308 1.00 92.75 549 ALA A N 1
ATOM 4264 C CA . ALA A 1 549 ? -19.838 20.711 4.136 1.00 92.75 549 ALA A CA 1
ATOM 4265 C C . ALA A 1 549 ? -18.833 21.788 3.682 1.00 92.75 549 ALA A C 1
ATOM 4267 O O . ALA A 1 549 ? -18.521 21.873 2.494 1.00 92.75 549 ALA A O 1
ATOM 4268 N N . VAL A 1 550 ? -18.297 22.586 4.614 1.00 92.00 550 VAL A N 1
ATOM 4269 C CA . VAL A 1 550 ? -17.271 23.601 4.307 1.00 92.00 550 VAL A CA 1
ATOM 4270 C C . VAL A 1 550 ? -15.969 22.940 3.852 1.00 92.00 550 VAL A C 1
ATOM 4272 O O . VAL A 1 550 ? -15.359 23.384 2.882 1.00 92.00 550 VAL A O 1
ATOM 4275 N N . TYR A 1 551 ? -15.572 21.853 4.510 1.00 91.31 551 TYR A N 1
ATOM 4276 C CA . TYR A 1 551 ? -14.367 21.088 4.211 1.00 91.31 551 TYR A CA 1
ATOM 4277 C C . TYR A 1 551 ? -14.399 20.494 2.794 1.00 91.31 551 TYR A C 1
ATOM 4279 O O . TYR A 1 551 ? -13.505 20.761 1.993 1.00 91.31 551 TYR A O 1
ATOM 4287 N N . LEU A 1 552 ? -15.487 19.802 2.428 1.00 93.62 552 LEU A N 1
ATOM 4288 C CA . LEU A 1 552 ? -15.700 19.279 1.073 1.00 93.62 552 LEU A CA 1
ATOM 4289 C C . LEU A 1 552 ? -15.714 20.396 0.019 1.00 93.62 552 LEU A C 1
ATOM 4291 O O . LEU A 1 552 ? -15.157 20.234 -1.066 1.00 93.62 552 LEU A O 1
ATOM 4295 N N . PHE A 1 553 ? -16.329 21.541 0.329 1.00 94.38 553 PHE A N 1
ATOM 4296 C CA . PHE A 1 553 ? -16.374 22.673 -0.594 1.00 94.38 553 PHE A CA 1
ATOM 4297 C C . PHE A 1 553 ? -14.985 23.278 -0.839 1.00 94.38 553 PHE A C 1
ATOM 4299 O O . PHE A 1 553 ? -14.630 23.577 -1.979 1.00 94.38 553 PHE A O 1
ATOM 4306 N N . LEU A 1 554 ? -14.165 23.405 0.206 1.00 92.31 554 LEU A N 1
ATOM 4307 C CA . LEU A 1 554 ? -12.773 23.827 0.062 1.00 92.31 554 LEU A CA 1
ATOM 4308 C C . LEU A 1 554 ? -11.960 22.803 -0.743 1.00 92.31 554 LEU A C 1
ATOM 4310 O O . LEU A 1 554 ? -11.121 23.209 -1.544 1.00 92.31 554 LEU A O 1
ATOM 4314 N N . ALA A 1 555 ? -12.220 21.499 -0.572 1.00 94.19 555 ALA A N 1
ATOM 4315 C CA . ALA A 1 555 ? -11.530 20.442 -1.323 1.00 94.19 555 ALA A CA 1
ATOM 4316 C C . ALA A 1 555 ? -11.833 20.557 -2.815 1.00 94.19 555 ALA A C 1
ATOM 4318 O O . ALA A 1 555 ? -10.941 20.467 -3.656 1.00 94.19 555 ALA A O 1
ATOM 4319 N N . PHE A 1 556 ? -13.097 20.835 -3.133 1.00 95.31 556 PHE A N 1
ATOM 4320 C CA . PHE A 1 556 ? -13.543 21.086 -4.493 1.00 95.31 556 PHE A CA 1
ATOM 4321 C C . PHE A 1 556 ? -12.855 22.314 -5.106 1.00 95.31 556 PHE A C 1
ATOM 4323 O O . PHE A 1 556 ? -12.369 22.239 -6.233 1.00 95.31 556 PHE A O 1
ATOM 4330 N N . ILE A 1 557 ? -12.748 23.425 -4.365 1.00 93.88 557 ILE A N 1
ATOM 4331 C CA . ILE A 1 557 ? -12.016 24.618 -4.826 1.00 93.88 557 ILE A CA 1
ATOM 4332 C C . ILE A 1 557 ? -10.549 24.282 -5.118 1.00 93.88 557 ILE A C 1
ATOM 4334 O O . ILE A 1 557 ? -10.025 24.690 -6.157 1.00 93.88 557 ILE A O 1
ATOM 4338 N N . ALA A 1 558 ? -9.897 23.535 -4.225 1.00 93.31 558 ALA A N 1
ATOM 4339 C CA . ALA A 1 558 ? -8.499 23.152 -4.376 1.00 93.31 558 ALA A CA 1
ATOM 4340 C C . ALA A 1 558 ? -8.281 22.288 -5.620 1.00 93.31 558 ALA A C 1
ATOM 4342 O O . ALA A 1 558 ? -7.423 22.599 -6.441 1.00 93.31 558 ALA A O 1
ATOM 4343 N N . HIS A 1 559 ? -9.119 21.268 -5.803 1.00 94.38 559 HIS A N 1
ATOM 4344 C CA . HIS A 1 559 ? -9.068 20.380 -6.956 1.00 94.38 559 HIS A CA 1
ATOM 4345 C C . HIS A 1 559 ? -9.268 21.141 -8.277 1.00 94.38 559 HIS A C 1
ATOM 4347 O O . HIS A 1 559 ? -8.460 21.016 -9.194 1.00 94.38 559 HIS A O 1
ATOM 4353 N N . VAL A 1 560 ? -10.286 22.007 -8.363 1.00 94.44 560 VAL A N 1
ATOM 4354 C CA . VAL A 1 560 ? -10.562 22.782 -9.587 1.00 94.44 560 VAL A CA 1
ATOM 4355 C C . VAL A 1 560 ? -9.437 23.769 -9.904 1.00 94.44 560 VAL A C 1
ATOM 4357 O O . VAL A 1 560 ? -9.107 23.971 -11.074 1.00 94.44 560 VAL A O 1
ATOM 4360 N N . ARG A 1 561 ? -8.840 24.409 -8.890 1.00 92.62 561 ARG A N 1
ATOM 4361 C CA . ARG A 1 561 ? -7.813 25.433 -9.121 1.00 92.62 561 ARG A CA 1
ATOM 4362 C C . ARG A 1 561 ? -6.419 24.852 -9.336 1.00 92.62 561 ARG A C 1
ATOM 4364 O O . ARG A 1 561 ? -5.702 25.362 -10.198 1.00 92.62 561 ARG A O 1
ATOM 4371 N N . PHE A 1 562 ? -6.038 23.865 -8.532 1.00 92.44 562 PHE A N 1
ATOM 4372 C CA . PHE A 1 562 ? -4.667 23.374 -8.397 1.00 92.44 562 PHE A CA 1
ATOM 4373 C C . PHE A 1 562 ? -4.476 21.949 -8.918 1.00 92.44 562 PHE A C 1
ATOM 4375 O O . PHE A 1 562 ? -3.333 21.549 -9.106 1.00 92.44 562 PHE A O 1
ATOM 4382 N N . GLY A 1 563 ? -5.543 21.205 -9.223 1.00 88.81 563 GLY A N 1
ATOM 4383 C CA . GLY A 1 563 ? -5.442 19.792 -9.604 1.00 88.81 563 GLY A CA 1
ATOM 4384 C C . GLY A 1 563 ? -4.697 19.504 -10.909 1.00 88.81 563 GLY A C 1
ATOM 4385 O O . GLY A 1 563 ? -4.289 18.372 -11.130 1.00 88.81 563 GLY A O 1
ATOM 4386 N N . TYR A 1 564 ? -4.473 20.510 -11.764 1.00 86.44 564 TYR A N 1
ATOM 4387 C CA . TYR A 1 564 ? -3.621 20.369 -12.955 1.00 86.44 564 TYR A CA 1
ATOM 4388 C C . TYR A 1 564 ? -2.152 20.766 -12.719 1.00 86.44 564 TYR A C 1
ATOM 4390 O O . TYR A 1 564 ? -1.310 20.503 -13.574 1.00 86.44 564 TYR A O 1
ATOM 4398 N N . LEU A 1 565 ? -1.857 21.447 -11.606 1.00 87.06 565 LEU A N 1
ATOM 4399 C CA . LEU A 1 565 ? -0.520 21.945 -11.256 1.00 87.06 565 LEU A CA 1
ATOM 4400 C C . LEU A 1 565 ? 0.173 21.042 -10.235 1.00 87.06 565 LEU A C 1
ATOM 4402 O O . LEU A 1 565 ? 1.376 20.823 -10.331 1.00 87.06 565 LEU A O 1
ATOM 4406 N N . TYR A 1 566 ? -0.594 20.530 -9.274 1.00 87.69 566 TYR A N 1
ATOM 4407 C CA . TYR A 1 566 ? -0.109 19.791 -8.117 1.00 87.69 566 TYR A CA 1
ATOM 4408 C C . TYR A 1 566 ? -0.767 18.413 -8.071 1.00 87.69 566 TYR A C 1
ATOM 4410 O O . TYR A 1 566 ? -1.996 18.301 -8.129 1.00 87.69 566 TYR A O 1
ATOM 4418 N N . ASP A 1 567 ? 0.055 17.371 -7.948 1.00 86.44 567 ASP A N 1
ATOM 4419 C CA . ASP A 1 567 ? -0.401 15.975 -7.911 1.00 86.44 567 ASP A CA 1
ATOM 4420 C C . ASP A 1 567 ? -1.259 15.717 -6.660 1.00 86.44 567 ASP A C 1
ATOM 4422 O O . ASP A 1 567 ? -2.239 14.978 -6.701 1.00 86.44 567 ASP A O 1
ATOM 4426 N N . GLU A 1 568 ? -0.969 16.433 -5.569 1.00 89.81 568 GLU A N 1
ATOM 4427 C CA . GLU A 1 568 ? -1.666 16.376 -4.282 1.00 89.81 568 GLU A CA 1
ATOM 4428 C C . GLU A 1 568 ? -3.149 16.782 -4.371 1.00 89.81 568 GLU A C 1
ATOM 4430 O O . GLU A 1 568 ? -3.954 16.400 -3.518 1.00 89.81 568 GLU A O 1
ATOM 4435 N N . PHE A 1 569 ? -3.524 17.538 -5.410 1.00 92.00 569 PHE A N 1
ATOM 4436 C CA . PHE A 1 569 ? -4.902 17.955 -5.680 1.00 92.00 569 PHE A CA 1
ATOM 4437 C C . PHE A 1 569 ? -5.460 17.345 -6.970 1.00 92.00 569 PHE A C 1
ATOM 4439 O O . PHE A 1 569 ? -6.505 17.789 -7.451 1.00 92.00 569 PHE A O 1
ATOM 4446 N N . SER A 1 570 ? -4.792 16.343 -7.552 1.00 87.94 570 SER A N 1
ATOM 4447 C CA . SER A 1 570 ? -5.163 15.793 -8.864 1.00 87.94 570 SER A CA 1
ATOM 4448 C C . SER A 1 570 ? -6.522 15.089 -8.865 1.00 87.94 570 SER A C 1
ATOM 4450 O O . SER A 1 570 ? -7.206 15.067 -9.884 1.00 87.94 570 SER A O 1
ATOM 4452 N N . THR A 1 571 ? -6.959 14.570 -7.716 1.00 90.75 571 THR A N 1
ATOM 4453 C CA . THR A 1 571 ? -8.287 13.978 -7.511 1.00 90.75 571 THR A CA 1
ATOM 4454 C C . THR A 1 571 ? -8.959 14.587 -6.283 1.00 90.75 571 THR A C 1
ATOM 4456 O O . THR A 1 571 ? -8.296 15.119 -5.390 1.00 90.75 571 THR A O 1
ATOM 4459 N N . ILE A 1 572 ? -10.292 14.514 -6.208 1.00 92.44 572 ILE A N 1
ATOM 4460 C CA . ILE A 1 572 ? -11.042 15.010 -5.039 1.00 92.44 572 ILE A CA 1
ATOM 4461 C C . ILE A 1 572 ? -10.647 14.238 -3.771 1.00 92.44 572 ILE A C 1
ATOM 4463 O O . ILE A 1 572 ? -10.508 14.840 -2.711 1.00 92.44 572 ILE A O 1
ATOM 4467 N N . GLU A 1 573 ? -10.418 12.927 -3.878 1.00 93.50 573 GLU A N 1
ATOM 4468 C CA . GLU A 1 573 ? -9.977 12.093 -2.755 1.00 93.50 573 GLU A CA 1
ATOM 4469 C C . GLU A 1 573 ? -8.609 12.531 -2.227 1.00 93.50 573 GLU A C 1
ATOM 4471 O O . GLU A 1 573 ? -8.474 12.821 -1.038 1.00 93.50 573 GLU A O 1
ATOM 4476 N N . GLN A 1 574 ? -7.617 12.672 -3.111 1.00 91.12 574 GLN A N 1
ATOM 4477 C CA . GLN A 1 574 ? -6.301 13.173 -2.715 1.00 91.12 574 GLN A CA 1
ATOM 4478 C C . GLN A 1 574 ? -6.382 14.600 -2.177 1.00 91.12 574 GLN A C 1
ATOM 4480 O O . GLN A 1 574 ? -5.717 14.914 -1.198 1.00 91.12 574 GLN A O 1
ATOM 4485 N N . SER A 1 575 ? -7.264 15.439 -2.724 1.00 93.50 575 SER A N 1
ATOM 4486 C CA . SER A 1 575 ? -7.479 16.794 -2.208 1.00 93.50 575 SER A CA 1
ATOM 4487 C C . SER A 1 575 ? -7.979 16.786 -0.761 1.00 93.50 575 SER A C 1
ATOM 4489 O O . SER A 1 575 ? -7.522 17.599 0.041 1.00 93.50 575 SER A O 1
ATOM 4491 N N . LEU A 1 576 ? -8.879 15.861 -0.402 1.00 93.75 576 LEU A N 1
ATOM 4492 C CA . LEU A 1 576 ? -9.354 15.690 0.976 1.00 93.75 576 LEU A CA 1
ATOM 4493 C C . LEU A 1 576 ? -8.233 15.201 1.895 1.00 93.75 576 LEU A C 1
ATOM 4495 O O . LEU A 1 576 ? -8.035 15.761 2.969 1.00 93.75 576 LEU A O 1
ATOM 4499 N N . ILE A 1 577 ? -7.453 14.207 1.469 1.00 93.38 577 ILE A N 1
ATOM 4500 C CA . ILE A 1 577 ? -6.316 13.708 2.257 1.00 93.38 577 ILE A CA 1
ATOM 4501 C C . ILE A 1 577 ? -5.294 14.829 2.477 1.00 93.38 577 ILE A C 1
ATOM 4503 O O . ILE A 1 577 ? -4.908 15.095 3.611 1.00 93.38 577 ILE A O 1
ATOM 4507 N N . THR A 1 578 ? -4.931 15.561 1.426 1.00 92.50 578 THR A N 1
ATOM 4508 C CA . THR A 1 578 ? -3.993 16.688 1.492 1.00 92.50 578 THR A CA 1
ATOM 4509 C C . THR A 1 578 ? -4.484 17.793 2.418 1.00 92.50 578 THR A C 1
ATOM 4511 O O . THR A 1 578 ? -3.719 18.331 3.215 1.00 92.50 578 THR A O 1
ATOM 4514 N N . GLN A 1 579 ? -5.773 18.126 2.369 1.00 92.06 579 GLN A N 1
ATOM 4515 C CA . GLN A 1 579 ? -6.360 19.079 3.306 1.00 92.06 579 GLN A CA 1
ATOM 4516 C C . GLN A 1 579 ? -6.327 18.581 4.750 1.00 92.06 579 GLN A C 1
ATOM 4518 O O . GLN A 1 579 ? -6.141 19.379 5.666 1.00 92.06 579 GLN A O 1
ATOM 4523 N N . PHE A 1 580 ? -6.534 17.283 4.978 1.00 91.12 580 PHE A N 1
ATOM 4524 C CA . PHE A 1 580 ? -6.419 16.695 6.309 1.00 91.12 580 PHE A CA 1
ATOM 4525 C C . PHE A 1 580 ? -4.974 16.765 6.818 1.00 91.12 580 PHE A C 1
ATOM 4527 O O . PHE A 1 580 ? -4.745 17.201 7.946 1.00 91.12 580 PHE A O 1
ATOM 4534 N N . SER A 1 581 ? -3.996 16.450 5.967 1.00 90.94 581 SER A N 1
ATOM 4535 C CA . SER A 1 581 ? -2.571 16.617 6.274 1.00 90.94 581 SER A CA 1
ATOM 4536 C C . SER A 1 581 ? -2.219 18.075 6.573 1.00 90.94 581 SER A C 1
ATOM 4538 O O . SER A 1 581 ? -1.482 18.344 7.521 1.00 90.94 581 SER A O 1
ATOM 4540 N N . LEU A 1 582 ? -2.805 19.027 5.838 1.00 90.00 582 LEU A N 1
ATOM 4541 C CA . LEU A 1 582 ? -2.635 20.458 6.088 1.00 90.00 582 LEU A CA 1
ATOM 4542 C C . LEU A 1 582 ? -3.278 20.903 7.413 1.00 90.00 582 LEU A C 1
ATOM 4544 O O . LEU A 1 582 ? -2.760 21.802 8.071 1.00 90.00 582 LEU A O 1
ATOM 4548 N N . LEU A 1 583 ? -4.385 20.274 7.825 1.00 88.06 583 LEU A N 1
ATOM 4549 C CA . LEU A 1 583 ? -5.035 20.531 9.114 1.00 88.06 583 LEU A CA 1
ATOM 4550 C C . LEU A 1 583 ? -4.175 20.048 10.293 1.00 88.06 583 LEU A C 1
ATOM 4552 O O . LEU A 1 583 ? -4.132 20.724 11.320 1.00 88.06 583 LEU A O 1
ATOM 4556 N N . ILE A 1 584 ? -3.498 18.904 10.142 1.00 87.62 584 ILE A N 1
ATOM 4557 C CA . ILE A 1 584 ? -2.561 18.351 11.137 1.00 87.62 584 ILE A CA 1
ATOM 4558 C C . ILE A 1 584 ? -1.220 19.103 11.125 1.00 87.62 584 ILE A C 1
ATOM 4560 O O . ILE A 1 584 ? -0.568 19.212 12.162 1.00 87.62 584 ILE A O 1
ATOM 4564 N N . GLY A 1 585 ? -0.831 19.653 9.972 1.00 85.38 585 GLY A N 1
ATOM 4565 C CA . GLY A 1 585 ? 0.445 20.339 9.772 1.00 85.38 585 GLY A CA 1
ATOM 4566 C C . GLY A 1 585 ? 1.601 19.402 9.409 1.00 85.38 585 GLY A C 1
ATOM 4567 O O . GLY A 1 585 ? 2.744 19.731 9.706 1.00 85.38 585 GLY A O 1
ATOM 4568 N N . ASP A 1 586 ? 1.311 18.245 8.804 1.00 83.06 586 ASP A N 1
ATOM 4569 C CA . ASP A 1 586 ? 2.322 17.243 8.426 1.00 83.06 586 ASP A CA 1
ATOM 4570 C C . ASP A 1 586 ? 3.030 17.624 7.113 1.00 83.06 586 ASP A C 1
ATOM 4572 O O . ASP A 1 586 ? 4.193 18.025 7.099 1.00 83.06 586 ASP A O 1
ATOM 4576 N N . SER A 1 587 ? 2.291 17.596 6.002 1.00 79.50 587 SER A N 1
ATOM 4577 C CA . SER A 1 587 ? 2.792 17.933 4.669 1.00 79.50 587 SER A CA 1
ATOM 4578 C C . SER A 1 587 ? 2.024 19.116 4.085 1.00 79.50 587 SER A C 1
ATOM 4580 O O . SER A 1 587 ? 0.792 19.085 4.015 1.00 79.50 587 SER A O 1
ATOM 4582 N N . SER A 1 588 ? 2.744 20.136 3.614 1.00 80.69 588 SER A N 1
ATOM 4583 C CA . SER A 1 588 ? 2.163 21.238 2.840 1.00 80.69 588 SER A CA 1
ATOM 4584 C C . SER A 1 588 ? 2.739 21.241 1.421 1.00 80.69 588 SER A C 1
ATOM 4586 O O . SER A 1 588 ? 3.941 21.010 1.273 1.00 80.69 588 SER A O 1
ATOM 4588 N N . PRO A 1 589 ? 1.920 21.481 0.383 1.00 81.56 589 PRO A N 1
ATOM 4589 C CA . PRO A 1 589 ? 2.428 21.641 -0.976 1.00 81.56 589 PRO A CA 1
ATOM 4590 C C . PRO A 1 589 ? 3.248 22.929 -1.070 1.00 81.56 589 PRO A C 1
ATOM 4592 O O . PRO A 1 589 ? 3.007 23.866 -0.306 1.00 81.56 589 PRO A O 1
ATOM 4595 N N . ASP A 1 590 ? 4.180 23.012 -2.019 1.00 82.81 590 ASP A N 1
ATOM 4596 C CA . ASP A 1 590 ? 5.011 24.208 -2.172 1.00 82.81 590 ASP A CA 1
ATOM 4597 C C . ASP A 1 590 ? 4.164 25.429 -2.571 1.00 82.81 590 ASP A C 1
ATOM 4599 O O . ASP A 1 590 ? 3.707 25.567 -3.708 1.00 82.81 590 ASP A O 1
ATOM 4603 N N . TYR A 1 591 ? 3.952 26.318 -1.601 1.00 81.69 591 TYR A N 1
ATOM 4604 C CA . TYR A 1 591 ? 3.197 27.560 -1.737 1.00 81.69 591 TYR A CA 1
ATOM 4605 C C . TYR A 1 591 ? 4.102 28.790 -1.913 1.00 81.69 591 TYR A C 1
ATOM 4607 O O . TYR A 1 591 ? 3.605 29.918 -1.914 1.00 81.69 591 TYR A O 1
ATOM 4615 N N . THR A 1 592 ? 5.425 28.609 -2.029 1.00 81.19 592 THR A N 1
ATOM 4616 C CA . THR A 1 592 ? 6.381 29.727 -2.149 1.00 81.19 592 THR A CA 1
ATOM 4617 C C . THR A 1 592 ? 6.405 30.343 -3.546 1.00 81.19 592 THR A C 1
ATOM 4619 O O . THR A 1 592 ? 6.697 31.530 -3.696 1.00 81.19 592 THR A O 1
ATOM 4622 N N . THR A 1 593 ? 6.067 29.552 -4.560 1.00 80.62 593 THR A N 1
ATOM 4623 C CA . THR A 1 593 ? 6.117 29.925 -5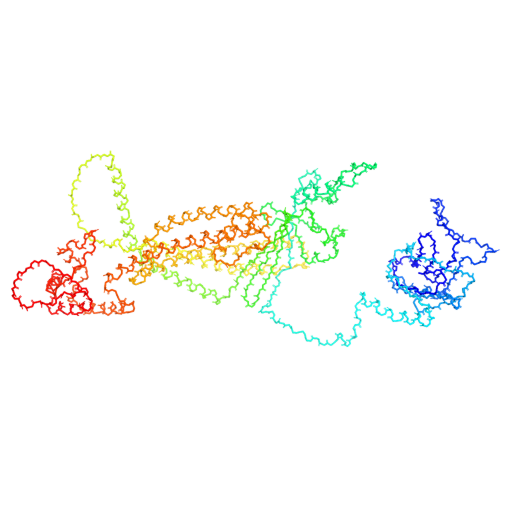.976 1.00 80.62 593 THR A CA 1
ATOM 4624 C C . THR A 1 593 ? 4.812 30.558 -6.464 1.00 80.62 593 THR A C 1
ATOM 4626 O O . THR A 1 593 ? 4.852 31.525 -7.225 1.00 80.62 593 THR A O 1
ATOM 4629 N N . ASP A 1 594 ? 3.663 30.084 -5.967 1.00 87.31 594 ASP A N 1
ATOM 4630 C CA . ASP A 1 594 ? 2.332 30.519 -6.398 1.00 87.31 594 ASP A CA 1
ATOM 4631 C C . ASP A 1 594 ? 1.574 31.308 -5.317 1.00 87.31 594 ASP A C 1
ATOM 4633 O O . ASP A 1 594 ? 1.114 30.775 -4.304 1.00 87.31 594 ASP A O 1
ATOM 4637 N N . ALA A 1 595 ? 1.324 32.596 -5.580 1.00 90.25 595 ALA A N 1
ATOM 4638 C CA . ALA A 1 595 ? 0.609 33.482 -4.653 1.00 90.25 595 ALA A CA 1
ATOM 4639 C C . ALA A 1 595 ? -0.822 33.005 -4.331 1.00 90.25 595 ALA A C 1
ATOM 4641 O O . ALA A 1 595 ? -1.288 33.145 -3.201 1.00 90.25 595 ALA A O 1
ATOM 4642 N N . LEU A 1 596 ? -1.522 32.415 -5.306 1.00 90.25 596 LEU A N 1
ATOM 4643 C CA . LEU A 1 596 ? -2.865 31.859 -5.099 1.00 90.25 596 LEU A CA 1
ATOM 4644 C C . LEU A 1 596 ? -2.838 30.635 -4.183 1.00 90.25 596 LEU A C 1
ATOM 4646 O O . LEU A 1 596 ? -3.759 30.457 -3.388 1.00 90.25 596 LEU A O 1
ATOM 4650 N N . MET A 1 597 ? -1.783 29.824 -4.279 1.00 90.56 597 MET A N 1
ATOM 4651 C CA . MET A 1 597 ? -1.590 28.665 -3.419 1.00 90.56 597 MET A CA 1
ATOM 4652 C C . MET A 1 597 ? -1.310 29.106 -1.981 1.00 90.56 597 MET A C 1
ATOM 4654 O O . MET A 1 597 ? -1.946 28.620 -1.049 1.00 90.56 597 MET A O 1
ATOM 4658 N N . CYS A 1 598 ? -0.464 30.123 -1.805 1.00 90.94 598 CYS A N 1
ATOM 4659 C CA . CYS A 1 598 ? -0.232 30.753 -0.506 1.00 90.94 598 CYS A CA 1
ATOM 4660 C C . CYS A 1 598 ? -1.528 31.302 0.115 1.00 90.94 598 CYS A C 1
ATOM 4662 O O . CYS A 1 598 ? -1.842 30.991 1.263 1.00 90.94 598 CYS A O 1
ATOM 4664 N N . ILE A 1 599 ? -2.337 32.049 -0.648 1.00 92.56 599 ILE A N 1
ATOM 4665 C CA . ILE A 1 599 ? -3.628 32.574 -0.169 1.00 92.56 599 ILE A CA 1
ATOM 4666 C C . ILE A 1 599 ? -4.577 31.438 0.223 1.00 92.56 599 ILE A C 1
ATOM 4668 O O . ILE A 1 599 ? -5.247 31.530 1.252 1.00 92.56 599 ILE A O 1
ATOM 4672 N N . TYR A 1 600 ? -4.633 30.368 -0.572 1.00 92.88 600 TYR A N 1
ATOM 4673 C CA . TYR A 1 600 ? -5.468 29.210 -0.277 1.00 92.88 600 TYR A CA 1
ATOM 4674 C C . TYR A 1 600 ? -5.023 28.500 1.008 1.00 92.88 600 TYR A C 1
ATOM 4676 O O . TYR A 1 600 ? -5.853 28.276 1.885 1.00 92.88 600 TYR A O 1
ATOM 4684 N N . VAL A 1 601 ? -3.727 28.208 1.163 1.00 91.06 601 VAL A N 1
ATOM 4685 C CA . VAL A 1 601 ? -3.172 27.544 2.354 1.00 91.06 601 VAL A CA 1
ATOM 4686 C C . VAL A 1 601 ? -3.389 28.393 3.607 1.00 91.06 601 VAL A C 1
ATOM 4688 O O . VAL A 1 601 ? -3.923 27.900 4.599 1.00 91.06 601 VAL A O 1
ATOM 4691 N N . VAL A 1 602 ? -3.050 29.685 3.561 1.00 89.81 602 VAL A N 1
ATOM 4692 C CA . VAL A 1 602 ? -3.245 30.608 4.692 1.00 89.81 602 VAL A CA 1
ATOM 4693 C C . VAL A 1 602 ? -4.731 30.752 5.030 1.00 89.81 602 VAL A C 1
ATOM 4695 O O . VAL A 1 602 ? -5.107 30.690 6.202 1.00 89.81 602 VAL A O 1
ATOM 4698 N N . GLY A 1 603 ? -5.590 30.893 4.017 1.00 90.62 603 GLY A N 1
ATOM 4699 C CA . GLY A 1 603 ? -7.039 30.959 4.193 1.00 90.62 603 GLY A CA 1
ATOM 4700 C C . GLY A 1 603 ? -7.616 29.678 4.797 1.00 90.62 603 GLY A C 1
ATOM 4701 O O . GLY A 1 603 ? -8.437 29.748 5.710 1.00 90.62 603 GLY A O 1
ATOM 4702 N N . PHE A 1 604 ? -7.150 28.511 4.349 1.00 91.06 604 PHE A N 1
ATOM 4703 C CA . PHE A 1 604 ? -7.551 27.213 4.885 1.00 91.06 604 PHE A CA 1
ATOM 4704 C C . PHE A 1 604 ? -7.135 27.054 6.348 1.00 91.06 604 PHE A C 1
ATOM 4706 O O . PHE A 1 604 ? -7.971 26.691 7.172 1.00 91.06 604 PHE A O 1
ATOM 4713 N N . VAL A 1 605 ? -5.884 27.369 6.697 1.00 88.88 605 VAL A N 1
ATOM 4714 C CA . VAL A 1 605 ? -5.402 27.298 8.086 1.00 88.88 605 VAL A CA 1
ATOM 4715 C C . VAL A 1 605 ? -6.205 28.251 8.977 1.00 88.88 605 VAL A C 1
ATOM 4717 O O . VAL A 1 605 ? -6.643 27.863 10.058 1.00 88.88 605 VAL A O 1
ATOM 4720 N N . PHE A 1 606 ? -6.492 29.469 8.517 1.00 87.88 606 PHE A N 1
ATOM 4721 C CA . PHE A 1 606 ? -7.299 30.414 9.288 1.00 87.88 606 PHE A CA 1
ATOM 4722 C C . PHE A 1 606 ? -8.742 29.919 9.503 1.00 87.88 606 PHE A C 1
ATOM 4724 O O . PHE A 1 606 ? -9.242 29.919 10.626 1.00 87.88 606 PHE A O 1
ATOM 4731 N N . ILE A 1 607 ? -9.417 29.459 8.447 1.00 87.25 607 ILE A N 1
ATOM 4732 C CA . ILE A 1 607 ? -10.815 29.013 8.529 1.00 87.25 607 ILE A CA 1
ATOM 4733 C C . ILE A 1 607 ? -10.924 27.675 9.277 1.00 87.25 607 ILE A C 1
ATOM 4735 O O . ILE A 1 607 ? -11.696 27.554 10.226 1.00 87.25 607 ILE A O 1
ATOM 4739 N N . CYS A 1 608 ? -10.159 26.661 8.877 1.00 85.56 608 CYS A N 1
ATOM 4740 C CA . CYS A 1 608 ? -10.309 25.306 9.402 1.00 85.56 608 CYS A CA 1
ATOM 4741 C C . CYS A 1 608 ? -9.572 25.094 10.728 1.00 85.56 608 CYS A C 1
ATOM 4743 O O . CYS A 1 608 ? -10.151 24.511 11.643 1.00 85.56 608 CYS A O 1
ATOM 4745 N N . SER A 1 609 ? -8.339 25.594 10.867 1.00 79.94 609 SER A N 1
ATOM 4746 C CA . SER A 1 609 ? -7.561 25.403 12.098 1.00 79.94 609 SER A CA 1
ATOM 4747 C C . SER A 1 609 ? -7.945 26.413 13.185 1.00 79.94 609 SER A C 1
ATOM 4749 O O . SER A 1 609 ? -8.256 26.015 14.304 1.00 79.94 609 SER A O 1
ATOM 4751 N N . LEU A 1 610 ? -8.023 27.715 12.876 1.00 79.38 610 LEU A N 1
ATOM 4752 C CA . LEU A 1 610 ? -8.302 28.726 13.911 1.00 79.38 610 LEU A CA 1
ATOM 4753 C C . LEU A 1 610 ? -9.788 28.931 14.217 1.00 79.38 610 LEU A C 1
ATOM 4755 O O . LEU A 1 610 ? -10.120 29.204 15.367 1.00 79.38 610 LEU A O 1
ATOM 4759 N N . ALA A 1 611 ? -10.700 28.826 13.248 1.00 78.50 611 ALA A N 1
ATOM 4760 C CA . ALA A 1 611 ? -12.125 28.983 13.553 1.00 78.50 611 ALA A CA 1
ATOM 4761 C C . ALA A 1 611 ? -12.771 27.641 13.926 1.00 78.50 611 ALA A C 1
ATOM 4763 O O . ALA A 1 611 ? -13.331 27.503 15.014 1.00 78.50 611 ALA A O 1
ATOM 4764 N N . LEU A 1 612 ? -12.679 26.633 13.053 1.00 80.50 612 LEU A N 1
ATOM 4765 C CA . LEU A 1 612 ? -13.482 25.413 13.193 1.00 80.50 612 LEU A CA 1
ATOM 4766 C C . LEU A 1 612 ? -12.982 24.463 14.301 1.00 80.50 612 LEU A C 1
ATOM 4768 O O . LEU A 1 612 ? -13.812 23.989 15.077 1.00 80.50 612 LEU A O 1
ATOM 4772 N N . LEU A 1 613 ? -11.670 24.240 14.477 1.00 83.38 613 LEU A N 1
ATOM 4773 C CA . LEU A 1 613 ? -11.172 23.428 15.610 1.00 83.38 613 LEU A CA 1
ATOM 4774 C C . LEU A 1 613 ? -11.440 24.082 16.975 1.00 83.38 613 LEU A C 1
ATOM 4776 O O . LEU A 1 613 ? -11.706 23.382 17.951 1.00 83.38 613 LEU A O 1
ATOM 4780 N N . ASN A 1 614 ? -11.438 25.414 17.052 1.00 86.00 614 ASN A N 1
ATOM 4781 C CA . ASN A 1 614 ? -11.763 26.120 18.292 1.00 86.00 614 ASN A CA 1
ATOM 4782 C C . ASN A 1 614 ? -13.246 25.983 18.668 1.00 86.00 614 ASN A C 1
ATOM 4784 O O . ASN A 1 614 ? -13.562 25.867 19.852 1.00 86.00 614 ASN A O 1
ATOM 4788 N N . PHE A 1 615 ? -14.157 25.911 17.689 1.00 86.75 615 PHE A N 1
ATOM 4789 C CA . PHE A 1 615 ? -15.556 25.560 17.957 1.00 86.75 615 PHE A CA 1
ATOM 4790 C C . PHE A 1 615 ? -15.708 24.119 18.452 1.00 86.75 615 PHE A C 1
ATOM 4792 O O . PHE A 1 615 ? -16.447 23.888 19.409 1.00 86.75 615 PHE A O 1
ATOM 4799 N N . LEU A 1 616 ? -14.978 23.166 17.860 1.00 88.50 616 LEU A N 1
ATOM 4800 C CA . LEU A 1 616 ? -14.952 21.782 18.339 1.00 88.50 616 LEU A CA 1
ATOM 4801 C C . LEU A 1 616 ? -14.483 21.710 19.799 1.00 88.50 616 LEU A C 1
ATOM 4803 O O . LEU A 1 616 ? -15.137 21.078 20.630 1.00 88.50 616 LEU A O 1
ATOM 4807 N N . LEU A 1 617 ? -13.389 22.405 20.125 1.00 89.75 617 LEU A N 1
ATOM 4808 C CA . LEU A 1 617 ? -12.863 22.482 21.484 1.00 89.75 617 LEU A CA 1
ATOM 4809 C C . LEU A 1 617 ? -13.886 23.099 22.444 1.00 89.75 617 LEU A C 1
ATOM 4811 O O . LEU A 1 617 ? -14.104 22.557 23.523 1.00 89.75 617 LEU A O 1
ATOM 4815 N N . ALA A 1 618 ? -14.552 24.188 22.054 1.00 91.19 618 ALA A N 1
ATOM 4816 C CA . ALA A 1 618 ? -15.554 24.845 22.891 1.00 91.19 618 ALA A CA 1
ATOM 4817 C C . ALA A 1 618 ? -16.734 23.920 23.233 1.00 91.19 618 ALA A C 1
ATOM 4819 O O . ALA A 1 618 ? -17.157 23.878 24.389 1.00 91.19 618 ALA A O 1
ATOM 4820 N N . ILE A 1 619 ? -17.233 23.145 22.262 1.00 91.31 619 ILE A N 1
ATOM 4821 C CA . ILE A 1 619 ? -18.312 22.166 22.481 1.00 91.31 619 ILE A CA 1
ATOM 4822 C C . ILE A 1 619 ? -17.855 21.082 23.467 1.00 91.31 619 ILE A C 1
ATOM 4824 O O . ILE A 1 619 ? -18.556 20.790 24.437 1.00 91.31 619 ILE A O 1
ATOM 4828 N N . VAL A 1 620 ? -16.661 20.514 23.260 1.00 90.44 620 VAL A N 1
ATOM 4829 C CA . VAL A 1 620 ? -16.120 19.452 24.126 1.00 90.44 620 VAL A CA 1
ATOM 4830 C C . VAL A 1 620 ? -15.852 19.967 25.541 1.00 90.44 620 VAL A C 1
ATOM 4832 O O . VAL A 1 620 ? -16.243 19.315 26.508 1.00 90.44 620 VAL A O 1
ATOM 4835 N N . VAL A 1 621 ? -15.246 21.150 25.683 1.00 91.75 621 VAL A N 1
ATOM 4836 C CA . VAL A 1 621 ? -14.962 21.774 26.985 1.00 91.75 621 VAL A CA 1
ATOM 4837 C C . VAL A 1 621 ? -16.257 22.075 27.737 1.00 91.75 621 VAL A C 1
ATOM 4839 O O . VAL A 1 621 ? -16.363 21.720 28.907 1.00 91.75 621 VAL A O 1
ATOM 4842 N N . ASN A 1 622 ? -17.264 22.652 27.074 1.00 90.88 622 ASN A N 1
ATOM 4843 C CA . ASN A 1 622 ? -18.573 22.912 27.681 1.00 90.88 622 ASN A CA 1
ATOM 4844 C C . ASN A 1 622 ? -19.297 21.615 28.090 1.00 90.88 622 ASN A C 1
ATOM 4846 O O . ASN A 1 622 ? -19.998 21.565 29.100 1.00 90.88 622 ASN A O 1
ATOM 4850 N N . GLY A 1 623 ? -19.125 20.537 27.324 1.00 88.38 623 GLY A N 1
ATOM 4851 C CA . GLY A 1 623 ? -19.596 19.211 27.716 1.00 88.38 623 GLY A CA 1
ATOM 4852 C C . GLY A 1 623 ? -18.905 18.681 28.967 1.00 88.38 623 GLY A C 1
ATOM 4853 O O . GLY A 1 623 ? -19.569 18.200 29.886 1.00 88.38 623 GLY A O 1
ATOM 4854 N N . TYR A 1 624 ? -17.577 18.785 28.998 1.00 88.69 624 TYR A N 1
ATOM 4855 C CA . TYR A 1 624 ? -16.748 18.284 30.086 1.00 88.69 624 TYR A CA 1
ATOM 4856 C C . TYR A 1 624 ? -17.025 19.015 31.402 1.00 88.69 624 TYR A C 1
ATOM 4858 O O . TYR A 1 624 ? -17.165 18.368 32.442 1.00 88.69 624 TYR A O 1
ATOM 4866 N N . THR A 1 625 ? -17.168 20.344 31.374 1.00 88.25 625 THR A N 1
ATOM 4867 C CA . THR A 1 625 ? -17.500 21.137 32.569 1.00 88.25 625 THR A CA 1
ATOM 4868 C C . THR A 1 625 ? -18.851 20.724 33.149 1.00 88.25 625 THR A C 1
ATOM 4870 O O . THR A 1 625 ? -18.921 20.402 34.332 1.00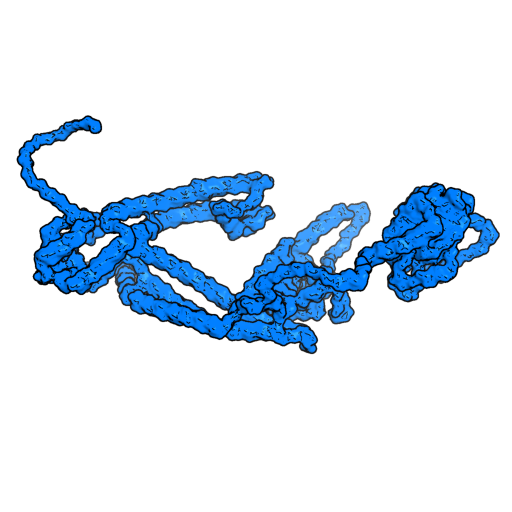 88.25 625 THR A O 1
ATOM 4873 N N . ARG A 1 626 ? -19.889 20.586 32.311 1.00 85.00 626 ARG A N 1
ATOM 4874 C CA . ARG A 1 626 ? -21.227 20.122 32.734 1.00 85.00 626 ARG A CA 1
ATOM 4875 C C . ARG A 1 626 ? -21.219 18.734 33.377 1.00 85.00 626 ARG A C 1
ATOM 4877 O O . ARG A 1 626 ? -22.022 18.456 34.265 1.00 85.00 626 ARG A O 1
ATOM 4884 N N . VAL A 1 627 ? -20.379 17.820 32.891 1.00 83.31 627 VAL A N 1
ATOM 4885 C CA . VAL A 1 627 ? -20.255 16.471 33.471 1.00 83.31 627 VAL A CA 1
ATOM 4886 C C . VAL A 1 627 ? -19.468 16.520 34.776 1.00 83.31 627 VAL A C 1
ATOM 4888 O O . VAL A 1 627 ? -19.870 15.892 35.751 1.00 83.31 627 VAL A O 1
ATOM 4891 N N . THR A 1 628 ? -18.388 17.297 34.821 1.00 81.75 628 THR A N 1
ATOM 4892 C CA . THR A 1 628 ? -17.550 17.443 36.016 1.00 81.75 628 THR A CA 1
ATOM 4893 C C . THR A 1 628 ? -18.326 18.075 37.170 1.00 81.75 628 THR A C 1
ATOM 4895 O O . THR A 1 628 ? -18.219 17.595 38.293 1.00 81.75 628 THR A O 1
ATOM 4898 N N . GLU A 1 629 ? -19.163 19.082 36.905 1.00 82.25 629 GLU A N 1
ATOM 4899 C CA . GLU A 1 629 ? -20.071 19.673 37.900 1.00 82.25 629 GLU A CA 1
ATOM 4900 C C . GLU A 1 629 ? -20.990 18.612 38.522 1.00 82.25 629 GLU A C 1
ATOM 4902 O O . GLU A 1 629 ? -21.045 18.488 39.743 1.00 82.25 629 GLU A O 1
ATOM 4907 N N . LYS A 1 630 ? -21.601 17.746 37.704 1.00 72.75 630 LYS A N 1
ATOM 4908 C CA . LYS A 1 630 ? -22.440 16.636 38.195 1.00 72.75 630 LYS A CA 1
ATOM 4909 C C . LYS A 1 630 ? -21.672 15.578 38.985 1.00 72.75 630 LYS A C 1
ATOM 4911 O O . LYS A 1 630 ? -22.220 14.962 39.897 1.00 72.75 630 LYS A O 1
ATOM 4916 N N . VAL A 1 631 ? -20.412 15.322 38.634 1.00 71.69 631 VAL A N 1
ATOM 4917 C CA . VAL A 1 631 ? -19.556 14.394 39.391 1.00 71.69 631 VAL A CA 1
ATOM 4918 C C . VAL A 1 631 ? -19.149 15.011 40.732 1.00 71.69 631 VAL A C 1
ATOM 4920 O O . VAL A 1 631 ? -19.158 14.311 41.739 1.00 71.69 631 VAL A O 1
ATOM 4923 N N . LEU A 1 632 ? -18.856 16.315 40.773 1.00 68.50 632 LEU A N 1
ATOM 4924 C CA . LEU A 1 632 ? -18.553 17.052 42.006 1.00 68.50 632 LEU A CA 1
ATOM 4925 C C . LEU A 1 632 ? -19.772 17.158 42.938 1.00 68.50 632 LEU A C 1
ATOM 4927 O O . LEU A 1 632 ? -19.618 17.087 44.159 1.00 68.50 632 LEU A O 1
ATOM 4931 N N . GLU A 1 633 ? -20.980 17.282 42.384 1.00 67.00 633 GLU A N 1
ATOM 4932 C CA . GLU A 1 633 ? -22.236 17.185 43.141 1.00 67.00 633 GLU A CA 1
ATOM 4933 C C . GLU A 1 633 ? -22.420 15.784 43.756 1.00 67.00 633 GLU A C 1
ATOM 4935 O O . GLU A 1 633 ? -22.874 15.651 44.896 1.00 67.00 633 GLU A O 1
ATOM 4940 N N . ASN A 1 634 ? -21.968 14.736 43.061 1.00 60.75 634 ASN A N 1
ATOM 4941 C CA . ASN A 1 634 ? -21.907 13.362 43.560 1.00 60.75 634 ASN A CA 1
ATOM 4942 C C . ASN A 1 634 ? -20.711 13.134 44.511 1.00 60.75 634 ASN A C 1
ATOM 4944 O O . ASN A 1 634 ? -19.795 12.362 44.225 1.00 60.75 634 ASN A O 1
ATOM 4948 N N . ARG A 1 635 ? -20.764 13.732 45.712 1.00 57.84 635 ARG A N 1
ATOM 4949 C CA . ARG A 1 635 ? -19.736 13.667 46.786 1.00 57.84 635 ARG A CA 1
ATOM 4950 C C . ARG A 1 635 ? -19.338 12.262 47.302 1.00 57.84 635 ARG A C 1
ATOM 4952 O O . ARG A 1 635 ? -18.584 12.154 48.266 1.00 57.84 635 ARG A O 1
ATOM 4959 N N . VAL A 1 636 ? -19.862 11.173 46.734 1.00 60.78 636 VAL A N 1
ATOM 4960 C CA . VAL A 1 636 ? -19.639 9.793 47.216 1.00 60.78 636 VAL A CA 1
ATOM 4961 C C . VAL A 1 636 ? -18.361 9.166 46.653 1.00 60.78 636 VAL A C 1
ATOM 4963 O O . VAL A 1 636 ? -17.741 8.357 47.341 1.00 60.78 636 VAL A O 1
ATOM 4966 N N . ALA A 1 637 ? -17.977 9.499 45.420 1.00 62.00 637 ALA A N 1
ATOM 4967 C CA . ALA A 1 637 ? -16.883 8.826 44.720 1.00 62.00 637 ALA A CA 1
ATOM 4968 C C . ALA A 1 637 ? -15.501 9.334 45.161 1.00 62.00 637 ALA A C 1
ATOM 4970 O O . ALA A 1 637 ? -15.283 10.543 45.237 1.00 62.00 637 ALA A O 1
ATOM 4971 N N . ARG A 1 638 ? -14.555 8.419 45.416 1.00 69.31 638 ARG A N 1
ATOM 4972 C CA . ARG A 1 638 ? -13.151 8.741 45.721 1.00 69.31 638 ARG A CA 1
ATOM 4973 C C . ARG A 1 638 ? -12.242 8.256 44.589 1.00 69.31 638 ARG A C 1
ATOM 4975 O O . ARG A 1 638 ? -12.648 8.176 43.428 1.00 69.31 638 ARG A O 1
ATOM 4982 N N . THR A 1 639 ? -10.971 7.991 44.890 1.00 77.38 639 THR A N 1
ATOM 4983 C CA . THR A 1 639 ? -10.045 7.433 43.904 1.00 77.38 639 THR A CA 1
ATOM 4984 C C . THR A 1 639 ? -10.423 5.984 43.575 1.00 77.38 639 THR A C 1
ATOM 4986 O O . THR A 1 639 ? -10.840 5.221 44.445 1.00 77.38 639 THR A O 1
ATOM 4989 N N . LEU A 1 640 ? -10.251 5.578 42.313 1.00 75.25 640 LEU A N 1
ATOM 4990 C CA . LEU A 1 640 ? -10.589 4.229 41.837 1.00 75.25 640 LEU A CA 1
ATOM 4991 C C . LEU A 1 640 ? -10.022 3.084 42.703 1.00 75.25 640 LEU A C 1
ATOM 4993 O O . LEU A 1 640 ? -10.790 2.179 43.030 1.00 75.25 640 LEU A O 1
ATOM 4997 N N . PRO A 1 641 ? -8.736 3.078 43.112 1.00 77.88 641 PRO A N 1
ATOM 4998 C CA . PRO A 1 641 ? -8.214 2.006 43.960 1.00 77.88 641 PRO A CA 1
ATOM 4999 C C . PRO A 1 641 ? -8.833 1.986 45.365 1.00 77.88 641 PRO A C 1
ATOM 5001 O O . PRO A 1 641 ? -9.057 0.903 45.904 1.00 77.88 641 PRO A O 1
ATOM 5004 N N . GLU A 1 642 ? -9.147 3.144 45.951 1.00 77.00 642 GLU A N 1
ATOM 5005 C CA . GLU A 1 642 ? -9.824 3.219 47.253 1.00 77.00 642 GLU A CA 1
ATOM 5006 C C . GLU A 1 642 ? -11.268 2.713 47.166 1.00 77.00 642 GLU A C 1
ATOM 5008 O O . GLU A 1 642 ? -11.714 1.963 48.037 1.00 77.00 642 GLU A O 1
ATOM 5013 N N . ASP A 1 643 ? -11.982 3.059 46.095 1.00 75.44 643 ASP A N 1
ATOM 5014 C CA . ASP A 1 643 ? -13.348 2.592 45.844 1.00 75.44 643 ASP A CA 1
ATOM 5015 C C . ASP A 1 643 ? -13.383 1.084 45.549 1.00 75.44 643 ASP A C 1
ATOM 5017 O O . ASP A 1 643 ? -14.243 0.367 46.055 1.00 75.44 643 ASP A O 1
ATOM 5021 N N . LEU A 1 644 ? -12.418 0.564 44.785 1.00 78.88 644 LEU A N 1
ATOM 5022 C CA . LEU A 1 644 ? -12.317 -0.868 44.498 1.00 78.88 644 LEU A CA 1
ATOM 5023 C C . LEU A 1 644 ? -11.994 -1.673 45.762 1.00 78.88 644 LEU A C 1
ATOM 5025 O O . LEU A 1 644 ? -12.616 -2.706 46.016 1.00 78.88 644 LEU A O 1
ATOM 5029 N N . LEU A 1 645 ? -11.034 -1.198 46.563 1.00 81.50 645 LEU A N 1
ATOM 5030 C CA . LEU A 1 645 ? -10.650 -1.852 47.809 1.00 81.50 645 LEU A CA 1
ATOM 5031 C C . LEU A 1 645 ? -11.793 -1.803 48.826 1.00 81.50 645 LEU A C 1
ATOM 5033 O O . LEU A 1 645 ? -12.101 -2.822 49.439 1.00 81.50 645 LEU A O 1
ATOM 5037 N N . SER A 1 646 ? -12.447 -0.650 48.982 1.00 75.81 646 SER A N 1
ATOM 5038 C CA . SER A 1 646 ? -13.598 -0.518 49.877 1.00 75.81 646 SER A CA 1
ATOM 5039 C C . SER A 1 646 ? -14.768 -1.386 49.420 1.00 75.81 646 SER A C 1
ATOM 5041 O O . SER A 1 646 ? -15.311 -2.114 50.241 1.00 75.81 646 SER A O 1
ATOM 5043 N N . ALA A 1 647 ? -15.090 -1.439 48.124 1.00 77.06 647 ALA A N 1
ATOM 5044 C CA . ALA A 1 647 ? -16.128 -2.327 47.599 1.00 77.06 647 ALA A CA 1
ATOM 5045 C C . ALA A 1 647 ? -15.802 -3.818 47.803 1.00 77.06 647 ALA A C 1
ATOM 5047 O O . ALA A 1 647 ? -16.692 -4.604 48.132 1.00 77.06 647 ALA A O 1
ATOM 5048 N N . ALA A 1 648 ? -14.538 -4.222 47.636 1.00 80.56 648 ALA A N 1
ATOM 5049 C CA . ALA A 1 648 ? -14.100 -5.599 47.861 1.00 80.56 648 ALA A CA 1
ATOM 5050 C C . ALA A 1 648 ? -14.154 -5.989 49.349 1.00 80.56 648 ALA A C 1
ATOM 5052 O O . ALA A 1 648 ? -14.662 -7.059 49.692 1.00 80.56 648 ALA A O 1
ATOM 5053 N N . VAL A 1 649 ? -13.675 -5.110 50.236 1.00 82.06 649 VAL A N 1
ATOM 5054 C CA . VAL A 1 649 ? -13.731 -5.296 51.695 1.00 82.06 649 VAL A CA 1
ATOM 5055 C C . VAL A 1 649 ? -15.180 -5.314 52.179 1.00 82.06 649 VAL A C 1
ATOM 5057 O O . VAL A 1 649 ? -15.559 -6.202 52.941 1.00 82.06 649 VAL A O 1
ATOM 5060 N N . ASP A 1 650 ? -16.012 -4.398 51.691 1.00 76.69 650 ASP A N 1
ATOM 5061 C CA . ASP A 1 650 ? -17.434 -4.329 52.018 1.00 76.69 650 ASP A CA 1
ATOM 5062 C C . ASP A 1 650 ? -18.175 -5.566 51.526 1.00 76.69 650 ASP A C 1
ATOM 5064 O O . ASP A 1 650 ? -18.983 -6.115 52.268 1.00 76.69 650 ASP A O 1
ATOM 5068 N N . GLY A 1 651 ? -17.866 -6.054 50.321 1.00 78.69 651 GLY A N 1
ATOM 5069 C CA . GLY A 1 651 ? -18.408 -7.299 49.781 1.00 78.69 651 GLY A CA 1
ATOM 5070 C C . GLY A 1 651 ? -18.039 -8.518 50.629 1.00 78.69 651 GLY A C 1
ATOM 5071 O O . GLY A 1 651 ? -18.903 -9.344 50.928 1.00 78.69 651 GLY A O 1
ATOM 5072 N N . ALA A 1 652 ? -16.786 -8.604 51.084 1.00 79.25 652 ALA A N 1
ATOM 5073 C CA . ALA A 1 652 ? -16.337 -9.658 51.991 1.00 79.25 652 ALA A CA 1
ATOM 5074 C C . ALA A 1 652 ? -17.037 -9.575 53.362 1.00 79.25 652 ALA A C 1
ATOM 5076 O O . ALA A 1 652 ? -17.497 -10.590 53.886 1.00 79.25 652 ALA A O 1
ATOM 5077 N N . LEU A 1 653 ? -17.187 -8.369 53.922 1.00 77.12 653 LEU A N 1
ATOM 5078 C CA . LEU A 1 653 ? -17.909 -8.132 55.177 1.00 77.12 653 LEU A CA 1
ATOM 5079 C C . LEU A 1 653 ? -19.412 -8.422 55.053 1.00 77.12 653 LEU A C 1
ATOM 5081 O O . LEU A 1 653 ? -20.014 -8.940 55.995 1.00 77.12 653 LEU A O 1
ATOM 5085 N N . TRP A 1 654 ? -20.013 -8.118 53.899 1.00 76.25 654 TRP A N 1
ATOM 5086 C CA . TRP A 1 654 ? -21.405 -8.442 53.579 1.00 76.25 654 TRP A CA 1
ATOM 5087 C C . TRP A 1 654 ? -21.637 -9.945 53.473 1.00 76.25 654 TRP A C 1
ATOM 5089 O O . TRP A 1 654 ? -22.640 -10.440 53.978 1.00 76.25 654 TRP A O 1
ATOM 5099 N N . ALA A 1 655 ? -20.703 -10.681 52.868 1.00 75.81 655 ALA A N 1
ATOM 5100 C CA . ALA A 1 655 ? -20.767 -12.137 52.789 1.00 75.81 655 ALA A CA 1
ATOM 5101 C C . ALA A 1 655 ? -20.539 -12.815 54.155 1.00 75.81 655 ALA A C 1
ATOM 5103 O O . ALA A 1 655 ? -21.098 -13.880 54.412 1.00 75.81 655 ALA A O 1
ATOM 5104 N N . ALA A 1 656 ? -19.753 -12.195 55.041 1.00 79.06 656 ALA A N 1
ATOM 5105 C CA . ALA A 1 656 ? -19.443 -12.730 56.366 1.00 79.06 656 ALA A CA 1
ATOM 5106 C C . ALA A 1 656 ? -20.582 -12.570 57.396 1.00 79.06 656 ALA A C 1
ATOM 5108 O O . ALA A 1 656 ? -20.623 -13.323 58.369 1.00 79.06 656 ALA A O 1
ATOM 5109 N N . ASN A 1 657 ? -21.504 -11.616 57.210 1.00 78.25 657 ASN A N 1
ATOM 5110 C CA . ASN A 1 657 ? -22.582 -11.328 58.165 1.00 78.25 657 ASN A CA 1
ATOM 5111 C C . ASN A 1 657 ? -23.968 -11.737 57.618 1.00 78.25 657 ASN A C 1
ATOM 5113 O O . ASN A 1 657 ? -24.588 -10.970 56.881 1.00 78.25 657 ASN A O 1
ATOM 5117 N N . PRO A 1 658 ? -24.532 -12.887 58.032 1.00 72.94 658 PRO A N 1
ATOM 5118 C CA . PRO A 1 658 ? -25.809 -13.388 57.505 1.00 72.94 658 PRO A CA 1
ATOM 5119 C C . PRO A 1 658 ? -27.045 -12.589 57.956 1.00 72.94 658 PRO A C 1
ATOM 5121 O O . PRO A 1 658 ? -28.116 -12.726 57.366 1.00 72.94 658 PRO A O 1
ATOM 5124 N N . ASN A 1 659 ? -26.915 -11.751 58.990 1.00 77.25 659 ASN A N 1
ATOM 5125 C CA . ASN A 1 659 ? -28.018 -10.950 59.538 1.00 77.25 659 ASN A CA 1
ATOM 5126 C C . ASN A 1 659 ? -28.243 -9.631 58.781 1.00 77.25 659 ASN A C 1
ATOM 5128 O O . ASN A 1 659 ? -29.207 -8.916 59.062 1.00 77.25 659 ASN A O 1
ATOM 5132 N N . TRP A 1 660 ? -27.359 -9.276 57.844 1.00 80.88 660 TRP A N 1
ATOM 5133 C CA . TRP A 1 660 ? -27.488 -8.043 57.077 1.00 80.88 660 TRP A CA 1
ATOM 5134 C C . TRP A 1 660 ? -28.538 -8.185 55.964 1.00 80.88 660 TRP A C 1
ATOM 5136 O O . TRP A 1 660 ? -28.565 -9.193 55.253 1.00 80.88 660 TRP A O 1
ATOM 5146 N N . PRO A 1 661 ? -29.439 -7.199 55.799 1.00 76.50 661 PRO A N 1
ATOM 5147 C CA . PRO A 1 661 ? -30.442 -7.248 54.747 1.00 76.50 661 PRO A CA 1
ATOM 5148 C C . PRO A 1 661 ? -29.795 -7.157 53.363 1.00 76.50 661 PRO A C 1
ATOM 5150 O O . PRO A 1 661 ? -28.865 -6.388 53.136 1.00 76.50 661 PRO A O 1
ATOM 5153 N N . SER A 1 662 ? -30.331 -7.914 52.403 1.00 75.12 662 SER A N 1
ATOM 5154 C CA . SER A 1 662 ? -29.873 -7.848 51.010 1.00 75.12 662 SER A CA 1
ATOM 5155 C C . SER A 1 662 ? -30.044 -6.440 50.418 1.00 75.12 662 SER A C 1
ATOM 5157 O O . SER A 1 662 ? -31.023 -5.754 50.724 1.00 75.12 662 SER A O 1
ATOM 5159 N N . LYS A 1 663 ? -29.168 -6.046 49.478 1.00 69.62 663 LYS A N 1
ATOM 5160 C CA . LYS A 1 663 ? -29.243 -4.754 48.749 1.00 69.62 663 LYS A CA 1
ATOM 5161 C C . LYS A 1 663 ? -30.638 -4.452 48.219 1.00 69.62 663 LYS A C 1
ATOM 5163 O O . LYS A 1 663 ? -31.136 -3.338 48.315 1.00 69.62 663 LYS A O 1
ATOM 5168 N N . LEU A 1 664 ? -31.276 -5.480 47.668 1.00 69.88 664 LEU A N 1
ATOM 5169 C CA . LEU A 1 664 ? -32.615 -5.410 47.098 1.00 69.88 664 LEU A CA 1
ATOM 5170 C C . LEU A 1 664 ? -33.700 -5.155 48.141 1.00 69.88 664 LEU A C 1
ATOM 5172 O O . LEU A 1 664 ? -34.694 -4.523 47.805 1.00 69.88 664 LEU A O 1
ATOM 5176 N N . ALA A 1 665 ? -33.537 -5.655 49.365 1.00 73.69 665 ALA A N 1
ATOM 5177 C CA . ALA A 1 665 ? -34.483 -5.395 50.438 1.00 73.69 665 ALA A CA 1
ATOM 5178 C C . ALA A 1 665 ? -34.399 -3.927 50.867 1.00 73.69 665 ALA A C 1
ATOM 5180 O O . ALA A 1 665 ? -35.411 -3.243 50.823 1.00 73.69 665 ALA A O 1
ATOM 5181 N N . ILE A 1 666 ? -33.186 -3.417 51.111 1.00 75.75 666 ILE A N 1
ATOM 5182 C CA . ILE A 1 666 ? -32.944 -2.005 51.455 1.00 75.75 666 ILE A CA 1
ATOM 5183 C C . ILE A 1 666 ? -33.522 -1.068 50.379 1.00 75.75 666 ILE A C 1
ATOM 5185 O O . ILE A 1 666 ? -34.245 -0.130 50.698 1.00 75.75 666 ILE A O 1
ATOM 5189 N N . LEU A 1 667 ? -33.273 -1.352 49.094 1.00 72.19 667 LEU A N 1
ATOM 5190 C CA . LEU A 1 667 ? -33.775 -0.550 47.966 1.00 72.19 667 LEU A CA 1
ATOM 5191 C C . LEU A 1 667 ? -35.289 -0.654 47.732 1.00 72.19 667 LEU A C 1
ATOM 5193 O O . LEU A 1 667 ? -35.875 0.226 47.101 1.00 72.19 667 LEU A O 1
ATOM 5197 N N . ARG A 1 668 ? -35.933 -1.749 48.147 1.00 73.31 668 ARG A N 1
ATOM 5198 C CA . ARG A 1 668 ? -37.400 -1.845 48.114 1.00 73.31 668 ARG A CA 1
ATOM 5199 C C . ARG A 1 668 ? -37.986 -0.997 49.227 1.00 73.31 668 ARG A C 1
ATOM 5201 O O . ARG A 1 668 ? -38.790 -0.127 48.932 1.00 73.31 668 ARG A O 1
ATOM 5208 N N . THR A 1 669 ? -37.483 -1.161 50.446 1.00 75.12 669 THR A N 1
ATOM 5209 C CA . THR A 1 669 ? -37.943 -0.391 51.601 1.00 75.12 669 THR A CA 1
ATOM 5210 C C . THR A 1 669 ? -37.738 1.110 51.399 1.00 75.12 669 THR A C 1
ATOM 5212 O O . THR A 1 669 ? -38.649 1.873 51.672 1.00 75.12 669 THR A O 1
ATOM 5215 N N . LEU A 1 670 ? -36.602 1.543 50.833 1.00 73.00 670 LEU A N 1
ATOM 5216 C CA . LEU A 1 670 ? -36.346 2.947 50.459 1.00 73.00 670 LEU A CA 1
ATOM 5217 C C . LEU A 1 670 ? -37.356 3.513 49.459 1.00 73.00 670 LEU A C 1
ATOM 5219 O O . LEU A 1 670 ? -37.741 4.672 49.552 1.00 73.00 670 LEU A O 1
ATOM 5223 N N . ARG A 1 671 ? -37.765 2.710 48.478 1.00 73.94 671 ARG A N 1
ATOM 5224 C CA . ARG A 1 671 ? -38.735 3.123 47.457 1.00 73.94 671 ARG A CA 1
ATOM 5225 C C . ARG A 1 671 ? -40.141 3.224 48.019 1.00 73.94 671 ARG A C 1
ATOM 5227 O O . ARG A 1 671 ? -40.900 4.090 47.603 1.00 73.94 671 ARG A O 1
ATOM 5234 N N . ASP A 1 672 ? -40.465 2.327 48.940 1.00 75.69 672 ASP A N 1
ATOM 5235 C CA . ASP A 1 672 ? -41.758 2.299 49.604 1.00 75.69 672 ASP A CA 1
ATOM 5236 C C . ASP A 1 672 ? -41.872 3.450 50.625 1.00 75.69 672 ASP A C 1
ATOM 5238 O O . ASP A 1 672 ? -42.947 4.029 50.766 1.00 75.69 672 ASP A O 1
ATOM 5242 N N . THR A 1 673 ? -40.770 3.840 51.283 1.00 72.00 673 THR A N 1
ATOM 5243 C CA . THR A 1 673 ? -40.734 4.966 52.238 1.00 72.00 673 THR A CA 1
ATOM 5244 C C . THR A 1 673 ? -40.565 6.337 51.582 1.00 72.00 673 THR A C 1
ATOM 5246 O O . THR A 1 673 ? -41.110 7.317 52.089 1.00 72.00 673 THR A O 1
ATOM 5249 N N . HIS A 1 674 ? -39.849 6.426 50.459 1.00 69.31 674 HIS A N 1
ATOM 5250 C CA . HIS A 1 674 ? -39.579 7.677 49.747 1.00 69.31 674 HIS A CA 1
ATOM 5251 C C . HIS A 1 674 ? -39.810 7.529 48.232 1.00 69.31 674 HIS A C 1
ATOM 5253 O O . HIS A 1 674 ? -38.848 7.477 47.462 1.00 69.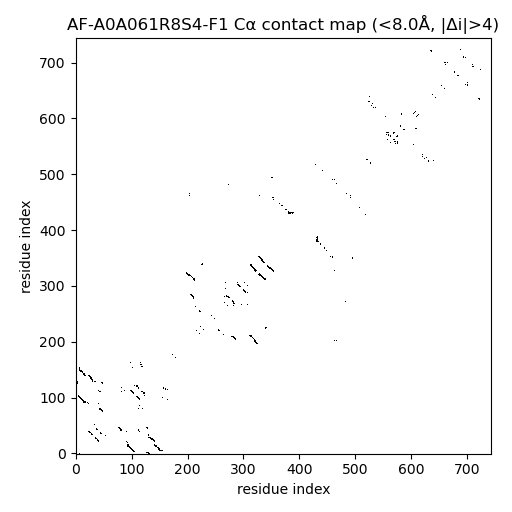31 674 HIS A O 1
ATOM 5259 N N . PRO A 1 675 ? -41.074 7.483 47.770 1.00 65.12 675 PRO A N 1
ATOM 5260 C CA . PRO A 1 675 ? -41.398 7.321 46.349 1.00 65.12 675 PRO A CA 1
ATOM 5261 C C . PRO A 1 675 ? -40.925 8.498 45.480 1.00 65.12 675 PRO A C 1
ATOM 5263 O O . PRO A 1 675 ? -40.630 8.310 44.301 1.00 65.12 675 PRO A O 1
ATOM 5266 N N . ASP A 1 676 ? -40.801 9.686 46.073 1.00 59.09 676 ASP A N 1
ATOM 5267 C CA . ASP A 1 676 ? -40.433 10.937 45.401 1.00 59.09 676 ASP A CA 1
ATOM 5268 C C . ASP A 1 676 ? -38.991 10.901 44.864 1.00 59.09 676 ASP A C 1
ATOM 5270 O O . ASP A 1 676 ? -38.726 11.380 43.765 1.00 59.09 676 ASP A O 1
ATOM 5274 N N . VAL A 1 677 ? -38.082 10.244 45.598 1.00 58.94 677 VAL A N 1
ATOM 5275 C CA . VAL A 1 677 ? -36.650 10.092 45.259 1.00 58.94 677 VAL A CA 1
ATOM 5276 C C . VAL A 1 677 ? -36.441 9.214 44.017 1.00 58.94 677 VAL A C 1
ATOM 5278 O O . VAL A 1 677 ? -35.400 9.278 43.374 1.00 58.94 677 VAL A O 1
ATOM 5281 N N . PHE A 1 678 ? -37.431 8.391 43.658 1.00 57.97 678 PHE A N 1
ATOM 5282 C CA . PHE A 1 678 ? -37.375 7.482 42.508 1.00 57.97 678 PHE A CA 1
ATOM 5283 C C . PHE A 1 678 ? -38.293 7.912 41.354 1.00 57.97 678 PHE A C 1
ATOM 5285 O O . PHE A 1 678 ? -38.528 7.121 40.437 1.00 57.97 678 PHE A O 1
ATOM 5292 N N . SER A 1 679 ? -38.849 9.126 41.410 1.00 50.75 679 SER A N 1
ATOM 5293 C CA . SER A 1 679 ? -39.621 9.715 40.315 1.00 50.75 679 SER A CA 1
ATOM 5294 C C . SER A 1 679 ? -38.686 10.440 39.337 1.00 50.75 679 SER A C 1
ATOM 5296 O O . SER A 1 679 ? -37.697 11.023 39.759 1.00 50.75 679 SER A O 1
ATOM 5298 N N . ASP A 1 680 ? -38.964 10.376 38.028 1.00 46.78 680 ASP A N 1
ATOM 5299 C CA . ASP A 1 680 ? -38.075 10.827 36.932 1.00 46.78 680 ASP A CA 1
ATOM 5300 C C . ASP A 1 680 ? -37.804 12.361 36.880 1.00 46.78 680 ASP A C 1
ATOM 5302 O O . ASP A 1 680 ? -37.407 12.885 35.838 1.00 46.78 680 ASP A O 1
ATOM 5306 N N . ALA A 1 681 ? -38.040 13.106 37.965 1.00 39.00 681 ALA A N 1
ATOM 5307 C CA . ALA A 1 681 ? -37.867 14.553 38.054 1.00 39.00 681 ALA A CA 1
ATOM 5308 C C . ALA A 1 681 ? -36.877 14.906 39.177 1.00 39.00 681 ALA A C 1
ATOM 5310 O O . ALA A 1 681 ? -37.260 14.921 40.340 1.00 39.00 681 ALA A O 1
ATOM 5311 N N . GLU A 1 682 ? -35.631 15.193 38.778 1.00 45.31 682 GLU A N 1
ATOM 5312 C CA . GLU A 1 682 ? -34.496 15.674 39.591 1.00 45.31 682 GLU A CA 1
ATOM 5313 C C . GLU A 1 682 ? -34.097 14.787 40.792 1.00 45.31 682 GLU A C 1
ATOM 5315 O O . GLU A 1 682 ? -34.858 14.547 41.725 1.00 45.31 682 GLU A O 1
ATOM 5320 N N . GLU A 1 683 ? -32.847 14.304 40.793 1.00 47.25 683 GLU A N 1
ATOM 5321 C CA . GLU A 1 683 ? -32.265 13.542 41.907 1.00 47.25 683 GLU A CA 1
ATOM 5322 C C . GLU A 1 683 ? -32.138 14.431 43.158 1.00 47.25 683 GLU A C 1
ATOM 5324 O O . GLU A 1 683 ? -31.126 15.089 43.391 1.00 47.25 683 GLU A O 1
ATOM 5329 N N . VAL A 1 684 ? -33.178 14.464 43.993 1.00 43.91 684 VAL A N 1
ATOM 5330 C CA . VAL A 1 684 ? -33.132 15.162 45.283 1.00 43.91 684 VAL A CA 1
ATOM 5331 C C . VAL A 1 684 ? -32.333 14.317 46.280 1.00 43.91 684 VAL A C 1
ATOM 5333 O O . VAL A 1 684 ? -32.857 13.377 46.884 1.00 43.91 684 VAL A O 1
ATOM 5336 N N . VAL A 1 685 ? -31.063 14.666 46.495 1.00 50.53 685 VAL A N 1
ATOM 5337 C CA . VAL A 1 685 ? -30.224 14.069 47.546 1.00 50.53 685 VAL A CA 1
ATOM 5338 C C . VAL A 1 685 ? -30.717 14.556 48.913 1.00 50.53 685 VAL A C 1
ATOM 5340 O O . VAL A 1 685 ? -30.468 15.694 49.307 1.00 50.53 685 VAL A O 1
ATOM 5343 N N . ARG A 1 686 ? -31.430 13.701 49.660 1.00 56.66 686 ARG A N 1
ATOM 5344 C CA . ARG A 1 686 ? -31.780 13.967 51.066 1.00 56.66 686 ARG A CA 1
ATOM 5345 C C . ARG A 1 686 ? -30.862 13.183 52.004 1.00 56.66 686 ARG A C 1
ATOM 5347 O O . ARG A 1 686 ? -30.828 11.955 51.909 1.00 56.66 686 ARG A O 1
ATOM 5354 N N . PRO A 1 687 ? -30.162 13.845 52.939 1.00 60.06 687 PRO A N 1
ATOM 5355 C CA . PRO A 1 687 ? -29.379 13.143 53.943 1.00 60.06 687 PRO A CA 1
ATOM 5356 C C . PRO A 1 687 ? -30.328 12.433 54.925 1.00 60.06 687 PRO A C 1
ATOM 5358 O O . PRO A 1 687 ? -31.283 13.019 55.441 1.00 60.06 687 PRO A O 1
ATOM 5361 N N . ILE A 1 688 ? -30.106 11.135 55.144 1.00 66.75 688 ILE A N 1
ATOM 5362 C CA . ILE A 1 688 ? -30.954 10.298 56.003 1.00 66.75 688 ILE A CA 1
ATOM 5363 C C . ILE A 1 688 ? -30.404 10.351 57.428 1.00 66.75 688 ILE A C 1
ATOM 5365 O O . ILE A 1 688 ? -29.288 9.904 57.686 1.00 66.75 688 ILE A O 1
ATOM 5369 N N . GLY A 1 689 ? -31.205 10.857 58.368 1.00 69.94 689 GLY A N 1
ATOM 5370 C CA . GLY A 1 689 ? -30.847 10.865 59.786 1.00 69.94 689 GLY A CA 1
ATOM 5371 C C . GLY A 1 689 ? -30.675 9.452 60.364 1.00 69.94 689 GLY A C 1
ATOM 5372 O O . GLY A 1 689 ? -31.307 8.488 59.922 1.00 69.94 689 GLY A O 1
ATOM 5373 N N . ARG A 1 690 ? -29.845 9.329 61.406 1.00 73.25 690 ARG A N 1
ATOM 5374 C CA . ARG A 1 690 ? -29.477 8.052 62.050 1.00 73.25 690 ARG A CA 1
ATOM 5375 C C . ARG A 1 690 ? -30.679 7.176 62.426 1.00 73.25 690 ARG A C 1
ATOM 5377 O O . ARG A 1 690 ? -30.676 5.976 62.158 1.00 73.25 690 ARG A O 1
ATOM 5384 N N . ASP A 1 691 ? -31.719 7.766 63.007 1.00 76.12 691 ASP A N 1
ATOM 5385 C CA . ASP A 1 691 ? -32.897 7.020 63.468 1.00 76.12 691 ASP A CA 1
ATOM 5386 C C . ASP A 1 691 ? -33.771 6.526 62.311 1.00 76.12 691 ASP A C 1
ATOM 5388 O O . ASP A 1 691 ? -34.339 5.434 62.378 1.00 76.12 691 ASP A O 1
ATOM 5392 N N . ALA A 1 692 ? -33.836 7.294 61.221 1.00 75.81 692 ALA A N 1
ATOM 5393 C CA . ALA A 1 692 ? -34.525 6.892 60.000 1.00 75.81 692 ALA A CA 1
ATOM 5394 C C . ALA A 1 692 ? -33.795 5.724 59.317 1.00 75.81 692 ALA A C 1
ATOM 5396 O O . ALA A 1 692 ? -34.434 4.760 58.898 1.00 75.81 692 ALA A O 1
ATOM 5397 N N . PHE A 1 693 ? -32.459 5.749 59.295 1.00 79.06 693 PHE A N 1
ATOM 5398 C CA . PHE A 1 693 ? -31.640 4.663 58.750 1.00 79.06 693 PHE A CA 1
ATOM 5399 C C . PHE A 1 693 ? -31.794 3.353 59.537 1.00 79.06 693 PHE A C 1
ATOM 5401 O O . PHE A 1 693 ? -31.951 2.281 58.951 1.00 79.06 693 PHE A O 1
ATOM 5408 N N . LEU A 1 694 ? -31.807 3.426 60.871 1.00 79.00 694 LEU A N 1
ATOM 5409 C CA . LEU A 1 694 ? -32.001 2.250 61.725 1.00 79.00 694 LEU A CA 1
ATOM 5410 C C . LEU A 1 694 ? -33.382 1.608 61.529 1.00 79.00 694 LEU A C 1
ATOM 5412 O O . LEU A 1 694 ? -33.472 0.380 61.479 1.00 79.00 694 LEU A O 1
ATOM 5416 N N . ARG A 1 695 ? -34.439 2.420 61.371 1.00 79.00 695 ARG A N 1
ATOM 5417 C CA . ARG A 1 695 ? -35.795 1.935 61.046 1.00 79.00 695 ARG A CA 1
ATOM 5418 C C . ARG A 1 695 ? -35.849 1.280 59.669 1.00 79.00 695 ARG A C 1
ATOM 5420 O O . ARG A 1 695 ? -36.454 0.226 59.512 1.00 79.00 695 ARG A O 1
ATOM 5427 N N . LEU A 1 696 ? -35.153 1.855 58.695 1.00 80.00 696 LEU A N 1
ATOM 5428 C CA . LEU A 1 696 ? -35.112 1.323 57.340 1.00 80.00 696 LEU A CA 1
ATOM 5429 C C . LEU A 1 696 ? -34.435 -0.056 57.274 1.00 80.00 696 LEU A C 1
ATOM 5431 O O . LEU A 1 696 ? -34.884 -0.937 56.545 1.00 80.00 696 LEU A O 1
ATOM 5435 N N . ILE A 1 697 ? -33.380 -0.275 58.063 1.00 81.75 697 ILE A N 1
ATOM 5436 C CA . ILE A 1 697 ? -32.672 -1.564 58.140 1.00 81.75 697 ILE A CA 1
ATOM 5437 C C . ILE A 1 697 ? -33.491 -2.630 58.866 1.00 81.75 697 ILE A C 1
ATOM 5439 O O . ILE A 1 697 ? -33.512 -3.790 58.436 1.00 81.75 697 ILE A O 1
ATOM 5443 N N . SER A 1 698 ? -34.148 -2.278 59.973 1.00 81.56 698 SER A N 1
ATOM 5444 C CA . SER A 1 698 ? -34.982 -3.237 60.704 1.00 81.56 698 SER A CA 1
ATOM 5445 C C . SER A 1 698 ? -36.165 -3.696 59.847 1.00 81.56 698 SER A C 1
ATOM 5447 O O . SER A 1 698 ? -36.465 -4.890 59.804 1.00 81.56 698 SER A O 1
ATOM 5449 N N . GLU A 1 699 ? -36.757 -2.781 59.080 1.00 81.25 699 GLU A N 1
ATOM 5450 C CA . GLU A 1 699 ? -37.840 -3.064 58.141 1.00 81.25 699 GLU A CA 1
ATOM 5451 C C . GLU A 1 699 ? -37.351 -3.861 56.915 1.00 81.25 699 GLU A C 1
ATOM 5453 O O . GLU A 1 699 ? -37.942 -4.882 56.562 1.00 81.25 699 GLU A O 1
ATOM 5458 N N . ALA A 1 700 ? -36.205 -3.498 56.327 1.00 78.62 700 ALA A N 1
ATOM 5459 C CA . ALA A 1 700 ? -35.600 -4.233 55.209 1.00 78.62 700 ALA A CA 1
ATOM 5460 C C . ALA A 1 700 ? -35.144 -5.659 55.577 1.00 78.62 700 ALA A C 1
ATOM 5462 O O . ALA A 1 700 ? -35.132 -6.550 54.729 1.00 78.62 700 ALA A O 1
ATOM 5463 N N . SER A 1 701 ? -34.756 -5.901 56.831 1.00 77.69 701 SER A N 1
ATOM 5464 C CA . SER A 1 701 ? -34.346 -7.231 57.313 1.00 77.69 701 SER A CA 1
ATOM 5465 C C . SER A 1 701 ? -35.515 -8.103 57.782 1.00 77.69 701 SER A C 1
ATOM 5467 O O . SER A 1 701 ? -35.292 -9.248 58.186 1.00 77.69 701 SER A O 1
ATOM 5469 N N . GLY A 1 702 ? -36.751 -7.587 57.749 1.00 75.12 702 GLY A N 1
ATOM 5470 C CA . GLY A 1 702 ? -37.921 -8.273 58.300 1.00 75.12 702 GLY A CA 1
ATOM 5471 C C . GLY A 1 702 ? -37.780 -8.564 59.798 1.00 75.12 702 GLY A C 1
ATOM 5472 O O . GLY A 1 702 ? -38.225 -9.614 60.256 1.00 75.12 702 GLY A O 1
ATOM 5473 N N . GLY A 1 703 ? -37.094 -7.685 60.541 1.00 71.12 703 GLY A N 1
ATOM 5474 C CA . GLY A 1 703 ? -36.861 -7.813 61.983 1.00 71.12 703 GLY A CA 1
ATOM 5475 C C . GLY A 1 703 ? -35.697 -8.722 62.399 1.00 71.12 703 GLY A C 1
ATOM 5476 O O . GLY A 1 703 ? -35.537 -8.977 63.589 1.00 71.12 703 GLY A O 1
ATOM 5477 N N . ARG A 1 704 ? -34.877 -9.219 61.460 1.00 74.94 704 ARG A N 1
ATOM 5478 C CA . ARG A 1 704 ? -33.713 -10.078 61.770 1.00 74.94 704 ARG A CA 1
ATOM 5479 C C . ARG A 1 704 ? -32.469 -9.306 62.216 1.00 74.94 704 ARG A C 1
ATOM 5481 O O . ARG A 1 704 ? -31.631 -9.877 62.907 1.00 74.94 704 ARG A O 1
ATOM 5488 N N . ALA A 1 705 ? -32.327 -8.044 61.811 1.00 75.25 705 ALA A N 1
ATOM 5489 C CA . ALA A 1 705 ? -31.185 -7.217 62.190 1.00 75.25 705 ALA A CA 1
ATOM 5490 C C . ALA A 1 705 ? -31.421 -6.539 63.550 1.00 75.25 705 ALA A C 1
ATOM 5492 O O . ALA A 1 705 ? -32.437 -5.871 63.751 1.00 75.25 705 ALA A O 1
ATOM 5493 N N . SER A 1 706 ? -30.463 -6.673 64.471 1.00 76.69 706 SER A N 1
ATOM 5494 C CA . SER A 1 706 ? -30.479 -5.971 65.761 1.00 76.69 706 SER A CA 1
ATOM 5495 C C . SER A 1 706 ? -30.196 -4.469 65.588 1.00 76.69 706 SER A C 1
ATOM 5497 O O . SER A 1 706 ? -29.507 -4.052 64.653 1.00 76.69 706 SER A O 1
ATOM 5499 N N . GLN A 1 707 ? -30.636 -3.634 66.539 1.00 76.12 707 GLN A N 1
ATOM 5500 C CA . GLN A 1 707 ? -30.234 -2.218 66.627 1.00 76.12 707 GLN A CA 1
ATOM 5501 C C . GLN A 1 707 ? -28.704 -2.040 66.697 1.00 76.12 707 GLN A C 1
ATOM 5503 O O . GLN A 1 707 ? -28.172 -1.026 66.236 1.00 76.12 707 GLN A O 1
ATOM 5508 N N . SER A 1 708 ? -27.977 -3.019 67.250 1.00 76.81 708 SER A N 1
ATOM 5509 C CA . SER A 1 708 ? -26.508 -3.040 67.249 1.00 76.81 708 SER A CA 1
ATOM 5510 C C . SER A 1 708 ? -25.936 -3.221 65.843 1.00 76.81 708 SER A C 1
ATOM 5512 O O . SER A 1 708 ? -24.958 -2.562 65.491 1.00 76.81 708 SER A O 1
ATOM 5514 N N . ASP A 1 709 ? -26.570 -4.064 65.028 1.00 74.19 709 ASP A N 1
ATOM 5515 C CA . ASP A 1 709 ? -26.139 -4.376 63.664 1.00 74.19 709 ASP A CA 1
ATOM 5516 C C . ASP A 1 709 ? -26.426 -3.204 62.727 1.00 74.19 709 ASP A C 1
ATOM 5518 O O . ASP A 1 709 ? -25.564 -2.826 61.936 1.00 74.19 709 ASP A O 1
ATOM 5522 N N . GLY A 1 710 ? -27.584 -2.554 62.892 1.00 75.75 710 GLY A N 1
ATOM 5523 C CA . GLY A 1 710 ? -27.912 -1.309 62.197 1.00 75.75 710 GLY A CA 1
ATOM 5524 C C . GLY A 1 710 ? -26.950 -0.170 62.547 1.00 75.75 710 GLY A C 1
ATOM 5525 O O . GLY A 1 710 ? -26.510 0.556 61.660 1.00 75.75 710 GLY A O 1
ATOM 5526 N N . ASN A 1 711 ? -26.543 -0.043 63.817 1.00 74.62 711 ASN A N 1
ATOM 5527 C CA . ASN A 1 711 ? -25.538 0.944 64.229 1.00 74.62 711 ASN A CA 1
ATOM 5528 C C . ASN A 1 711 ? -24.139 0.616 63.694 1.00 74.62 711 ASN A C 1
ATOM 5530 O O . ASN A 1 711 ? -23.378 1.529 63.378 1.00 74.62 711 ASN A O 1
ATOM 5534 N N . ARG A 1 712 ? -23.783 -0.669 63.598 1.00 75.06 712 ARG A N 1
ATOM 5535 C CA . ARG A 1 712 ? -22.516 -1.115 63.006 1.00 75.06 712 ARG A CA 1
ATOM 5536 C C . ARG A 1 712 ? -22.474 -0.795 61.511 1.00 75.06 712 ARG A C 1
ATOM 5538 O O . ARG A 1 712 ? -21.461 -0.282 61.045 1.00 75.06 712 ARG A O 1
ATOM 5545 N N . LEU A 1 713 ? -23.588 -1.007 60.806 1.00 75.88 713 LEU A N 1
ATOM 5546 C CA . LEU A 1 713 ? -23.755 -0.623 59.404 1.00 75.88 713 LEU A CA 1
ATOM 5547 C C . LEU A 1 713 ? -23.708 0.905 59.239 1.00 75.88 713 LEU A C 1
ATOM 5549 O O . LEU A 1 713 ? -22.981 1.406 58.389 1.00 75.88 713 LEU A O 1
ATOM 5553 N N . PHE A 1 714 ? -24.401 1.655 60.103 1.00 75.94 714 PHE A N 1
ATOM 5554 C CA . PHE A 1 714 ? -24.404 3.119 60.071 1.00 75.94 714 PHE A CA 1
ATOM 5555 C C . PHE A 1 714 ? -23.011 3.696 60.315 1.00 75.94 714 PHE A C 1
ATOM 5557 O O . PHE A 1 714 ? -22.576 4.532 59.549 1.00 75.94 714 PHE A O 1
ATOM 5564 N N . ARG A 1 715 ? -22.259 3.235 61.325 1.00 71.56 715 ARG A N 1
ATOM 5565 C CA . ARG A 1 715 ? -20.887 3.725 61.576 1.00 71.56 715 ARG A CA 1
ATOM 5566 C C . ARG A 1 715 ? -19.918 3.411 60.439 1.00 71.56 715 ARG A C 1
ATOM 5568 O O . ARG A 1 715 ? -18.975 4.167 60.228 1.00 71.56 715 ARG A O 1
ATOM 5575 N N . HIS A 1 716 ? -20.128 2.292 59.748 1.00 72.25 716 HIS A N 1
ATOM 5576 C CA . HIS A 1 716 ? -19.327 1.909 58.590 1.00 72.25 716 HIS A CA 1
ATOM 5577 C C . HIS A 1 716 ? -19.588 2.850 57.409 1.00 72.25 716 HIS A C 1
ATOM 5579 O O . HIS A 1 716 ? -18.645 3.409 56.854 1.00 72.25 716 HIS A O 1
ATOM 5585 N N . TYR A 1 717 ? -20.864 3.118 57.106 1.00 70.94 717 TYR A N 1
ATOM 5586 C CA . TYR A 1 717 ? -21.256 4.004 56.007 1.00 70.94 717 TYR A CA 1
ATOM 5587 C C . TYR A 1 717 ? -21.288 5.502 56.356 1.00 70.94 717 TYR A C 1
ATOM 5589 O O . TYR A 1 717 ? -21.270 6.329 55.455 1.00 70.94 717 TYR A O 1
ATOM 5597 N N . ALA A 1 718 ? -21.238 5.881 57.634 1.00 60.53 718 ALA A N 1
ATOM 5598 C CA . ALA A 1 718 ? -21.118 7.272 58.088 1.00 60.53 718 ALA A CA 1
ATOM 5599 C C . ALA A 1 718 ? -19.783 7.918 57.678 1.00 60.53 718 ALA A C 1
ATOM 5601 O O . ALA A 1 718 ? -19.620 9.127 57.795 1.00 60.53 718 ALA A O 1
ATOM 5602 N N . ARG A 1 719 ? -18.823 7.117 57.193 1.00 55.59 719 ARG A N 1
ATOM 5603 C CA . ARG A 1 719 ? -17.596 7.599 56.545 1.00 55.59 719 ARG A CA 1
ATOM 5604 C C . ARG A 1 719 ? -17.838 8.181 55.149 1.00 55.59 719 ARG A C 1
ATOM 5606 O O . ARG A 1 719 ? -16.970 8.894 54.652 1.00 55.59 719 ARG A O 1
ATOM 5613 N N . PHE A 1 720 ? -18.977 7.880 54.524 1.00 55.22 720 PHE A N 1
ATOM 5614 C CA . PHE A 1 720 ? -19.427 8.542 53.305 1.00 55.22 720 PHE A CA 1
ATOM 5615 C C . PHE A 1 720 ? -20.192 9.808 53.715 1.00 55.22 720 PHE A C 1
ATOM 5617 O O . PHE A 1 720 ? -21.186 9.725 54.436 1.00 55.22 720 PHE A O 1
ATOM 5624 N N . GLU A 1 721 ? -19.728 10.981 53.265 1.00 46.12 721 GLU A N 1
ATOM 5625 C CA . GLU A 1 721 ? -20.248 12.303 53.675 1.00 46.12 721 GLU A CA 1
ATOM 5626 C C . GLU A 1 721 ? -21.766 12.478 53.467 1.00 46.12 721 GLU A C 1
ATOM 5628 O O . GLU A 1 721 ? -22.387 13.319 54.107 1.00 46.12 721 GLU A O 1
ATOM 5633 N N . VAL A 1 722 ? -22.390 11.641 52.633 1.00 47.94 722 VAL A N 1
ATOM 5634 C CA . VAL A 1 722 ? -23.828 11.660 52.315 1.00 47.94 722 VAL A CA 1
ATOM 5635 C C . VAL A 1 722 ? -24.736 11.250 53.489 1.00 47.94 722 VAL A C 1
ATOM 5637 O O . VAL A 1 722 ? -25.924 11.570 53.480 1.00 47.94 722 VAL A O 1
ATOM 5640 N N . MET A 1 723 ? -24.212 10.587 54.530 1.00 44.00 723 MET A N 1
ATOM 5641 C CA . MET A 1 723 ? -24.994 10.217 55.728 1.00 44.00 723 MET A CA 1
ATOM 5642 C C . MET A 1 723 ? -24.864 11.195 56.910 1.00 44.00 723 MET A C 1
ATOM 5644 O O . MET A 1 723 ? -25.426 10.939 57.978 1.00 44.00 723 MET A O 1
ATOM 5648 N N . LEU A 1 724 ? -24.140 12.308 56.764 1.00 35.91 724 LEU A N 1
ATOM 5649 C CA . LEU A 1 724 ? -23.979 13.290 57.839 1.00 35.91 724 LEU A CA 1
ATOM 5650 C C . LEU A 1 724 ? -25.100 14.344 57.788 1.00 35.91 724 LEU A C 1
ATOM 5652 O O . LEU A 1 724 ? -25.024 15.316 57.045 1.00 35.91 724 LEU A O 1
ATOM 5656 N N . THR A 1 725 ? -26.138 14.175 58.613 1.00 37.38 725 THR A N 1
ATOM 5657 C CA . THR A 1 725 ? -27.024 15.281 59.027 1.00 37.38 725 THR A CA 1
ATOM 5658 C C . THR A 1 725 ? -26.505 15.940 60.303 1.00 37.38 725 THR A C 1
ATOM 5660 O O . THR A 1 725 ? -26.065 15.236 61.213 1.00 37.38 725 THR A O 1
ATOM 5663 N N . GLN A 1 726 ? -26.608 17.275 60.341 1.00 34.41 726 GLN A N 1
ATOM 5664 C CA . GLN A 1 726 ? -26.270 18.203 61.430 1.00 34.41 726 GLN A CA 1
ATOM 5665 C C . GLN A 1 726 ? -26.423 17.620 62.844 1.00 34.41 726 GLN A C 1
ATOM 5667 O O . GLN A 1 726 ? -27.469 17.082 63.211 1.00 34.41 726 GLN A O 1
ATOM 5672 N N . ALA A 1 727 ? -25.367 17.783 63.644 1.00 30.38 727 ALA A N 1
ATOM 5673 C CA . ALA A 1 727 ? -25.442 17.660 65.091 1.00 30.38 727 ALA A CA 1
ATOM 5674 C C . ALA A 1 727 ? -26.366 18.756 65.653 1.00 30.38 727 ALA A C 1
ATOM 5676 O O . ALA A 1 727 ? -26.400 19.868 65.135 1.00 30.38 727 ALA A O 1
ATOM 5677 N N . ALA A 1 728 ? -27.128 18.387 66.677 1.00 31.28 728 ALA A N 1
ATOM 5678 C CA . ALA A 1 728 ? -28.203 19.153 67.287 1.00 31.28 728 ALA A CA 1
ATOM 5679 C C . ALA A 1 728 ? -27.792 20.557 67.772 1.00 31.28 728 ALA A C 1
ATOM 5681 O O . ALA A 1 728 ? -26.787 20.698 68.466 1.00 31.28 728 ALA A O 1
ATOM 5682 N N . ASP A 1 729 ? -28.642 21.548 67.484 1.00 31.73 729 ASP A N 1
ATOM 5683 C CA . ASP A 1 729 ? -28.795 22.748 68.310 1.00 31.73 729 ASP A CA 1
ATOM 5684 C C . ASP A 1 729 ? -29.517 22.341 69.605 1.00 31.73 729 ASP A C 1
ATOM 5686 O O . ASP A 1 729 ? -30.705 22.002 69.594 1.00 31.73 729 ASP A O 1
ATOM 5690 N N . GLU A 1 730 ? -28.802 22.366 70.728 1.00 36.25 730 GLU A N 1
ATOM 5691 C CA . GLU A 1 730 ? -29.408 22.427 72.056 1.00 36.25 730 GLU A CA 1
ATOM 5692 C C . GLU A 1 730 ? -29.403 23.880 72.543 1.00 36.25 730 GLU A C 1
ATOM 5694 O O . GLU A 1 730 ? -28.367 24.418 72.915 1.00 36.25 730 GLU A O 1
ATOM 5699 N N . GLY A 1 731 ? -30.600 24.470 72.604 1.00 32.56 731 GLY A N 1
ATOM 5700 C CA . GLY A 1 731 ? -30.972 25.454 73.622 1.00 32.56 731 GLY A CA 1
ATOM 5701 C C . GLY A 1 731 ? -30.516 26.899 73.407 1.00 32.56 731 GLY A C 1
ATOM 5702 O O . GLY A 1 731 ? -29.393 27.269 73.727 1.00 32.56 731 GLY A O 1
ATOM 5703 N N . GLY A 1 732 ? -31.455 27.766 73.025 1.00 27.38 732 GLY A N 1
ATOM 5704 C CA . GLY A 1 732 ? -31.244 29.211 73.069 1.00 27.38 732 GLY A CA 1
ATOM 5705 C C . GLY A 1 732 ? -32.469 29.994 72.628 1.00 27.38 732 GLY A C 1
ATOM 5706 O O . GLY A 1 732 ? -32.745 30.125 71.448 1.00 27.38 732 GLY A O 1
ATOM 5707 N N . SER A 1 733 ? -33.216 30.464 73.611 1.00 28.72 733 SER A N 1
ATOM 5708 C CA . SER A 1 733 ? -34.363 31.360 73.544 1.00 28.72 733 SER A CA 1
ATOM 5709 C C . SER A 1 733 ? -34.149 32.667 72.760 1.00 28.72 733 SER A C 1
ATOM 5711 O O . SER A 1 733 ? -33.063 33.231 72.778 1.00 28.72 733 SER A O 1
ATOM 5713 N N . GLU A 1 734 ? -35.283 33.195 72.282 1.00 27.53 734 GLU A N 1
ATOM 5714 C CA . GLU A 1 734 ? -35.649 34.622 72.190 1.00 27.53 734 GLU A CA 1
ATOM 5715 C C . GLU A 1 734 ? -35.368 35.463 70.920 1.00 27.53 734 GLU A C 1
ATOM 5717 O O . GLU A 1 734 ? -34.249 35.632 70.456 1.00 27.53 734 GLU A O 1
ATOM 5722 N N . LEU A 1 735 ? -36.481 36.100 70.518 1.00 27.50 735 LEU A N 1
ATOM 5723 C CA . LEU A 1 735 ? -36.702 37.410 69.890 1.00 27.50 735 LEU A CA 1
ATOM 5724 C C . LEU A 1 735 ? -36.536 37.642 68.372 1.00 27.50 735 LEU A C 1
ATOM 5726 O O . LEU A 1 735 ? -35.462 37.572 67.789 1.00 27.50 735 LEU A O 1
ATOM 5730 N N . GLU A 1 736 ? -37.678 38.048 67.797 1.00 30.00 736 GLU A N 1
ATOM 5731 C CA . GLU A 1 736 ? -37.893 39.102 66.791 1.00 30.00 736 GLU A CA 1
ATOM 5732 C C . GLU A 1 736 ? -36.662 39.898 66.320 1.00 30.00 736 GLU A C 1
ATOM 5734 O O . GLU A 1 736 ? -35.999 40.566 67.110 1.00 30.00 736 GLU A O 1
ATOM 5739 N N . SER A 1 737 ? -36.477 40.022 65.002 1.00 25.75 737 SER A N 1
ATOM 5740 C CA . SER A 1 737 ? -36.780 41.262 64.256 1.00 25.75 737 SER A CA 1
ATOM 5741 C C . SER A 1 737 ? -36.262 41.225 62.808 1.00 25.75 737 SER A C 1
ATOM 5743 O O . SER A 1 737 ? -35.402 40.436 62.432 1.00 25.75 737 SER A O 1
ATOM 5745 N N . ASP A 1 738 ? -36.906 42.077 62.017 1.00 27.27 738 ASP A N 1
ATOM 5746 C CA . ASP A 1 738 ? -36.904 42.305 60.570 1.00 27.27 738 ASP A CA 1
ATOM 5747 C C . ASP A 1 738 ? -35.529 42.691 59.938 1.00 27.27 738 ASP A C 1
ATOM 5749 O O . ASP A 1 738 ? -34.534 42.867 60.643 1.00 27.27 738 ASP A O 1
ATOM 5753 N N . PRO A 1 739 ? -35.447 42.838 58.596 1.00 43.25 739 PRO A N 1
ATOM 5754 C CA . PRO A 1 739 ? -34.222 42.781 57.809 1.00 43.25 739 PRO A CA 1
ATOM 5755 C C . PRO A 1 739 ? -33.482 44.118 57.717 1.00 43.25 739 PRO A C 1
ATOM 5757 O O . PRO A 1 739 ? -34.078 45.191 57.642 1.00 43.25 739 PRO A O 1
ATOM 5760 N N . GLY A 1 740 ? -32.161 44.039 57.546 1.00 27.53 740 GLY A N 1
ATOM 5761 C CA . GLY A 1 740 ? -31.405 45.099 56.890 1.00 27.53 740 GLY A CA 1
ATOM 5762 C C . GLY A 1 740 ? -29.957 45.259 57.343 1.00 27.53 740 GLY A C 1
ATOM 5763 O O . GLY A 1 740 ? -29.694 45.494 58.516 1.00 27.53 740 GLY A O 1
ATOM 5764 N N . ARG A 1 741 ? -29.085 45.346 56.324 1.00 26.47 741 ARG A N 1
ATOM 5765 C CA . ARG A 1 741 ? -27.995 46.335 56.173 1.00 26.47 741 ARG A CA 1
ATOM 5766 C C . ARG A 1 741 ? -26.538 45.829 56.290 1.00 26.47 741 ARG A C 1
ATOM 5768 O O . ARG A 1 741 ? -26.040 45.607 57.379 1.00 26.47 741 ARG A O 1
ATOM 5775 N N . LEU A 1 742 ? -25.904 45.834 55.105 1.00 28.73 742 LEU A N 1
ATOM 5776 C CA . LEU A 1 742 ? -24.534 46.245 54.720 1.00 28.73 742 LEU A CA 1
ATOM 5777 C C . LEU A 1 742 ? -23.302 45.562 55.356 1.00 28.73 742 LEU A C 1
ATOM 5779 O O . LEU A 1 742 ? -23.088 45.670 56.555 1.00 28.73 742 LEU A O 1
ATOM 5783 N N . GLU A 1 743 ? -22.500 44.945 54.468 1.00 27.59 743 GLU A N 1
ATOM 5784 C CA . GLU A 1 743 ? -21.039 45.091 54.209 1.00 27.59 743 GLU A CA 1
ATOM 5785 C C . GLU A 1 743 ? -20.106 45.702 55.280 1.00 27.59 743 GLU A C 1
ATOM 5787 O O . GLU A 1 743 ? -20.526 46.577 56.041 1.00 27.59 743 GLU A O 1
ATOM 5792 N N . PRO A 1 744 ? -18.795 45.356 55.281 1.00 41.78 744 PRO A N 1
ATOM 5793 C CA . PRO A 1 744 ? -17.981 44.876 54.144 1.00 41.78 744 PRO A CA 1
ATOM 5794 C C . PRO A 1 744 ? -17.392 43.464 54.249 1.00 41.78 744 PRO A C 1
ATOM 5796 O O . PRO A 1 744 ? -17.263 42.933 55.376 1.00 41.78 744 PRO A O 1
#

pLDDT: mean 74.23, std 17.85, range [25.75, 95.31]

Sequence (744 aa):
MPAGSSFTVYFWAKTFSLSARSPPYLSGIDSEQNICFVMRGGRAWLQKKDMVRQLQSPDPGSATGPQPEEDDGAASLRLAVELPPVAADLIEAGAWSFYGLAVDVGRRVVRYAVNGDVKESPLGEGEWGCNSLDFLINTGPDAHFSPPRVLDEPLSPGSMQRLYLEARYSFLSIYVGEIKSRLERLAPEEREFSGYSARMVALAPPIVFQKRGTGSSGQAPQCQGKTMEQFNARFLERRSWKCDTPYTCTESISCYAESASASTDSFFGQQAVELEPGENYFPGFAWALEGDSIVRDGKVLNPKADYIDSMTEVVKMYIPFFVPATKVATIAVVAVDISDVKPSVSHEFLQQKILSDSEITWVVGFAVAGIVFACIGVVLAFPAAIQELRDFKHNKLKWMSKKLKRVTPSRLVRLPALRNRRYTANTTQPDVLDVALNTGLVILLVVFVTIQVKNNSTAEDIFTSIAGISWSGNLEFQEKVDVFLDAITRAVDVVSSEASFITFAFWMLVLCCVRMIVYMKIHPSISSIAETFERTSGELVNFLLSFGAVYLFLAFIAHVRFGYLYDEFSTIEQSLITQFSLLIGDSSPDYTTDALMCIYVVGFVFICSLALLNFLLAIVVNGYTRVTEKVLENRVARTLPEDLLSAAVDGALWAANPNWPSKLAILRTLRDTHPDVFSDAEEVVRPIGRDAFLRLISEASGGRASQSDGNRLFRHYARFEVMLTQAADEGGSELESDPGRLEP